Protein 4WXK (pdb70)

InterPro domains:
  IPR023635 Peptide deformylase [MF_00163] (2-162)
  IPR023635 Peptide deformylase [PF01327] (5-152)
  IPR023635 Peptide deformylase [PIRSF004749] (2-165)
  IPR023635 Peptide deformylase [PR01576] (33-62)
  IPR023635 Peptide deformylase [PR01576] (89-100)
  IPR023635 Peptide deformylase [PR01576] (101-119)
  IPR023635 Peptide deformylase [PR01576] (120-149)
  IPR023635 Peptide deformylase [PTHR10458] (3-166)
  IPR023635 Peptide deformylase [TIGR00079] (4-160)
  IPR023635 Peptide deformylase [cd00487] (6-143)
  IPR036821 Peptide deformylase superfamily [G3DSA:3.90.45.10] (1-169)
  IPR036821 Peptide deformylase superfamily [SSF56420] (4-165)

Structure (mmCIF, N/CA/C/O backbone):
data_4WXK
#
_entry.id   4WXK
#
_cell.length_a   41.036
_cell.length_b   80.961
_cell.length_c   98.586
_cell.angle_alpha   90.00
_cell.angle_beta   97.81
_cell.angle_gamma   90.00
#
_symmetry.space_group_name_H-M   'P 1 21 1'
#
loop_
_entity.id
_entity.type
_entity.pdbx_description
1 polymer 'Peptide deformylase'
2 non-polymer 'NICKEL (II) ION'
3 non-polymer GLYCEROL
4 water water
#
loop_
_atom_site.group_PDB
_atom_site.id
_atom_site.type_symbol
_atom_site.label_atom_id
_atom_site.label_alt_id
_atom_site.label_comp_id
_atom_site.label_asym_id
_atom_site.label_entity_id
_atom_site.label_seq_id
_atom_site.pdbx_PDB_ins_code
_atom_site.Cartn_x
_atom_site.Cartn_y
_atom_site.Cartn_z
_atom_site.occupancy
_atom_site.B_iso_or_equiv
_atom_site.auth_seq_id
_atom_site.auth_comp_id
_atom_site.auth_asym_id
_atom_site.auth_atom_id
_atom_site.pdbx_PDB_model_num
ATOM 1 N N . ALA A 1 3 ? -1.766 -14.420 8.793 1.00 44.94 3 ALA A N 1
ATOM 2 C CA . ALA A 1 3 ? -2.205 -15.092 7.527 1.00 46.83 3 ALA A CA 1
ATOM 3 C C . ALA A 1 3 ? -1.170 -14.824 6.440 1.00 44.81 3 ALA A C 1
ATOM 4 O O . ALA A 1 3 ? -0.691 -15.769 5.827 1.00 43.02 3 ALA A O 1
ATOM 6 N N . LEU A 1 4 ? -0.838 -13.543 6.201 1.00 41.97 4 LEU A N 1
ATOM 7 C CA . LEU A 1 4 ? 0.245 -13.168 5.242 1.00 37.63 4 LEU A CA 1
ATOM 8 C C . LEU A 1 4 ? 1.210 -12.296 6.003 1.00 33.03 4 LEU A C 1
ATOM 9 O O . LEU A 1 4 ? 0.800 -11.726 6.966 1.00 36.04 4 LEU A O 1
ATOM 14 N N . ASN A 1 5 ? 2.458 -12.137 5.570 1.00 29.22 5 ASN A N 1
ATOM 15 C CA . ASN A 1 5 ? 3.354 -11.181 6.226 1.00 28.30 5 ASN A CA 1
ATOM 16 C C . ASN A 1 5 ? 3.257 -9.780 5.682 1.00 23.41 5 ASN A C 1
ATOM 17 O O . ASN A 1 5 ? 3.225 -9.587 4.521 1.00 25.72 5 ASN A O 1
ATOM 22 N N . VAL A 1 6 ? 3.211 -8.808 6.556 1.00 23.16 6 VAL A N 1
ATOM 23 C CA . VAL A 1 6 ? 3.119 -7.395 6.185 1.00 22.67 6 VAL A CA 1
ATOM 24 C C . VAL A 1 6 ? 4.521 -6.846 5.996 1.00 21.96 6 VAL A C 1
ATOM 25 O O . VAL A 1 6 ? 5.351 -6.911 6.908 1.00 21.24 6 VAL A O 1
ATOM 29 N N . LEU A 1 7 ? 4.793 -6.334 4.805 1.00 21.54 7 LEU A N 1
ATOM 30 C CA . LEU A 1 7 ? 6.035 -5.644 4.556 1.00 20.93 7 LEU A CA 1
ATOM 31 C C . LEU A 1 7 ? 6.154 -4.366 5.413 1.00 21.64 7 LEU A C 1
ATOM 32 O O . LEU A 1 7 ? 5.203 -3.595 5.544 1.00 19.15 7 LEU A O 1
ATOM 37 N N . ILE A 1 8 ? 7.319 -4.193 6.028 1.00 20.48 8 ILE A N 1
ATOM 38 C CA . ILE A 1 8 ? 7.635 -3.025 6.846 1.00 23.39 8 ILE A CA 1
ATOM 39 C C . ILE A 1 8 ? 8.559 -2.063 6.044 1.00 22.46 8 ILE A C 1
ATOM 40 O O . ILE A 1 8 ? 9.557 -2.489 5.475 1.00 19.63 8 ILE A O 1
ATOM 45 N N . TYR A 1 9 ? 8.132 -0.811 5.928 1.00 19.98 9 TYR A N 1
ATOM 46 C CA . TYR A 1 9 ? 8.923 0.272 5.326 1.00 18.68 9 TYR A CA 1
ATOM 47 C C . TYR A 1 9 ? 10.306 0.367 6.001 1.00 19.36 9 TYR A C 1
ATOM 48 O O . TYR A 1 9 ? 10.374 0.322 7.222 1.00 20.30 9 TYR A O 1
ATOM 57 N N . PRO A 1 10 ? 11.420 0.455 5.222 1.00 19.84 10 PRO A N 1
ATOM 58 C CA . PRO A 1 10 ? 11.468 0.523 3.785 1.00 21.21 10 PRO A CA 1
ATOM 59 C C . PRO A 1 10 ? 11.494 -0.834 3.128 1.00 21.52 10 PRO A C 1
ATOM 60 O O . PRO A 1 10 ? 12.113 -1.781 3.646 1.00 22.48 10 PRO A O 1
ATOM 64 N N . ASP A 1 11 ? 10.830 -0.921 1.989 1.00 23.09 11 ASP A N 1
ATOM 65 C CA . ASP A 1 11 ? 10.901 -2.144 1.177 1.00 23.20 11 ASP A CA 1
ATOM 66 C C . ASP A 1 11 ? 10.529 -1.707 -0.207 1.00 21.23 11 ASP A C 1
ATOM 67 O O . ASP A 1 11 ? 9.558 -0.941 -0.416 1.00 18.49 11 ASP A O 1
ATOM 72 N N . ASP A 1 12 ? 11.233 -2.243 -1.180 1.00 22.98 12 ASP A N 1
ATOM 73 C CA . ASP A 1 12 ? 10.980 -1.901 -2.588 1.00 26.96 12 ASP A CA 1
ATOM 74 C C . ASP A 1 12 ? 9.594 -2.174 -3.108 1.00 22.91 12 ASP A C 1
ATOM 75 O O . ASP A 1 12 ? 9.070 -1.399 -3.908 1.00 22.02 12 ASP A O 1
ATOM 80 N N . HIS A 1 13 ? 8.992 -3.261 -2.650 1.00 20.04 13 HIS A N 1
ATOM 81 C CA . HIS A 1 13 ? 7.633 -3.589 -3.086 1.00 20.66 13 HIS A CA 1
ATOM 82 C C . HIS A 1 13 ? 6.505 -2.709 -2.503 1.00 18.89 13 HIS A C 1
ATOM 83 O O . HIS A 1 13 ? 5.363 -2.820 -2.916 1.00 21.76 13 HIS A O 1
ATOM 90 N N . LEU A 1 14 ? 6.869 -1.820 -1.600 1.00 18.86 14 LEU A N 1
ATOM 91 C CA . LEU A 1 14 ? 5.991 -0.778 -1.127 1.00 19.59 14 LEU A CA 1
ATOM 92 C C . LEU A 1 14 ? 6.076 0.496 -2.012 1.00 21.63 14 LEU A C 1
ATOM 93 O O . LEU A 1 14 ? 5.315 1.476 -1.744 1.00 18.07 14 LEU A O 1
ATOM 98 N N . LYS A 1 15 ? 6.977 0.481 -3.025 1.00 19.40 15 LYS A N 1
ATOM 99 C CA A LYS A 1 15 ? 7.173 1.661 -3.879 0.50 19.71 15 LYS A CA 1
ATOM 100 C CA B LYS A 1 15 ? 7.288 1.621 -3.890 0.50 21.11 15 LYS A CA 1
ATOM 101 C C . LYS A 1 15 ? 6.732 1.416 -5.322 1.00 20.94 15 LYS A C 1
ATOM 102 O O . LYS A 1 15 ? 6.867 2.274 -6.164 1.00 19.49 15 LYS A O 1
ATOM 113 N N . VAL A 1 16 ? 6.131 0.266 -5.574 1.00 19.56 16 VAL A N 1
ATOM 114 C CA . VAL A 1 16 ? 5.749 -0.161 -6.916 1.00 19.67 16 VAL A CA 1
ATOM 115 C C . VAL A 1 16 ? 4.292 0.088 -7.242 1.00 18.80 16 VAL A C 1
ATOM 116 O O . VAL A 1 16 ? 3.409 -0.173 -6.420 1.00 16.61 16 VAL A O 1
ATOM 120 N N . VAL A 1 17 ? 4.095 0.567 -8.453 1.00 16.73 17 VAL A N 1
ATOM 121 C CA . VAL A 1 17 ? 2.817 0.786 -9.044 1.00 17.79 17 VAL A CA 1
ATOM 122 C C . VAL A 1 17 ? 2.370 -0.635 -9.459 1.00 20.36 17 VAL A C 1
ATOM 123 O O . VAL A 1 17 ? 3.083 -1.330 -10.219 1.00 19.96 17 VAL A O 1
ATOM 127 N N . CYS A 1 18 ? 1.241 -1.085 -8.931 1.00 19.88 18 CYS A N 1
ATOM 128 C CA . CYS A 1 18 ? 0.836 -2.469 -9.078 1.00 17.99 18 CYS A CA 1
ATOM 129 C C . CYS A 1 18 ? 0.043 -2.706 -10.405 1.00 19.20 18 CYS A C 1
ATOM 130 O O . CYS A 1 18 ? -0.578 -1.802 -10.921 1.00 17.43 18 CYS A O 1
ATOM 133 N N . GLU A 1 19 ? 0.109 -3.928 -10.910 1.00 20.33 19 GLU A N 1
ATOM 134 C CA A GLU A 1 19 ? -0.636 -4.459 -12.062 0.70 23.09 19 GLU A CA 1
ATOM 135 C CA B GLU A 1 19 ? -0.663 -4.302 -12.090 0.30 19.55 19 GLU A CA 1
ATOM 136 C C . GLU A 1 19 ? -2.128 -4.607 -11.731 1.00 20.99 19 GLU A C 1
ATOM 137 O O . GLU A 1 19 ? -2.433 -5.185 -10.702 1.00 19.97 19 GLU A O 1
ATOM 148 N N . PRO A 1 20 ? -3.047 -4.196 -12.625 1.00 21.42 20 PRO A N 1
ATOM 149 C CA . PRO A 1 20 ? -4.480 -4.530 -12.378 1.00 20.82 20 PRO A CA 1
ATOM 150 C C . PRO A 1 20 ? -4.682 -6.033 -12.313 1.00 20.87 20 PRO A C 1
ATOM 151 O O . PRO A 1 20 ? -3.903 -6.784 -12.859 1.00 17.57 20 PRO A O 1
ATOM 155 N N . VAL A 1 21 ? -5.728 -6.467 -11.614 1.00 22.50 21 VAL A N 1
ATOM 156 C CA . VAL A 1 21 ? -6.126 -7.868 -11.577 1.00 19.97 21 VAL A CA 1
ATOM 157 C C . VAL A 1 21 ? -6.682 -8.214 -12.940 1.00 20.75 21 VAL A C 1
ATOM 158 O O . VAL A 1 21 ? -7.515 -7.491 -13.487 1.00 20.53 21 VAL A O 1
ATOM 162 N N . THR A 1 22 ? -6.235 -9.312 -13.527 1.00 22.90 22 THR A N 1
ATOM 163 C CA . THR A 1 22 ? -6.678 -9.571 -14.876 1.00 29.31 22 THR A CA 1
ATOM 164 C C . THR A 1 22 ? -8.093 -10.188 -14.804 1.00 29.50 22 THR A C 1
ATOM 165 O O . THR A 1 22 ? -9.033 -9.703 -15.491 1.00 32.09 22 THR A O 1
ATOM 169 N N . GLU A 1 23 ? -8.298 -11.171 -13.918 1.00 31.34 23 GLU A N 1
ATOM 170 C CA . GLU A 1 23 ? -9.692 -11.582 -13.561 1.00 31.33 23 GLU A CA 1
ATOM 171 C C . GLU A 1 23 ? -9.930 -12.008 -12.089 1.00 27.91 23 GLU A C 1
ATOM 172 O O . GLU A 1 23 ? -9.104 -12.629 -11.446 1.00 25.95 23 GLU A O 1
ATOM 178 N N . VAL A 1 24 ? -11.085 -11.636 -11.565 1.00 25.17 24 VAL A N 1
ATOM 179 C CA . VAL A 1 24 ? -11.419 -11.935 -10.183 1.00 27.91 24 VAL A CA 1
ATOM 180 C C . VAL A 1 24 ? -11.999 -13.358 -10.131 1.00 32.56 24 VAL A C 1
ATOM 181 O O . VAL A 1 24 ? -13.189 -13.568 -10.336 1.00 38.44 24 VAL A O 1
ATOM 185 N N . ASN A 1 25 ? -11.125 -14.312 -9.859 1.00 30.05 25 ASN A N 1
ATOM 186 C CA . ASN A 1 25 ? -11.446 -15.709 -9.771 1.00 27.49 25 ASN A CA 1
ATOM 187 C C . ASN A 1 25 ? -11.232 -16.129 -8.329 1.00 28.14 25 ASN A C 1
ATOM 188 O O . ASN A 1 25 ? -11.065 -15.267 -7.414 1.00 24.85 25 ASN A O 1
ATOM 193 N N . ASP A 1 26 ? -11.252 -17.436 -8.087 1.00 30.40 26 ASP A N 1
ATOM 194 C CA . ASP A 1 26 ? -11.076 -17.980 -6.730 1.00 28.54 26 ASP A CA 1
ATOM 195 C C . ASP A 1 26 ? -9.733 -17.602 -6.120 1.00 27.13 26 ASP A C 1
ATOM 196 O O . ASP A 1 26 ? -9.652 -17.313 -4.937 1.00 24.04 26 ASP A O 1
ATOM 201 N N . ALA A 1 27 ? -8.675 -17.677 -6.905 1.00 27.44 27 ALA A N 1
ATOM 202 C CA . ALA A 1 27 ? -7.326 -17.365 -6.393 1.00 32.21 27 ALA A CA 1
ATOM 203 C C . ALA A 1 27 ? -7.256 -15.889 -5.843 1.00 32.54 27 ALA A C 1
ATOM 204 O O . ALA A 1 27 ? -6.659 -15.606 -4.778 1.00 33.67 27 ALA A O 1
ATOM 206 N N . ILE A 1 28 ? -7.944 -14.983 -6.534 1.00 28.73 28 ILE A N 1
ATOM 207 C CA . ILE A 1 28 ? -8.037 -13.575 -6.101 1.00 27.38 28 ILE A CA 1
ATOM 208 C C . ILE A 1 28 ? -8.894 -13.424 -4.819 1.00 27.49 28 ILE A C 1
ATOM 209 O O . ILE A 1 28 ? -8.503 -12.728 -3.829 1.00 21.38 28 ILE A O 1
ATOM 214 N N . ARG A 1 29 ? -10.035 -14.129 -4.780 1.00 25.82 29 ARG A N 1
ATOM 215 C CA . ARG A 1 29 ? -10.853 -14.129 -3.562 1.00 23.91 29 ARG A CA 1
ATOM 216 C C . ARG A 1 29 ? -10.074 -14.702 -2.399 1.00 24.26 29 ARG A C 1
ATOM 217 O O . ARG A 1 29 ? -10.216 -14.239 -1.281 1.00 31.00 29 ARG A O 1
ATOM 225 N N . LYS A 1 30 ? -9.232 -15.695 -2.619 1.00 25.76 30 LYS A N 1
ATOM 226 C CA . LYS A 1 30 ? -8.386 -16.157 -1.521 1.00 28.63 30 LYS A CA 1
ATOM 227 C C . LYS A 1 30 ? -7.395 -15.117 -0.973 1.00 26.30 30 LYS A C 1
ATOM 228 O O . LYS A 1 30 ? -7.231 -15.010 0.236 1.00 27.38 30 LYS A O 1
ATOM 234 N N . ILE A 1 31 ? -6.789 -14.324 -1.865 1.00 25.75 31 ILE A N 1
ATOM 235 C CA . ILE A 1 31 ? -5.915 -13.244 -1.453 1.00 23.39 31 ILE A CA 1
ATOM 236 C C . ILE A 1 31 ? -6.732 -12.238 -0.666 1.00 21.94 31 ILE A C 1
ATOM 237 O O . ILE A 1 31 ? -6.368 -11.833 0.407 1.00 19.93 31 ILE A O 1
ATOM 242 N N . VAL A 1 32 ? -7.892 -11.879 -1.181 1.00 23.76 32 VAL A N 1
ATOM 243 C CA . VAL A 1 32 ? -8.758 -10.965 -0.466 1.00 23.94 32 VAL A CA 1
ATOM 244 C C . VAL A 1 32 ? -9.109 -11.454 0.980 1.00 25.77 32 VAL A C 1
ATOM 245 O O . VAL A 1 32 ? -9.024 -10.703 1.934 1.00 21.97 32 VAL A O 1
ATOM 249 N N . ASP A 1 33 ? -9.507 -12.704 1.122 1.00 24.61 33 ASP A N 1
ATOM 250 C CA . ASP A 1 33 ? -9.826 -13.264 2.473 1.00 24.85 33 ASP A CA 1
ATOM 251 C C . ASP A 1 33 ? -8.567 -13.332 3.328 1.00 22.23 33 ASP A C 1
ATOM 252 O O . ASP A 1 33 ? -8.584 -13.030 4.493 1.00 27.12 33 ASP A O 1
ATOM 257 N N . ASP A 1 34 ? -7.450 -13.672 2.734 1.00 22.43 34 ASP A N 1
ATOM 258 C CA . ASP A 1 34 ? -6.209 -13.724 3.505 1.00 23.80 34 ASP A CA 1
ATOM 259 C C . ASP A 1 34 ? -5.847 -12.319 3.947 1.00 22.14 34 ASP A C 1
ATOM 260 O O . ASP A 1 34 ? -5.357 -12.131 5.069 1.00 22.45 34 ASP A O 1
ATOM 265 N N . MET A 1 35 ? -6.138 -11.336 3.104 1.00 20.88 35 MET A N 1
ATOM 266 C CA . MET A 1 35 ? -5.835 -9.907 3.449 1.00 21.36 35 MET A CA 1
ATOM 267 C C . MET A 1 35 ? -6.704 -9.441 4.588 1.00 22.67 35 MET A C 1
ATOM 268 O O . MET A 1 35 ? -6.219 -8.761 5.525 1.00 22.34 35 MET A O 1
ATOM 273 N N . PHE A 1 36 ? -8.004 -9.752 4.524 1.00 23.74 36 PHE A N 1
ATOM 274 C CA . PHE A 1 36 ? -8.881 -9.357 5.620 1.00 23.74 36 PHE A CA 1
ATOM 275 C C . PHE A 1 36 ? -8.373 -10.025 6.925 1.00 21.89 36 PHE A C 1
ATOM 276 O O . PHE A 1 36 ? -8.365 -9.411 7.971 1.00 22.07 36 PHE A O 1
ATOM 284 N N . ASP A 1 37 ? -7.981 -11.284 6.871 1.00 22.75 37 ASP A N 1
ATOM 285 C CA . ASP A 1 37 ? -7.541 -11.947 8.117 1.00 24.58 37 ASP A CA 1
ATOM 286 C C . ASP A 1 37 ? -6.323 -11.247 8.673 1.00 22.70 37 ASP A C 1
ATOM 287 O O . ASP A 1 37 ? -6.248 -10.927 9.859 1.00 22.93 37 ASP A O 1
ATOM 292 N N . THR A 1 38 ? -5.366 -10.982 7.796 1.00 22.55 38 THR A N 1
ATOM 293 C CA . THR A 1 38 ? -4.193 -10.278 8.194 1.00 21.07 38 THR A CA 1
ATOM 294 C C . THR A 1 38 ? -4.586 -8.922 8.805 1.00 22.37 38 THR A C 1
ATOM 295 O O . THR A 1 38 ? -4.159 -8.540 9.910 1.00 20.54 38 THR A O 1
ATOM 299 N N . MET A 1 39 ? -5.411 -8.188 8.075 1.00 21.68 39 MET A N 1
ATOM 300 C CA . MET A 1 39 ? -5.785 -6.836 8.497 1.00 22.73 39 MET A CA 1
ATOM 301 C C . MET A 1 39 ? -6.441 -6.815 9.906 1.00 23.48 39 MET A C 1
ATOM 302 O O . MET A 1 39 ? -6.070 -6.001 10.773 1.00 22.18 39 MET A O 1
ATOM 307 N N . TYR A 1 40 ? -7.405 -7.705 10.144 1.00 25.30 40 TYR A N 1
ATOM 308 C CA . TYR A 1 40 ? -8.041 -7.773 11.478 1.00 24.59 40 TYR A CA 1
ATOM 309 C C . TYR A 1 40 ? -7.106 -8.239 12.552 1.00 23.93 40 TYR A C 1
ATOM 310 O O . TYR A 1 40 ? -7.123 -7.684 13.631 1.00 25.04 40 TYR A O 1
ATOM 319 N N . GLN A 1 41 ? -6.262 -9.213 12.256 1.00 24.45 41 GLN A N 1
ATOM 320 C CA . GLN A 1 41 ? -5.282 -9.668 13.211 1.00 25.41 41 GLN A CA 1
ATOM 321 C C . GLN A 1 41 ? -4.363 -8.566 13.705 1.00 27.31 41 GLN A C 1
ATOM 322 O O . GLN A 1 41 ? -4.065 -8.539 14.866 1.00 26.26 41 GLN A O 1
ATOM 328 N N . GLU A 1 42 ? -3.968 -7.634 12.835 1.00 25.94 42 GLU A N 1
ATOM 329 C CA . GLU A 1 42 ? -3.106 -6.516 13.203 1.00 26.33 42 GLU A CA 1
ATOM 330 C C . GLU A 1 42 ? -3.913 -5.266 13.508 1.00 28.68 42 GLU A C 1
ATOM 331 O O . GLU A 1 42 ? -3.394 -4.170 13.577 1.00 29.05 42 GLU A O 1
ATOM 337 N N . LYS A 1 43 ? -5.213 -5.428 13.656 1.00 31.84 43 LYS A N 1
ATOM 338 C CA . LYS A 1 43 ? -6.061 -4.308 13.953 1.00 31.30 43 LYS A CA 1
ATOM 339 C C . LYS A 1 43 ? -5.901 -3.115 12.985 1.00 30.85 43 LYS A C 1
ATOM 340 O O . LYS A 1 43 ? -5.912 -1.972 13.427 1.00 30.69 43 LYS A O 1
ATOM 346 N N . GLY A 1 44 ? -5.790 -3.374 11.672 1.00 25.51 44 GLY A N 1
ATOM 347 C CA . GLY A 1 44 ? -5.880 -2.282 10.700 1.00 25.22 44 GLY A CA 1
ATOM 348 C C . GLY A 1 44 ? -7.322 -2.071 10.240 1.00 26.02 44 GLY A C 1
ATOM 349 O O . GLY A 1 44 ? -8.202 -2.942 10.401 1.00 21.50 44 GLY A O 1
ATOM 350 N N . ILE A 1 45 ? -7.560 -0.921 9.643 1.00 24.60 45 ILE A N 1
ATOM 351 C CA . ILE A 1 45 ? -8.852 -0.637 8.989 1.00 26.40 45 ILE A CA 1
ATOM 352 C C . ILE A 1 45 ? -8.740 -0.626 7.442 1.00 23.81 45 ILE A C 1
ATOM 353 O O . ILE A 1 45 ? -9.753 -0.572 6.737 1.00 24.53 45 ILE A O 1
ATOM 358 N N . GLY A 1 46 ? -7.511 -0.788 6.934 1.00 22.84 46 GLY A N 1
ATOM 359 C CA . GLY A 1 46 ? -7.269 -0.938 5.496 1.00 19.64 46 GLY A CA 1
ATOM 360 C C . GLY A 1 46 ? -5.999 -1.728 5.223 1.00 19.33 46 GLY A C 1
ATOM 361 O O . GLY A 1 46 ? -5.074 -1.753 6.038 1.00 17.72 46 GLY A O 1
ATOM 362 N N . LEU A 1 47 ? -5.978 -2.419 4.069 1.00 19.35 47 LEU A N 1
ATOM 363 C CA . LEU A 1 47 ? -4.781 -3.071 3.605 1.00 18.81 47 LEU A CA 1
ATOM 364 C C . LEU A 1 47 ? -4.766 -3.063 2.109 1.00 18.13 47 LEU A C 1
ATOM 365 O O . LEU A 1 47 ? -5.801 -3.193 1.513 1.00 18.61 47 LEU A O 1
ATOM 370 N N . ALA A 1 48 ? -3.588 -2.917 1.513 1.00 16.50 48 ALA A N 1
ATOM 371 C CA . ALA A 1 48 ? -3.430 -3.055 0.111 1.00 15.26 48 ALA A CA 1
ATOM 372 C C . ALA A 1 48 ? -2.464 -4.219 -0.183 1.00 16.44 48 ALA A C 1
ATOM 373 O O . ALA A 1 48 ? -1.526 -4.456 0.553 1.00 16.14 48 ALA A O 1
ATOM 375 N N . ALA A 1 49 ? -2.687 -4.912 -1.281 1.00 17.11 49 ALA A N 1
ATOM 376 C CA . ALA A 1 49 ? -1.916 -6.104 -1.611 1.00 17.25 49 ALA A CA 1
ATOM 377 C C . ALA A 1 49 ? -0.387 -5.963 -1.574 1.00 17.19 49 ALA A C 1
ATOM 378 O O . ALA A 1 49 ? 0.285 -6.848 -1.075 1.00 15.49 49 ALA A O 1
ATOM 380 N N . PRO A 1 50 ? 0.161 -4.829 -2.070 1.00 17.16 50 PRO A N 1
ATOM 381 C CA . PRO A 1 50 ? 1.618 -4.686 -2.015 1.00 17.18 50 PRO A CA 1
ATOM 382 C C . PRO A 1 50 ? 2.179 -4.715 -0.614 1.00 17.55 50 PRO A C 1
ATOM 383 O O . PRO A 1 50 ? 3.317 -5.128 -0.429 1.00 17.98 50 PRO A O 1
ATOM 387 N N . GLN A 1 51 ? 1.382 -4.344 0.373 1.00 17.51 51 GLN A N 1
ATOM 388 C CA . GLN A 1 51 ? 1.799 -4.496 1.786 1.00 16.80 51 GLN A CA 1
ATOM 389 C C . GLN A 1 51 ? 1.984 -5.902 2.221 1.00 16.97 51 GLN A C 1
ATOM 390 O O . GLN A 1 51 ? 2.580 -6.145 3.229 1.00 16.60 51 GLN A O 1
ATOM 396 N N . VAL A 1 52 ? 1.360 -6.852 1.528 1.00 19.61 52 VAL A N 1
ATOM 397 C CA . VAL A 1 52 ? 1.592 -8.279 1.810 1.00 18.88 52 VAL A CA 1
ATOM 398 C C . VAL A 1 52 ? 2.332 -8.907 0.641 1.00 20.48 52 VAL A C 1
ATOM 399 O O . VAL A 1 52 ? 2.303 -10.102 0.446 1.00 19.26 52 VAL A O 1
ATOM 403 N N . ASP A 1 53 ? 3.041 -8.062 -0.094 1.00 21.63 53 ASP A N 1
ATOM 404 C CA . ASP A 1 53 ? 3.989 -8.488 -1.122 1.00 22.58 53 ASP A CA 1
ATOM 405 C C . ASP A 1 53 ? 3.295 -9.092 -2.303 1.00 21.42 53 ASP A C 1
ATOM 406 O O . ASP A 1 53 ? 3.857 -9.964 -2.942 1.00 20.42 53 ASP A O 1
ATOM 411 N N . ILE A 1 54 ? 2.075 -8.632 -2.608 1.00 21.16 54 ILE A N 1
ATOM 412 C CA . ILE A 1 54 ? 1.417 -9.064 -3.833 1.00 18.62 54 ILE A CA 1
ATOM 413 C C . ILE A 1 54 ? 1.213 -7.839 -4.673 1.00 20.26 54 ILE A C 1
ATOM 414 O O . ILE A 1 54 ? 0.439 -6.891 -4.304 1.00 18.41 54 ILE A O 1
ATOM 419 N N . LEU A 1 55 ? 1.839 -7.849 -5.837 1.00 19.35 55 LEU A N 1
ATOM 420 C CA . LEU A 1 55 ? 1.901 -6.623 -6.648 1.00 19.77 55 LEU A CA 1
ATOM 421 C C . LEU A 1 55 ? 0.694 -6.482 -7.578 1.00 20.01 55 LEU A C 1
ATOM 422 O O . LEU A 1 55 ? 0.841 -6.278 -8.783 1.00 20.29 55 LEU A O 1
ATOM 427 N N . GLN A 1 56 ? -0.515 -6.568 -6.994 1.00 21.58 56 GLN A N 1
ATOM 428 C CA . GLN A 1 56 ? -1.762 -6.353 -7.723 1.00 19.65 56 GLN A CA 1
ATOM 429 C C . GLN A 1 56 ? -2.646 -5.278 -7.092 1.00 19.72 56 GLN A C 1
ATOM 430 O O . GLN A 1 56 ? -2.535 -4.934 -5.911 1.00 18.42 56 GLN A O 1
ATOM 436 N N . ARG A 1 57 ? -3.602 -4.812 -7.906 1.00 18.11 57 ARG A N 1
ATOM 437 C CA . ARG A 1 57 ? -4.449 -3.696 -7.511 1.00 16.75 57 ARG A CA 1
ATOM 438 C C . ARG A 1 57 ? -5.675 -4.221 -6.714 1.00 17.70 57 ARG A C 1
ATOM 439 O O . ARG A 1 57 ? -6.787 -4.331 -7.238 1.00 17.42 57 ARG A O 1
ATOM 447 N N . ILE A 1 58 ? -5.416 -4.524 -5.446 1.00 16.58 58 ILE A N 1
ATOM 448 C CA . ILE A 1 58 ? -6.383 -5.141 -4.526 1.00 19.08 58 ILE A CA 1
ATOM 449 C C . ILE A 1 58 ? -6.287 -4.470 -3.176 1.00 19.00 58 ILE A C 1
ATOM 450 O O . ILE A 1 58 ? -5.208 -4.401 -2.557 1.00 17.65 58 ILE A O 1
ATOM 455 N N . ILE A 1 59 ? -7.441 -4.004 -2.717 1.00 19.62 59 ILE A N 1
ATOM 456 C CA . ILE A 1 59 ? -7.615 -3.320 -1.420 1.00 19.42 59 ILE A CA 1
ATOM 457 C C . ILE A 1 59 ? -8.745 -3.944 -0.595 1.00 18.73 59 ILE A C 1
ATOM 458 O O . ILE A 1 59 ? -9.797 -4.267 -1.143 1.00 18.21 59 ILE A O 1
ATOM 463 N N . THR A 1 60 ? -8.521 -4.080 0.705 1.00 17.92 60 THR A N 1
ATOM 464 C CA . THR A 1 60 ? -9.562 -4.486 1.670 1.00 20.06 60 THR A CA 1
ATOM 465 C C . THR A 1 60 ? -9.670 -3.406 2.724 1.00 20.34 60 THR A C 1
ATOM 466 O O . THR A 1 60 ? -8.664 -2.945 3.273 1.00 19.05 60 THR A O 1
ATOM 470 N N . ILE A 1 61 ? -10.877 -2.923 2.962 1.00 20.04 61 ILE A N 1
ATOM 471 C CA . ILE A 1 61 ? -11.129 -1.897 3.970 1.00 19.85 61 ILE A CA 1
ATOM 472 C C . ILE A 1 61 ? -12.302 -2.345 4.890 1.00 24.81 61 ILE A C 1
ATOM 473 O O . ILE A 1 61 ? -13.269 -2.938 4.416 1.00 24.55 61 ILE A O 1
ATOM 478 N N . ASP A 1 62 ? -12.187 -1.989 6.182 1.00 29.73 62 ASP A N 1
ATOM 479 C CA . ASP A 1 62 ? -13.223 -2.186 7.198 1.00 29.40 62 ASP A CA 1
ATOM 480 C C . ASP A 1 62 ? -13.009 -1.117 8.254 1.00 29.20 62 ASP A C 1
ATOM 481 O O . ASP A 1 62 ? -12.241 -1.247 9.208 1.00 24.05 62 ASP A O 1
ATOM 486 N N . VAL A 1 63 ? -13.691 -0.007 8.041 1.00 28.88 63 VAL A N 1
ATOM 487 C CA . VAL A 1 63 ? -13.518 1.170 8.852 1.00 34.59 63 VAL A CA 1
ATOM 488 C C . VAL A 1 63 ? -14.004 0.945 10.301 1.00 36.20 63 VAL A C 1
ATOM 489 O O . VAL A 1 63 ? -13.448 1.498 11.227 1.00 43.25 63 VAL A O 1
ATOM 493 N N . GLU A 1 64 ? -15.002 0.118 10.500 1.00 36.72 64 GLU A N 1
ATOM 494 C CA . GLU A 1 64 ? -15.521 -0.156 11.868 1.00 46.84 64 GLU A CA 1
ATOM 495 C C . GLU A 1 64 ? -14.825 -1.377 12.510 1.00 50.80 64 GLU A C 1
ATOM 496 O O . GLU A 1 64 ? -14.692 -1.454 13.719 1.00 53.70 64 GLU A O 1
ATOM 502 N N . GLY A 1 65 ? -14.391 -2.328 11.701 1.00 50.77 65 GLY A N 1
ATOM 503 C CA . GLY A 1 65 ? -13.580 -3.432 12.203 1.00 56.44 65 GLY A CA 1
ATOM 504 C C . GLY A 1 65 ? -14.373 -4.655 12.622 1.00 58.20 65 GLY A C 1
ATOM 505 O O . GLY A 1 65 ? -13.809 -5.555 13.218 1.00 56.35 65 GLY A O 1
ATOM 506 N N . ASP A 1 66 ? -15.656 -4.707 12.254 1.00 57.85 66 ASP A N 1
ATOM 507 C CA . ASP A 1 66 ? -16.581 -5.753 12.707 1.00 56.19 66 ASP A CA 1
ATOM 508 C C . ASP A 1 66 ? -17.288 -6.522 11.591 1.00 59.33 66 ASP A C 1
ATOM 509 O O . ASP A 1 66 ? -18.271 -7.214 11.828 1.00 57.06 66 ASP A O 1
ATOM 514 N N . LYS A 1 67 ? -16.784 -6.381 10.372 1.00 58.00 67 LYS A N 1
ATOM 515 C CA . LYS A 1 67 ? -17.243 -7.115 9.189 1.00 55.82 67 LYS A CA 1
ATOM 516 C C . LYS A 1 67 ? -18.655 -6.755 8.707 1.00 58.48 67 LYS A C 1
ATOM 517 O O . LYS A 1 67 ? -19.196 -7.454 7.856 1.00 63.29 67 LYS A O 1
ATOM 523 N N . GLN A 1 68 ? -19.220 -5.659 9.206 1.00 62.76 68 GLN A N 1
ATOM 524 C CA . GLN A 1 68 ? -20.571 -5.211 8.795 1.00 70.14 68 GLN A CA 1
ATOM 525 C C . GLN A 1 68 ? -20.580 -4.023 7.802 1.00 70.24 68 GLN A C 1
ATOM 526 O O . GLN A 1 68 ? -21.639 -3.452 7.487 1.00 54.56 68 GLN A O 1
ATOM 532 N N . ASN A 1 69 ? -19.418 -3.644 7.295 1.00 62.51 69 ASN A N 1
ATOM 533 C CA . ASN A 1 69 ? -19.411 -2.868 6.072 1.00 56.35 69 ASN A CA 1
ATOM 534 C C . ASN A 1 69 ? -18.032 -3.003 5.469 1.00 49.71 69 ASN A C 1
ATOM 535 O O . ASN A 1 69 ? -17.221 -2.082 5.478 1.00 48.00 69 ASN A O 1
ATOM 540 N N . GLN A 1 70 ? -17.780 -4.210 4.996 1.00 42.49 70 GLN A N 1
ATOM 541 C CA . GLN A 1 70 ? -16.567 -4.503 4.309 1.00 42.41 70 GLN A CA 1
ATOM 542 C C . GLN A 1 70 ? -16.522 -3.857 2.936 1.00 41.15 70 GLN A C 1
ATOM 543 O O . GLN A 1 70 ? -17.554 -3.564 2.320 1.00 42.70 70 GLN A O 1
ATOM 549 N N . PHE A 1 71 ? -15.312 -3.616 2.470 1.00 36.73 71 PHE A N 1
ATOM 550 C CA . PHE A 1 71 ? -15.127 -3.112 1.121 1.00 32.01 71 PHE A CA 1
ATOM 551 C C . PHE A 1 71 ? -13.933 -3.794 0.552 1.00 29.67 71 PHE A C 1
ATOM 552 O O . PHE A 1 71 ? -12.814 -3.840 1.153 1.00 27.86 71 PHE A O 1
ATOM 560 N N . VAL A 1 72 ? -14.188 -4.370 -0.608 1.00 27.80 72 VAL A N 1
ATOM 561 C CA . VAL A 1 72 ? -13.156 -4.863 -1.452 1.00 25.55 72 VAL A CA 1
ATOM 562 C C . VAL A 1 72 ? -13.151 -3.954 -2.627 1.00 25.38 72 VAL A C 1
ATOM 563 O O . VAL A 1 72 ? -14.210 -3.710 -3.237 1.00 23.24 72 VAL A O 1
ATOM 567 N N . LEU A 1 73 ? -11.972 -3.410 -2.946 1.00 22.90 73 LEU A N 1
ATOM 568 C CA . LEU A 1 73 ? -11.810 -2.603 -4.139 1.00 23.08 73 LEU A CA 1
ATOM 569 C C . LEU A 1 73 ? -10.716 -3.190 -5.021 1.00 21.28 73 LEU A C 1
ATOM 570 O O . LEU A 1 73 ? -9.518 -3.154 -4.672 1.00 20.45 73 LEU A O 1
ATOM 575 N N . ILE A 1 74 ? -11.126 -3.781 -6.131 1.00 18.47 74 ILE A N 1
ATOM 576 C CA . ILE A 1 74 ? -10.194 -4.361 -7.059 1.00 18.77 74 ILE A CA 1
ATOM 577 C C . ILE A 1 74 ? -10.110 -3.472 -8.316 1.00 18.90 74 ILE A C 1
ATOM 578 O O . ILE A 1 74 ? -11.129 -3.028 -8.816 1.00 21.62 74 ILE A O 1
ATOM 583 N N . ASN A 1 75 ? -8.903 -3.192 -8.791 1.00 17.96 75 ASN A N 1
ATOM 584 C CA . ASN A 1 75 ? -8.655 -2.226 -9.857 1.00 18.12 75 ASN A CA 1
ATOM 585 C C . ASN A 1 75 ? -9.398 -0.923 -9.661 1.00 18.19 75 ASN A C 1
ATOM 586 O O . ASN A 1 75 ? -10.055 -0.428 -10.543 1.00 19.85 75 ASN A O 1
ATOM 591 N N . PRO A 1 76 ? -9.302 -0.365 -8.491 1.00 17.94 76 PRO A N 1
ATOM 592 C CA . PRO A 1 76 ? -10.062 0.829 -8.203 1.00 20.00 76 PRO A CA 1
ATOM 593 C C . PRO A 1 76 ? -9.542 2.054 -8.943 1.00 22.57 76 PRO A C 1
ATOM 594 O O . PRO A 1 76 ? -8.364 2.085 -9.284 1.00 22.32 76 PRO A O 1
ATOM 598 N N . GLU A 1 77 ? -10.395 3.046 -9.181 1.00 22.91 77 GLU A N 1
ATOM 599 C CA . GLU A 1 77 ? -10.004 4.310 -9.769 1.00 23.82 77 GLU A CA 1
ATOM 600 C C . GLU A 1 77 ? -10.927 5.403 -9.186 1.00 23.68 77 GLU A C 1
ATOM 601 O O . GLU A 1 77 ? -12.147 5.232 -9.165 1.00 21.48 77 GLU A O 1
ATOM 607 N N . ILE A 1 78 ? -10.337 6.504 -8.736 1.00 21.90 78 ILE A N 1
ATOM 608 C CA . ILE A 1 78 ? -11.072 7.660 -8.223 1.00 24.18 78 ILE A CA 1
ATOM 609 C C . ILE A 1 78 ? -11.537 8.377 -9.462 1.00 22.18 78 ILE A C 1
ATOM 610 O O . ILE A 1 78 ? -10.695 8.780 -10.221 1.00 22.86 78 ILE A O 1
ATOM 615 N N . LEU A 1 79 ? -12.857 8.530 -9.651 1.00 22.23 79 LEU A N 1
ATOM 616 C CA . LEU A 1 79 ? -13.424 9.189 -10.803 1.00 23.15 79 LEU A CA 1
ATOM 617 C C . LEU A 1 79 ? -13.576 10.690 -10.599 1.00 23.29 79 LEU A C 1
ATOM 618 O O . LEU A 1 79 ? -13.519 11.447 -11.547 1.00 24.81 79 LEU A O 1
ATOM 623 N N . ALA A 1 80 ? -13.805 11.075 -9.358 1.00 23.48 80 ALA A N 1
ATOM 624 C CA . ALA A 1 80 ? -14.070 12.440 -9.006 1.00 26.13 80 ALA A CA 1
ATOM 625 C C . ALA A 1 80 ? -13.926 12.583 -7.462 1.00 23.33 80 ALA A C 1
ATOM 626 O O . ALA A 1 80 ? -14.023 11.613 -6.712 1.00 24.63 80 ALA A O 1
ATOM 628 N N . SER A 1 81 ? -13.733 13.816 -7.016 1.00 23.86 81 SER A N 1
ATOM 629 C CA . SER A 1 81 ? -13.560 14.126 -5.608 1.00 27.57 81 SER A CA 1
ATOM 630 C C . SER A 1 81 ? -13.758 15.631 -5.343 1.00 28.80 81 SER A C 1
ATOM 631 O O . SER A 1 81 ? -13.768 16.442 -6.269 1.00 27.28 81 SER A O 1
ATOM 634 N N . GLU A 1 82 ? -13.923 15.985 -4.077 1.00 30.04 82 GLU A N 1
ATOM 635 C CA . GLU A 1 82 ? -14.060 17.393 -3.686 1.00 32.09 82 GLU A CA 1
ATOM 636 C C . GLU A 1 82 ? -13.846 17.568 -2.178 1.00 31.46 82 GLU A C 1
ATOM 637 O O . GLU A 1 82 ? -13.856 16.585 -1.415 1.00 31.31 82 GLU A O 1
ATOM 643 N N . GLY A 1 83 ? -13.682 18.807 -1.736 1.00 28.19 83 GLY A N 1
ATOM 644 C CA . GLY A 1 83 ? -13.507 19.101 -0.314 1.00 28.91 83 GLY A CA 1
ATOM 645 C C . GLY A 1 83 ? -12.043 18.873 0.089 1.00 28.27 83 GLY A C 1
ATOM 646 O O . GLY A 1 83 ? -11.216 18.386 -0.704 1.00 29.61 83 GLY A O 1
ATOM 647 N N . GLU A 1 84 ? -11.724 19.209 1.323 1.00 29.73 84 GLU A N 1
ATOM 648 C CA . GLU A 1 84 ? -10.357 19.141 1.825 1.00 31.16 84 GLU A CA 1
ATOM 649 C C . GLU A 1 84 ? -10.480 18.634 3.227 1.00 31.31 84 GLU A C 1
ATOM 650 O O . GLU A 1 84 ? -11.353 19.088 3.951 1.00 25.79 84 GLU A O 1
ATOM 656 N N . THR A 1 85 ? -9.598 17.710 3.622 1.00 26.27 85 THR A N 1
ATOM 657 C CA . THR A 1 85 ? -9.569 17.245 4.961 1.00 26.39 85 THR A CA 1
ATOM 658 C C . THR A 1 85 ? -8.145 16.683 5.288 1.00 26.52 85 THR A C 1
ATOM 659 O O . THR A 1 85 ? -7.251 16.683 4.466 1.00 22.98 85 THR A O 1
ATOM 663 N N . GLY A 1 86 ? -7.962 16.208 6.499 1.00 27.48 86 GLY A N 1
ATOM 664 C CA . GLY A 1 86 ? -6.725 15.523 6.854 1.00 29.07 86 GLY A CA 1
ATOM 665 C C . GLY A 1 86 ? -6.792 15.052 8.286 1.00 31.36 86 GLY A C 1
ATOM 666 O O . GLY A 1 86 ? -7.231 15.807 9.135 1.00 35.41 86 GLY A O 1
ATOM 667 N N . ILE A 1 87 ? -6.429 13.784 8.536 1.00 27.24 87 ILE A N 1
ATOM 668 C CA . ILE A 1 87 ? -6.282 13.270 9.844 1.00 24.18 87 ILE A CA 1
ATOM 669 C C . ILE A 1 87 ? -4.834 12.739 10.005 1.00 25.61 87 ILE A C 1
ATOM 670 O O . ILE A 1 87 ? -4.023 12.691 9.064 1.00 24.19 87 ILE A O 1
ATOM 675 N N . GLU A 1 88 ? -4.532 12.349 11.229 1.00 26.94 88 GLU A N 1
ATOM 676 C CA A GLU A 1 88 ? -3.226 11.742 11.539 0.80 26.12 88 GLU A CA 1
ATOM 677 C CA B GLU A 1 88 ? -3.269 11.722 11.592 0.20 23.67 88 GLU A CA 1
ATOM 678 C C . GLU A 1 88 ? -3.341 10.289 11.118 1.00 22.94 88 GLU A C 1
ATOM 679 O O . GLU A 1 88 ? -3.985 9.475 11.775 1.00 26.77 88 GLU A O 1
ATOM 690 N N . GLU A 1 89 ? -2.756 9.969 9.961 1.00 20.10 89 GLU A N 1
ATOM 691 C CA . GLU A 1 89 ? -2.876 8.624 9.431 1.00 20.39 89 GLU A CA 1
ATOM 692 C C . GLU A 1 89 ? -1.765 7.780 9.945 1.00 19.66 89 GLU A C 1
ATOM 693 O O . GLU A 1 89 ? -0.599 8.249 10.092 1.00 19.45 89 GLU A O 1
ATOM 699 N N . GLY A 1 90 ? -2.111 6.540 10.206 1.00 20.41 90 GLY A N 1
ATOM 700 C CA . GLY A 1 90 ? -1.119 5.474 10.351 1.00 21.37 90 GLY A CA 1
ATOM 701 C C . GLY A 1 90 ? -1.236 4.404 9.275 1.00 19.68 90 GLY A C 1
ATOM 702 O O . GLY A 1 90 ? -2.049 4.505 8.326 1.00 18.64 90 GLY A O 1
ATOM 703 N N . CYS A 1 91 ? -0.446 3.343 9.431 1.00 18.48 91 CYS A N 1
ATOM 704 C CA . CYS A 1 91 ? -0.284 2.351 8.366 1.00 19.08 91 CYS A CA 1
ATOM 705 C C . CYS A 1 91 ? 0.451 1.174 8.949 1.00 19.30 91 CYS A C 1
ATOM 706 O O . CYS A 1 91 ? 1.415 1.332 9.693 1.00 19.86 91 CYS A O 1
ATOM 709 N N . LEU A 1 92 ? -0.085 0.006 8.709 1.00 18.61 92 LEU A N 1
ATOM 710 C CA . LEU A 1 92 ? 0.497 -1.226 9.236 1.00 18.66 92 LEU A CA 1
ATOM 711 C C . LEU A 1 92 ? 1.930 -1.455 8.733 1.00 19.57 92 LEU A C 1
ATOM 712 O O . LEU A 1 92 ? 2.719 -2.077 9.444 1.00 17.79 92 LEU A O 1
ATOM 717 N N . SER A 1 93 ? 2.275 -0.956 7.532 1.00 16.62 93 SER A N 1
ATOM 718 C CA . SER A 1 93 ? 3.664 -1.092 7.048 1.00 17.03 93 SER A CA 1
ATOM 719 C C . SER A 1 93 ? 4.564 -0.032 7.640 1.00 19.74 93 SER A C 1
ATOM 720 O O . SER A 1 93 ? 5.786 0.022 7.334 1.00 21.56 93 SER A O 1
ATOM 723 N N . ILE A 1 94 ? 3.997 0.879 8.441 1.00 19.19 94 ILE A N 1
ATOM 724 C CA . ILE A 1 94 ? 4.803 1.929 9.018 1.00 19.33 94 ILE A CA 1
ATOM 725 C C . ILE A 1 94 ? 4.466 2.035 10.496 1.00 19.71 94 ILE A C 1
ATOM 726 O O . ILE A 1 94 ? 3.999 3.061 10.969 1.00 19.83 94 ILE A O 1
ATOM 731 N N . PRO A 1 95 ? 4.761 0.960 11.241 1.00 21.14 95 PRO A N 1
ATOM 732 C CA . PRO A 1 95 ? 4.274 0.867 12.578 1.00 20.47 95 PRO A CA 1
ATOM 733 C C . PRO A 1 95 ? 4.935 1.936 13.466 1.00 21.81 95 PRO A C 1
ATOM 734 O O . PRO A 1 95 ? 6.111 2.267 13.297 1.00 18.29 95 PRO A O 1
ATOM 738 N N . GLY A 1 96 ? 4.147 2.487 14.378 1.00 20.87 96 GLY A N 1
ATOM 739 C CA . GLY A 1 96 ? 4.716 3.373 15.411 1.00 22.33 96 GLY A CA 1
ATOM 740 C C . GLY A 1 96 ? 4.713 4.838 15.004 1.00 22.55 96 GLY A C 1
ATOM 741 O O . GLY A 1 96 ? 5.161 5.668 15.767 1.00 18.52 96 GLY A O 1
ATOM 742 N N . PHE A 1 97 ? 4.192 5.154 13.797 1.00 24.26 97 PHE A N 1
ATOM 743 C CA . PHE A 1 97 ? 4.184 6.553 13.291 1.00 23.08 97 PHE A CA 1
ATOM 744 C C . PHE A 1 97 ? 2.788 6.966 12.780 1.00 23.73 97 PHE A C 1
ATOM 745 O O . PHE A 1 97 ? 2.037 6.154 12.249 1.00 22.83 97 PHE A O 1
ATOM 753 N N . ARG A 1 98 ? 2.445 8.221 13.007 1.00 24.52 98 ARG A N 1
ATOM 754 C CA . ARG A 1 98 ? 1.264 8.844 12.427 1.00 24.03 98 ARG A CA 1
ATOM 755 C C . ARG A 1 98 ? 1.608 10.229 11.956 1.00 27.02 98 ARG A C 1
ATOM 756 O O . ARG A 1 98 ? 2.328 10.905 12.648 1.00 28.72 98 ARG A O 1
ATOM 764 N N . ALA A 1 99 ? 1.084 10.637 10.800 1.00 29.59 99 ALA A N 1
ATOM 765 C CA . ALA A 1 99 ? 1.245 11.996 10.273 1.00 32.98 99 ALA A CA 1
ATOM 766 C C . ALA A 1 99 ? -0.019 12.536 9.591 1.00 30.50 99 ALA A C 1
ATOM 767 O O . ALA A 1 99 ? -0.784 11.794 8.951 1.00 23.22 99 ALA A O 1
ATOM 769 N N . LEU A 1 100 ? -0.179 13.845 9.682 1.00 31.69 100 LEU A N 1
ATOM 770 C CA . LEU A 1 100 ? -1.339 14.553 9.114 1.00 32.92 100 LEU A CA 1
ATOM 771 C C . LEU A 1 100 ? -1.200 14.557 7.596 1.00 34.10 100 LEU A C 1
ATOM 772 O O . LEU A 1 100 ? -0.246 15.085 7.094 1.00 32.08 100 LEU A O 1
ATOM 777 N N . VAL A 1 101 ? -2.103 13.912 6.854 1.00 26.80 101 VAL A N 1
ATOM 778 C CA . VAL A 1 101 ? -1.978 13.891 5.405 1.00 26.54 101 VAL A CA 1
ATOM 779 C C . VAL A 1 101 ? -3.158 14.645 4.753 1.00 25.11 101 VAL A C 1
ATOM 780 O O . VAL A 1 101 ? -4.297 14.347 5.049 1.00 23.47 101 VAL A O 1
ATOM 784 N N . PRO A 1 102 ? -2.869 15.580 3.849 1.00 27.31 102 PRO A N 1
ATOM 785 C CA . PRO A 1 102 ? -3.964 16.298 3.194 1.00 29.29 102 PRO A CA 1
ATOM 786 C C . PRO A 1 102 ? -4.684 15.388 2.213 1.00 25.30 102 PRO A C 1
ATOM 787 O O . PRO A 1 102 ? -4.048 14.763 1.374 1.00 25.01 102 PRO A O 1
ATOM 791 N N . ARG A 1 103 ? -5.999 15.306 2.328 1.00 23.15 103 ARG A N 1
ATOM 792 C CA . ARG A 1 103 ? -6.788 14.430 1.472 1.00 20.63 103 ARG A CA 1
ATOM 793 C C . ARG A 1 103 ? -8.016 15.163 0.961 1.00 24.30 103 ARG A C 1
ATOM 794 O O . ARG A 1 103 ? -8.428 16.233 1.509 1.00 21.19 103 ARG A O 1
ATOM 802 N N . LYS A 1 104 ? -8.646 14.548 -0.040 1.00 24.42 104 LYS A N 1
ATOM 803 C CA . LYS A 1 104 ? -9.943 14.978 -0.470 1.00 24.84 104 LYS A CA 1
ATOM 804 C C . LYS A 1 104 ? -10.951 14.561 0.572 1.00 25.38 104 LYS A C 1
ATOM 805 O O . LYS A 1 104 ? -10.816 13.502 1.167 1.00 21.95 104 LYS A O 1
ATOM 811 N N . GLU A 1 105 ? -11.984 15.380 0.798 1.00 23.45 105 GLU A N 1
ATOM 812 C CA . GLU A 1 105 ? -12.978 15.025 1.844 1.00 27.19 105 GLU A CA 1
ATOM 813 C C . GLU A 1 105 ? -13.913 13.949 1.335 1.00 24.22 105 GLU A C 1
ATOM 814 O O . GLU A 1 105 ? -14.331 13.068 2.060 1.00 23.87 105 GLU A O 1
ATOM 820 N N . LYS A 1 106 ? -14.221 14.042 0.046 1.00 28.68 106 LYS A N 1
ATOM 821 C CA . LYS A 1 106 ? -15.171 13.197 -0.637 1.00 28.72 106 LYS A CA 1
ATOM 822 C C . LYS A 1 106 ? -14.578 12.664 -1.918 1.00 24.64 106 LYS A C 1
ATOM 823 O O . LYS A 1 106 ? -13.906 13.386 -2.683 1.00 24.59 106 LYS A O 1
ATOM 829 N N . VAL A 1 107 ? -14.790 11.371 -2.135 1.00 23.96 107 VAL A N 1
ATOM 830 C CA . VAL A 1 107 ? -14.417 10.699 -3.388 1.00 24.56 107 VAL A CA 1
ATOM 831 C C . VAL A 1 107 ? -15.546 9.802 -3.991 1.00 24.59 107 VAL A C 1
ATOM 832 O O . VAL A 1 107 ? -16.318 9.159 -3.268 1.00 23.17 107 VAL A O 1
ATOM 836 N N . THR A 1 108 ? -15.582 9.771 -5.328 1.00 25.61 108 THR A N 1
ATOM 837 C CA . THR A 1 108 ? -16.307 8.744 -6.047 1.00 26.33 108 THR A CA 1
ATOM 838 C C . THR A 1 108 ? -15.302 7.809 -6.689 1.00 24.43 108 THR A C 1
ATOM 839 O O . THR A 1 108 ? -14.387 8.238 -7.385 1.00 23.75 108 THR A O 1
ATOM 843 N N . VAL A 1 109 ? -15.464 6.537 -6.384 1.00 22.98 109 VAL A N 1
ATOM 844 C CA . VAL A 1 109 ? -14.525 5.505 -6.798 1.00 25.55 109 VAL A CA 1
ATOM 845 C C . VAL A 1 109 ? -15.263 4.377 -7.539 1.00 23.48 109 VAL A C 1
ATOM 846 O O . VAL A 1 109 ? -16.369 3.983 -7.143 1.00 25.87 109 VAL A O 1
ATOM 850 N N . ARG A 1 110 ? -14.690 3.881 -8.626 1.00 23.55 110 ARG A N 1
ATOM 851 C CA . ARG A 1 110 ? -15.213 2.648 -9.212 1.00 23.53 110 ARG A CA 1
ATOM 852 C C . ARG A 1 110 ? -14.179 1.580 -9.000 1.00 23.13 110 ARG A C 1
ATOM 853 O O . ARG A 1 110 ? -12.949 1.865 -8.947 1.00 19.46 110 ARG A O 1
ATOM 861 N N . ALA A 1 111 ? -14.669 0.351 -8.871 1.00 20.36 111 ALA A N 1
ATOM 862 C CA . ALA A 1 111 ? -13.811 -0.796 -8.634 1.00 21.37 111 ALA A CA 1
ATOM 863 C C . ALA A 1 111 ? -14.640 -2.072 -8.877 1.00 23.68 111 ALA A C 1
ATOM 864 O O . ALA A 1 111 ? -15.842 -2.013 -9.116 1.00 21.76 111 ALA A O 1
ATOM 866 N N . LEU A 1 112 ? -13.963 -3.200 -8.861 1.00 23.02 112 LEU A N 1
ATOM 867 C CA . LEU A 1 112 ? -14.602 -4.483 -8.891 1.00 23.46 112 LEU A CA 1
ATOM 868 C C . LEU A 1 112 ? -14.682 -4.995 -7.466 1.00 23.98 112 LEU A C 1
ATOM 869 O O . LEU A 1 112 ? -13.741 -4.787 -6.651 1.00 22.54 112 LEU A O 1
ATOM 874 N N . ASP A 1 113 ? -15.793 -5.651 -7.159 1.00 22.07 113 ASP A N 1
ATOM 875 C CA . ASP A 1 113 ? -15.992 -6.294 -5.848 1.00 22.82 113 ASP A CA 1
ATOM 876 C C . ASP A 1 113 ? -15.425 -7.716 -5.887 1.00 23.12 113 ASP A C 1
ATOM 877 O O . ASP A 1 113 ? -14.781 -8.092 -6.875 1.00 21.98 113 ASP A O 1
ATOM 882 N N . ARG A 1 114 ? -15.597 -8.478 -4.803 1.00 26.14 114 ARG A N 1
ATOM 883 C CA . ARG A 1 114 ? -14.937 -9.780 -4.635 1.00 26.34 114 ARG A CA 1
ATOM 884 C C . ARG A 1 114 ? -15.403 -10.811 -5.669 1.00 28.02 114 ARG A C 1
ATOM 885 O O . ARG A 1 114 ? -14.723 -11.831 -5.876 1.00 26.55 114 ARG A O 1
ATOM 893 N N . ASP A 1 115 ? -16.571 -10.559 -6.267 1.00 26.69 115 ASP A N 1
ATOM 894 C CA . ASP A 1 115 ? -17.106 -11.413 -7.323 1.00 30.03 115 ASP A CA 1
ATOM 895 C C . ASP A 1 115 ? -16.772 -10.913 -8.714 1.00 31.12 115 ASP A C 1
ATOM 896 O O . ASP A 1 115 ? -17.214 -11.499 -9.706 1.00 29.52 115 ASP A O 1
ATOM 901 N N . GLY A 1 116 ? -15.980 -9.857 -8.829 1.00 28.66 116 GLY A N 1
ATOM 902 C CA . GLY A 1 116 ? -15.691 -9.350 -10.164 1.00 27.95 116 GLY A CA 1
ATOM 903 C C . GLY A 1 116 ? -16.723 -8.377 -10.693 1.00 28.28 116 GLY A C 1
ATOM 904 O O . GLY A 1 116 ? -16.615 -7.933 -11.831 1.00 26.40 116 GLY A O 1
ATOM 905 N N . LYS A 1 117 ? -17.705 -8.010 -9.879 1.00 27.50 117 LYS A N 1
ATOM 906 C CA . LYS A 1 117 ? -18.736 -7.100 -10.330 1.00 29.45 117 LYS A CA 1
ATOM 907 C C . LYS A 1 117 ? -18.314 -5.661 -10.087 1.00 26.93 117 LYS A C 1
ATOM 908 O O . LYS A 1 117 ? -17.961 -5.293 -8.974 1.00 24.71 117 LYS A O 1
ATOM 914 N N . GLU A 1 118 ? -18.476 -4.825 -11.108 1.00 27.56 118 GLU A N 1
ATOM 915 C CA . GLU A 1 118 ? -18.170 -3.426 -10.987 1.00 29.10 118 GLU A CA 1
ATOM 916 C C . GLU A 1 118 ? -19.124 -2.715 -10.086 1.00 28.15 118 GLU A C 1
ATOM 917 O O . GLU A 1 118 ? -20.300 -2.952 -10.143 1.00 28.44 118 GLU A O 1
ATOM 923 N N . PHE A 1 119 ? -18.626 -1.815 -9.262 1.00 27.05 119 PHE A N 1
ATOM 924 C CA . PHE A 1 119 ? -19.498 -0.890 -8.535 1.00 26.90 119 PHE A CA 1
ATOM 925 C C . PHE A 1 119 ? -18.854 0.491 -8.537 1.00 31.09 119 PHE A C 1
ATOM 926 O O . PHE A 1 119 ? -17.624 0.621 -8.788 1.00 23.78 119 PHE A O 1
ATOM 934 N N . THR A 1 120 ? -19.678 1.500 -8.239 1.00 30.26 120 THR A N 1
ATOM 935 C CA . THR A 1 120 ? -19.211 2.859 -8.182 1.00 31.49 120 THR A CA 1
ATOM 936 C C . THR A 1 120 ? -19.760 3.380 -6.887 1.00 33.96 120 THR A C 1
ATOM 937 O O . THR A 1 120 ? -20.967 3.339 -6.719 1.00 36.22 120 THR A O 1
ATOM 941 N N . LEU A 1 121 ? -18.863 3.822 -5.985 1.00 29.98 121 LEU A N 1
ATOM 942 C CA . LEU A 1 121 ? -19.179 4.197 -4.585 1.00 31.57 121 LEU A CA 1
ATOM 943 C C . LEU A 1 121 ? -18.828 5.681 -4.257 1.00 28.98 121 LEU A C 1
ATOM 944 O O . LEU A 1 121 ? -17.733 6.159 -4.579 1.00 28.21 121 LEU A O 1
ATOM 949 N N . ASP A 1 122 ? -19.761 6.403 -3.653 1.00 27.65 122 ASP A N 1
ATOM 950 C CA . ASP A 1 122 ? -19.467 7.736 -3.039 1.00 30.85 122 ASP A CA 1
ATOM 951 C C . ASP A 1 122 ? -19.058 7.569 -1.578 1.00 29.86 122 ASP A C 1
ATOM 952 O O . ASP A 1 122 ? -19.779 6.930 -0.841 1.00 33.94 122 ASP A O 1
ATOM 957 N N . ALA A 1 123 ? -17.939 8.180 -1.145 1.00 28.37 123 ALA A N 1
ATOM 958 C CA . ALA A 1 123 ? -17.476 8.073 0.241 1.00 25.49 123 ALA A CA 1
ATOM 959 C C . ALA A 1 123 ? -17.121 9.420 0.772 1.00 26.31 123 ALA A C 1
ATOM 960 O O . ALA A 1 123 ? -16.699 10.324 0.045 1.00 22.60 123 ALA A O 1
ATOM 962 N N . ASP A 1 124 ? -17.171 9.526 2.084 1.00 26.83 124 ASP A N 1
ATOM 963 C CA . ASP A 1 124 ? -16.673 10.691 2.765 1.00 28.66 124 ASP A CA 1
ATOM 964 C C . ASP A 1 124 ? -16.104 10.213 4.065 1.00 24.95 124 ASP A C 1
ATOM 965 O O . ASP A 1 124 ? -15.985 9.016 4.286 1.00 26.40 124 ASP A O 1
ATOM 970 N N . GLY A 1 125 ? -15.735 11.158 4.911 1.00 26.39 125 GLY A N 1
ATOM 971 C CA . GLY A 1 125 ? -15.302 10.848 6.267 1.00 28.03 125 GLY A CA 1
ATOM 972 C C . GLY A 1 125 ? -14.093 9.930 6.138 1.00 29.00 125 GLY A C 1
ATOM 973 O O . GLY A 1 125 ? -13.294 10.084 5.198 1.00 24.24 125 GLY A O 1
ATOM 974 N N . LEU A 1 126 ? -13.983 9.021 7.102 1.00 26.24 126 LEU A N 1
ATOM 975 C CA . LEU A 1 126 ? -12.827 8.209 7.326 1.00 26.42 126 LEU A CA 1
ATOM 976 C C . LEU A 1 126 ? -12.698 7.198 6.193 1.00 27.15 126 LEU A C 1
ATOM 977 O O . LEU A 1 126 ? -11.560 6.855 5.797 1.00 23.75 126 LEU A O 1
ATOM 982 N N . LEU A 1 127 ? -13.855 6.734 5.671 1.00 23.50 127 LEU A N 1
ATOM 983 C CA . LEU A 1 127 ? -13.869 5.861 4.539 1.00 23.41 127 LEU A CA 1
ATOM 984 C C . LEU A 1 127 ? -13.160 6.469 3.332 1.00 25.15 127 LEU A C 1
ATOM 985 O O . LEU A 1 127 ? -12.292 5.778 2.720 1.00 21.75 127 LEU A O 1
ATOM 990 N N . ALA A 1 128 ? -13.475 7.737 3.010 1.00 23.44 128 ALA A N 1
ATOM 991 C CA . ALA A 1 128 ? -12.842 8.407 1.874 1.00 23.12 128 ALA A CA 1
ATOM 992 C C . ALA A 1 128 ? -11.324 8.516 2.098 1.00 22.43 128 ALA A C 1
ATOM 993 O O . ALA A 1 128 ? -10.552 8.402 1.144 1.00 20.10 128 ALA A O 1
ATOM 995 N N . ILE A 1 129 ? -10.924 8.771 3.337 1.00 20.79 129 ILE A N 1
ATOM 996 C CA . ILE A 1 129 ? -9.505 8.903 3.646 1.00 21.91 129 ILE A CA 1
ATOM 997 C C . ILE A 1 129 ? -8.784 7.573 3.448 1.00 22.67 129 ILE A C 1
ATOM 998 O O . ILE A 1 129 ? -7.728 7.515 2.788 1.00 21.77 129 ILE A O 1
ATOM 1003 N N . CYS A 1 130 ? -9.417 6.498 3.902 1.00 22.64 130 CYS A N 1
ATOM 1004 C CA . CYS A 1 130 ? -8.861 5.163 3.786 1.00 21.83 130 CYS A CA 1
ATOM 1005 C C . CYS A 1 130 ? -8.735 4.729 2.388 1.00 20.37 130 CYS A C 1
ATOM 1006 O O . CYS A 1 130 ? -7.774 4.076 2.062 1.00 17.24 130 CYS A O 1
ATOM 1009 N N . ILE A 1 131 ? -9.760 5.022 1.582 1.00 19.07 131 ILE A N 1
ATOM 1010 C CA . ILE A 1 131 ? -9.760 4.707 0.162 1.00 19.71 131 ILE A CA 1
ATOM 1011 C C . 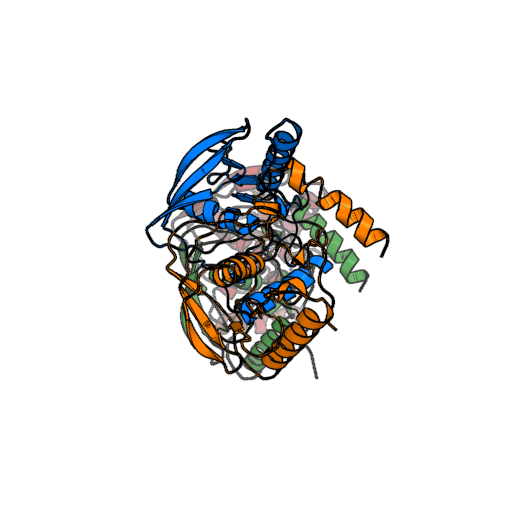ILE A 1 131 ? -8.553 5.368 -0.535 1.00 18.56 131 ILE A C 1
ATOM 1012 O O . ILE A 1 131 ? -7.825 4.684 -1.275 1.00 19.24 131 ILE A O 1
ATOM 1017 N N . GLN A 1 132 ? -8.329 6.661 -0.260 1.00 16.69 132 GLN A N 1
ATOM 1018 C CA . GLN A 1 132 ? -7.194 7.449 -0.877 1.00 16.78 132 GLN A CA 1
ATOM 1019 C C . GLN A 1 132 ? -5.813 6.928 -0.403 1.00 16.59 132 GLN A C 1
ATOM 1020 O O . GLN A 1 132 ? -4.846 6.836 -1.186 1.00 15.58 132 GLN A O 1
ATOM 1026 N N . HIS A 1 133 ? -5.730 6.603 0.883 1.00 16.17 133 HIS A N 1
ATOM 1027 C CA . HIS A 1 133 ? -4.545 5.977 1.446 1.00 17.56 133 HIS A CA 1
ATOM 1028 C C . HIS A 1 133 ? -4.202 4.669 0.760 1.00 16.28 133 HIS A C 1
ATOM 1029 O O . HIS A 1 133 ? -3.029 4.420 0.363 1.00 16.26 133 HIS A O 1
ATOM 1036 N N . GLU A 1 134 ? -5.181 3.795 0.664 1.00 15.26 134 GLU A N 1
ATOM 1037 C CA . GLU A 1 134 ? -4.953 2.476 0.129 1.00 16.45 134 GLU A CA 1
ATOM 1038 C C . GLU A 1 134 ? -4.706 2.474 -1.375 1.00 18.71 134 GLU A C 1
ATOM 1039 O O . GLU A 1 134 ? -3.858 1.682 -1.883 1.00 17.48 134 GLU A O 1
ATOM 1045 N N . ILE A 1 135 ? -5.376 3.397 -2.091 1.00 17.34 135 ILE A N 1
ATOM 1046 C CA . ILE A 1 135 ? -5.072 3.558 -3.486 1.00 19.66 135 ILE A CA 1
ATOM 1047 C C . ILE A 1 135 ? -3.621 4.049 -3.660 1.00 17.52 135 ILE A C 1
ATOM 1048 O O . ILE A 1 135 ? -2.920 3.615 -4.584 1.00 16.49 135 ILE A O 1
ATOM 1053 N N . ASP A 1 136 ? -3.171 4.911 -2.770 1.00 17.27 136 ASP A N 1
ATOM 1054 C CA . ASP A 1 136 ? -1.795 5.378 -2.842 1.00 16.86 136 ASP A CA 1
ATOM 1055 C C . ASP A 1 136 ? -0.880 4.176 -2.850 1.00 17.00 136 ASP A C 1
ATOM 1056 O O . ASP A 1 136 ? 0.058 4.162 -3.652 1.00 16.91 136 ASP A O 1
ATOM 1061 N N . HIS A 1 137 ? -1.138 3.175 -1.983 1.00 16.56 137 HIS A N 1
ATOM 1062 C CA . HIS A 1 137 ? -0.314 1.963 -1.962 1.00 16.40 137 HIS A CA 1
ATOM 1063 C C . HIS A 1 137 ? -0.181 1.272 -3.326 1.00 17.08 137 HIS A C 1
ATOM 1064 O O . HIS A 1 137 ? 0.914 0.766 -3.681 1.00 16.41 137 HIS A O 1
ATOM 1071 N N . LEU A 1 138 ? -1.279 1.254 -4.066 1.00 15.79 138 LEU A N 1
ATOM 1072 C CA . LEU A 1 138 ? -1.314 0.622 -5.359 1.00 16.54 138 LEU A CA 1
ATOM 1073 C C . LEU A 1 138 ? -0.494 1.359 -6.359 1.00 15.95 138 LEU A C 1
ATOM 1074 O O . LEU A 1 138 ? -0.116 0.786 -7.418 1.00 15.39 138 LEU A O 1
ATOM 1079 N N . ASN A 1 139 ? -0.196 2.607 -6.036 1.00 15.64 139 ASN A N 1
ATOM 1080 C CA . ASN A 1 139 ? 0.749 3.371 -6.826 1.00 16.46 139 ASN A CA 1
ATOM 1081 C C . ASN A 1 139 ? 2.085 3.528 -6.180 1.00 16.83 139 ASN A C 1
ATOM 1082 O O . ASN A 1 139 ? 2.834 4.378 -6.582 1.00 18.23 139 ASN A O 1
ATOM 1087 N N . GLY A 1 140 ? 2.372 2.754 -5.145 1.00 18.22 140 GLY A N 1
ATOM 1088 C CA . GLY A 1 140 ? 3.724 2.782 -4.560 1.00 18.49 140 GLY A CA 1
ATOM 1089 C C . GLY A 1 140 ? 3.968 4.016 -3.703 1.00 18.98 140 GLY A C 1
ATOM 1090 O O . GLY A 1 140 ? 5.122 4.400 -3.458 1.00 16.80 140 GLY A O 1
ATOM 1091 N N . ILE A 1 141 ? 2.880 4.638 -3.248 1.00 19.00 141 ILE A N 1
ATOM 1092 C CA . ILE A 1 141 ? 2.971 5.875 -2.431 1.00 18.70 141 ILE A CA 1
ATOM 1093 C C . ILE A 1 141 ? 2.542 5.600 -0.964 1.00 17.49 141 ILE A C 1
ATOM 1094 O O . ILE A 1 141 ? 1.523 4.957 -0.688 1.00 16.78 141 ILE A O 1
ATOM 1099 N N . LEU A 1 142 ? 3.329 6.106 -0.029 1.00 16.56 142 LEU A N 1
ATOM 1100 C CA . LEU A 1 142 ? 3.123 5.925 1.390 1.00 16.52 142 LEU A CA 1
ATOM 1101 C C . LEU A 1 142 ? 2.908 7.267 2.038 1.00 17.60 142 LEU A C 1
ATOM 1102 O O . LEU A 1 142 ? 3.315 8.323 1.485 1.00 15.45 142 LEU A O 1
ATOM 1107 N N . PHE A 1 143 ? 2.379 7.235 3.266 1.00 17.55 143 PHE A N 1
ATOM 1108 C CA . PHE A 1 143 ? 2.029 8.501 3.868 1.00 19.42 143 PHE A CA 1
ATOM 1109 C C . PHE A 1 143 ? 3.284 9.307 4.151 1.00 20.89 143 PHE A C 1
ATOM 1110 O O . PHE A 1 143 ? 3.258 10.543 4.118 1.00 19.11 143 PHE A O 1
ATOM 1118 N N . VAL A 1 144 ? 4.400 8.608 4.375 1.00 21.72 144 VAL A N 1
ATOM 1119 C CA . VAL A 1 144 ? 5.651 9.324 4.611 1.00 19.94 144 VAL A CA 1
ATOM 1120 C C . VAL A 1 144 ? 6.130 10.148 3.391 1.00 21.14 144 VAL A C 1
ATOM 1121 O O . VAL A 1 144 ? 6.892 11.104 3.561 1.00 20.11 144 VAL A O 1
ATOM 1125 N N . ASP A 1 145 ? 5.656 9.819 2.196 1.00 19.43 145 ASP A N 1
ATOM 1126 C CA . ASP A 1 145 ? 5.945 10.617 0.995 1.00 20.63 145 ASP A CA 1
ATOM 1127 C C . ASP A 1 145 ? 5.338 12.000 1.017 1.00 21.90 145 ASP A C 1
ATOM 1128 O O . ASP A 1 145 ? 5.650 12.829 0.203 1.00 19.42 145 ASP A O 1
ATOM 1133 N N . TYR A 1 146 ? 4.425 12.259 1.930 1.00 21.11 146 TYR A N 1
ATOM 1134 C CA . TYR A 1 146 ? 3.947 13.596 2.020 1.00 22.62 146 TYR A CA 1
ATOM 1135 C C . TYR A 1 146 ? 4.720 14.382 3.031 1.00 23.52 146 TYR A C 1
ATOM 1136 O O . TYR A 1 146 ? 4.370 15.538 3.271 1.00 24.11 146 TYR A O 1
ATOM 1145 N N . LEU A 1 147 ? 5.749 13.790 3.645 1.00 23.30 147 LEU A N 1
ATOM 1146 C CA . LEU A 1 147 ? 6.533 14.506 4.665 1.00 23.86 147 LEU A CA 1
ATOM 1147 C C . LEU A 1 147 ? 7.739 15.082 3.972 1.00 25.69 147 LEU A C 1
ATOM 1148 O O . LEU A 1 147 ? 8.032 14.734 2.812 1.00 25.49 147 LEU A O 1
ATOM 1153 N N . SER A 1 148 ? 8.481 15.915 4.703 1.00 25.27 148 SER A N 1
ATOM 1154 C CA . SER A 1 148 ? 9.698 16.478 4.187 1.00 25.91 148 SER A CA 1
ATOM 1155 C C . SER A 1 148 ? 10.684 15.318 4.035 1.00 24.86 148 SER A C 1
ATOM 1156 O O . SER A 1 148 ? 10.570 14.339 4.739 1.00 20.12 148 SER A O 1
ATOM 1159 N N . PRO A 1 149 ? 11.650 15.440 3.114 1.00 25.30 149 PRO A N 1
ATOM 1160 C CA . PRO A 1 149 ? 12.620 14.369 2.895 1.00 26.59 149 PRO A CA 1
ATOM 1161 C C . PRO A 1 149 ? 13.314 13.924 4.158 1.00 25.72 149 PRO A C 1
ATOM 1162 O O . PRO A 1 149 ? 13.527 12.740 4.361 1.00 21.36 149 PRO A O 1
ATOM 1166 N N . LEU A 1 150 ? 13.673 14.885 5.004 1.00 27.47 150 LEU A N 1
ATOM 1167 C CA . LEU A 1 150 ? 14.437 14.589 6.246 1.00 29.03 150 LEU A CA 1
ATOM 1168 C C . LEU A 1 150 ? 13.535 13.885 7.294 1.00 26.83 150 LEU A C 1
ATOM 1169 O O . LEU A 1 150 ? 13.934 12.908 7.965 1.00 23.30 150 LEU A O 1
ATOM 1174 N N . LYS A 1 151 ? 12.300 14.355 7.433 1.00 24.73 151 LYS A N 1
ATOM 1175 C CA . LYS A 1 151 ? 11.377 13.627 8.312 1.00 24.57 151 LYS A CA 1
ATOM 1176 C C . LYS A 1 151 ? 11.146 12.156 7.883 1.00 21.45 151 LYS A C 1
ATOM 1177 O O . LYS A 1 151 ? 11.179 11.248 8.686 1.00 19.64 151 LYS A O 1
ATOM 1183 N N . ARG A 1 152 ? 10.947 11.929 6.595 1.00 22.38 152 ARG A N 1
ATOM 1184 C CA . ARG A 1 152 ? 10.717 10.602 6.047 1.00 23.99 152 ARG A CA 1
ATOM 1185 C C . ARG A 1 152 ? 11.948 9.739 6.288 1.00 22.39 152 ARG A C 1
ATOM 1186 O O . ARG A 1 152 ? 11.853 8.565 6.685 1.00 21.74 152 ARG A O 1
ATOM 1194 N N . GLN A 1 153 ? 13.118 10.335 6.103 1.00 24.66 153 GLN A N 1
ATOM 1195 C CA . GLN A 1 153 ? 14.374 9.641 6.294 1.00 24.13 153 GLN A CA 1
ATOM 1196 C C . GLN A 1 153 ? 14.528 9.182 7.741 1.00 25.56 153 GLN A C 1
ATOM 1197 O O . GLN A 1 153 ? 15.002 8.099 8.032 1.00 21.79 153 GLN A O 1
ATOM 1203 N N . ARG A 1 154 ? 14.126 10.034 8.668 1.00 24.62 154 ARG A N 1
ATOM 1204 C CA . ARG A 1 154 ? 14.326 9.705 10.070 1.00 26.03 154 ARG A CA 1
ATOM 1205 C C . ARG A 1 154 ? 13.382 8.572 10.452 1.00 24.61 154 ARG A C 1
ATOM 1206 O O . ARG A 1 154 ? 13.762 7.715 11.267 1.00 22.81 154 ARG A O 1
ATOM 1214 N N . ILE A 1 155 ? 12.171 8.576 9.853 1.00 19.85 155 ILE A N 1
ATOM 1215 C CA . ILE A 1 155 ? 11.277 7.451 10.033 1.00 21.15 155 ILE A CA 1
ATOM 1216 C C . ILE A 1 155 ? 11.899 6.174 9.465 1.00 20.90 155 ILE A C 1
ATOM 1217 O O . ILE A 1 155 ? 11.902 5.158 10.130 1.00 20.64 155 ILE A O 1
ATOM 1222 N N . LYS A 1 156 ? 12.441 6.241 8.248 1.00 23.57 156 LYS A N 1
ATOM 1223 C CA . LYS A 1 156 ? 13.040 5.107 7.600 1.00 22.32 156 LYS A CA 1
ATOM 1224 C C . LYS A 1 156 ? 14.177 4.503 8.452 1.00 24.28 156 LYS A C 1
ATOM 1225 O O . LYS A 1 156 ? 14.219 3.304 8.636 1.00 20.55 156 LYS A O 1
ATOM 1231 N N . GLU A 1 157 ? 15.035 5.353 9.023 1.00 22.57 157 GLU A N 1
ATOM 1232 C CA . GLU A 1 157 ? 16.151 4.900 9.858 1.00 25.40 157 GLU A CA 1
ATOM 1233 C C . GLU A 1 157 ? 15.668 4.132 11.085 1.00 25.12 157 GLU A C 1
ATOM 1234 O O . GLU A 1 157 ? 16.218 3.063 11.442 1.00 24.81 157 GLU A O 1
ATOM 1240 N N . LYS A 1 158 ? 14.666 4.700 11.740 1.00 22.25 158 LYS A N 1
ATOM 1241 C CA . LYS A 1 158 ? 14.051 4.080 12.898 1.00 21.48 158 LYS A CA 1
ATOM 1242 C C . LYS A 1 158 ? 13.450 2.722 12.547 1.00 21.36 158 LYS A C 1
ATOM 1243 O O . LYS A 1 158 ? 13.547 1.791 13.345 1.00 24.20 158 LYS A O 1
ATOM 1249 N N . LEU A 1 159 ? 12.836 2.565 11.374 1.00 21.50 159 LEU A N 1
ATOM 1250 C CA . LEU A 1 159 ? 12.219 1.260 11.061 1.00 20.48 159 LEU A CA 1
ATOM 1251 C C . LEU A 1 159 ? 13.229 0.244 10.596 1.00 20.67 159 LEU A C 1
ATOM 1252 O O . LEU A 1 159 ? 13.104 -0.970 10.835 1.00 21.08 159 LEU A O 1
ATOM 1257 N N . ILE A 1 160 ? 14.245 0.724 9.917 1.00 25.08 160 ILE A N 1
ATOM 1258 C CA . ILE A 1 160 ? 15.371 -0.160 9.530 1.00 24.96 160 ILE A CA 1
ATOM 1259 C C . ILE A 1 160 ? 15.866 -0.825 10.784 1.00 24.61 160 ILE A C 1
ATOM 1260 O O . ILE A 1 160 ? 16.088 -2.048 10.807 1.00 21.94 160 ILE A O 1
ATOM 1265 N N . LYS A 1 161 ? 15.969 -0.041 11.853 1.00 26.38 161 LYS A N 1
ATOM 1266 C CA . LYS A 1 161 ? 16.500 -0.597 13.087 1.00 28.97 161 LYS A CA 1
ATOM 1267 C C . LYS A 1 161 ? 15.514 -1.563 13.704 1.00 28.97 161 LYS A C 1
ATOM 1268 O O . LYS A 1 161 ? 15.879 -2.695 14.075 1.00 29.75 161 LYS A O 1
ATOM 1274 N N . TYR A 1 162 ? 14.254 -1.141 13.752 1.00 27.67 162 TYR A N 1
ATOM 1275 C CA . TYR A 1 162 ? 13.207 -1.960 14.292 1.00 24.20 162 TYR A CA 1
ATOM 1276 C C . TYR A 1 162 ? 13.210 -3.297 13.606 1.00 26.01 162 TYR A C 1
ATOM 1277 O O . TYR A 1 162 ? 13.197 -4.335 14.277 1.00 25.31 162 TYR A O 1
ATOM 1286 N N . LYS A 1 163 ? 13.243 -3.288 12.273 1.00 27.85 163 LYS A N 1
ATOM 1287 C CA . LYS A 1 163 ? 13.149 -4.494 11.486 1.00 27.64 163 LYS A CA 1
ATOM 1288 C C . LYS A 1 163 ? 14.311 -5.468 11.800 1.00 33.17 163 LYS A C 1
ATOM 1289 O O . LYS A 1 163 ? 14.122 -6.673 11.765 1.00 31.74 163 LYS A O 1
ATOM 1295 N N . LYS A 1 164 ? 15.502 -4.952 12.079 1.00 35.83 164 LYS A N 1
ATOM 1296 C CA . LYS A 1 164 ? 16.655 -5.804 12.499 1.00 40.00 164 LYS A CA 1
ATOM 1297 C C . LYS A 1 164 ? 16.372 -6.461 13.832 1.00 35.81 164 LYS A C 1
ATOM 1298 O O . LYS A 1 164 ? 16.615 -7.639 14.012 1.00 33.45 164 LYS A O 1
ATOM 1304 N N . GLN A 1 165 ? 15.938 -5.631 14.774 1.00 33.71 165 GLN A N 1
ATOM 1305 C CA . GLN A 1 165 ? 15.647 -6.042 16.115 1.00 36.02 165 GLN A CA 1
ATOM 1306 C C . GLN A 1 165 ? 14.487 -6.991 16.166 1.00 34.81 165 GLN A C 1
ATOM 1307 O O . GLN A 1 165 ? 14.340 -7.673 17.150 1.00 38.95 165 GLN A O 1
ATOM 1313 N N . ILE A 1 166 ? 13.637 -7.025 15.163 1.00 33.65 166 ILE A N 1
ATOM 1314 C CA . ILE A 1 166 ? 12.632 -8.094 15.175 1.00 42.80 166 ILE A CA 1
ATOM 1315 C C . ILE A 1 166 ? 13.214 -9.453 14.831 1.00 46.41 166 ILE A C 1
ATOM 1316 O O . ILE A 1 166 ? 12.833 -10.363 15.544 1.00 50.95 166 ILE A O 1
ATOM 1321 N N . ALA B 1 3 ? 27.486 6.119 -20.003 1.00 42.01 3 ALA B N 1
ATOM 1322 C CA . ALA B 1 3 ? 27.020 4.812 -20.469 1.00 37.00 3 ALA B CA 1
ATOM 1323 C C . ALA B 1 3 ? 26.264 4.230 -19.308 1.00 34.43 3 ALA B C 1
ATOM 1324 O O . ALA B 1 3 ? 26.569 3.127 -18.867 1.00 35.24 3 ALA B O 1
ATOM 1326 N N . LEU B 1 4 ? 25.258 4.947 -18.799 1.00 34.14 4 LEU B N 1
ATOM 1327 C CA . LEU B 1 4 ? 24.368 4.345 -17.797 1.00 27.85 4 LEU B CA 1
ATOM 1328 C C . LEU B 1 4 ? 23.634 3.228 -18.514 1.00 26.98 4 LEU B C 1
ATOM 1329 O O . LEU B 1 4 ? 23.411 3.294 -19.717 1.00 29.06 4 LEU B O 1
ATOM 1334 N N . ASN B 1 5 ? 23.225 2.214 -17.790 1.00 28.28 5 ASN B N 1
ATOM 1335 C CA . ASN B 1 5 ? 22.473 1.151 -18.376 1.00 26.98 5 ASN B CA 1
ATOM 1336 C C . ASN B 1 5 ? 20.980 1.430 -18.197 1.00 22.97 5 ASN B C 1
ATOM 1337 O O . ASN B 1 5 ? 20.533 1.932 -17.183 1.00 21.51 5 ASN B O 1
ATOM 1342 N N . VAL B 1 6 ? 20.258 1.062 -19.230 1.00 21.11 6 VAL B N 1
ATOM 1343 C CA . VAL B 1 6 ? 18.841 1.197 -19.312 1.00 20.77 6 VAL B CA 1
ATOM 1344 C C . VAL B 1 6 ? 18.242 -0.063 -18.667 1.00 19.89 6 VAL B C 1
ATOM 1345 O O . VAL B 1 6 ? 18.588 -1.177 -19.046 1.00 17.62 6 VAL B O 1
ATOM 1349 N N . LEU B 1 7 ? 17.384 0.130 -17.677 1.00 16.38 7 LEU B N 1
ATOM 1350 C CA . LEU B 1 7 ? 16.603 -0.926 -17.135 1.00 18.19 7 LEU B CA 1
ATOM 1351 C C . LEU B 1 7 ? 15.714 -1.541 -18.221 1.00 18.10 7 LEU B C 1
ATOM 1352 O O . LEU B 1 7 ? 15.106 -0.843 -19.033 1.00 16.43 7 LEU B O 1
ATOM 1357 N N . ILE B 1 8 ? 15.660 -2.864 -18.239 1.00 17.92 8 ILE B N 1
ATOM 1358 C CA . ILE B 1 8 ? 14.884 -3.603 -19.206 1.00 20.06 8 ILE B CA 1
ATOM 1359 C C . ILE B 1 8 ? 13.683 -4.231 -18.446 1.00 18.68 8 ILE B C 1
ATOM 1360 O O . ILE B 1 8 ? 13.842 -4.873 -17.416 1.00 17.17 8 ILE B O 1
ATOM 1365 N N . TYR B 1 9 ? 12.493 -4.044 -18.970 1.00 17.87 9 TYR B N 1
ATOM 1366 C CA . TYR B 1 9 ? 11.224 -4.614 -18.364 1.00 18.40 9 TYR B CA 1
ATOM 1367 C C . TYR B 1 9 ? 11.271 -6.136 -18.347 1.00 18.30 9 TYR B C 1
ATOM 1368 O O . TYR B 1 9 ? 11.696 -6.704 -19.308 1.00 19.41 9 TYR B O 1
ATOM 1377 N N . PRO B 1 10 ? 10.803 -6.789 -17.275 1.00 18.87 10 PRO B N 1
ATOM 1378 C CA . PRO B 1 10 ? 10.203 -6.233 -16.019 1.00 17.89 10 PRO B CA 1
ATOM 1379 C C . PRO B 1 10 ? 11.295 -5.789 -15.073 1.00 19.12 10 PRO B C 1
ATOM 1380 O O . PRO B 1 10 ? 12.271 -6.544 -14.830 1.00 17.42 10 PRO B O 1
ATOM 1384 N N . ASP B 1 11 ? 11.102 -4.623 -14.493 1.00 19.05 11 ASP B N 1
ATOM 1385 C CA . ASP B 1 11 ? 11.945 -4.183 -13.394 1.00 20.26 11 ASP B CA 1
ATOM 1386 C C . ASP B 1 11 ? 11.137 -3.248 -12.477 1.00 19.11 11 ASP B C 1
ATOM 1387 O O . ASP B 1 11 ? 10.500 -2.319 -12.947 1.00 17.35 11 ASP B O 1
ATOM 1392 N N . ASP B 1 12 ? 11.178 -3.534 -11.172 1.00 17.69 12 ASP B N 1
ATOM 1393 C CA . ASP B 1 12 ? 10.389 -2.770 -10.199 1.00 18.62 12 ASP B CA 1
ATOM 1394 C C . ASP B 1 12 ? 10.628 -1.266 -10.335 1.00 19.64 12 ASP B C 1
ATOM 1395 O O . ASP B 1 12 ? 9.675 -0.442 -10.188 1.00 17.49 12 ASP B O 1
ATOM 1400 N N . HIS B 1 13 ? 11.864 -0.887 -10.686 1.00 18.01 13 HIS B N 1
ATOM 1401 C CA . HIS B 1 13 ? 12.152 0.563 -10.850 1.00 20.20 13 HIS B CA 1
ATOM 1402 C C . HIS B 1 13 ? 11.590 1.296 -12.074 1.00 19.06 13 HIS B C 1
ATOM 1403 O O . HIS B 1 13 ? 11.637 2.553 -12.167 1.00 20.49 13 HIS B O 1
ATOM 1410 N N . LEU B 1 14 ? 11.077 0.517 -13.010 1.00 17.54 14 LEU B N 1
ATOM 1411 C CA . LEU B 1 14 ? 10.283 1.053 -14.136 1.00 17.25 14 LEU B CA 1
ATOM 1412 C C . LEU B 1 14 ? 8.816 1.301 -13.713 1.00 15.93 14 LEU B C 1
ATOM 1413 O O . LEU B 1 14 ? 8.009 1.718 -14.528 1.00 16.01 14 LEU B O 1
ATOM 1418 N N . LYS B 1 15 ? 8.465 0.988 -12.482 1.00 16.47 15 LYS B N 1
ATOM 1419 C CA . LYS B 1 15 ? 7.093 1.088 -12.062 1.00 18.31 15 LYS B CA 1
ATOM 1420 C C . LYS B 1 15 ? 7.077 1.854 -10.721 1.00 18.92 15 LYS B C 1
ATOM 1421 O O . LYS B 1 15 ? 6.458 1.399 -9.722 1.00 18.64 15 LYS B O 1
ATOM 1427 N N . VAL B 1 16 ? 7.857 2.934 -10.667 1.00 16.40 16 VAL B N 1
ATOM 1428 C CA . VAL B 1 16 ? 7.949 3.781 -9.493 1.00 16.61 16 VAL B CA 1
ATOM 1429 C C . VAL B 1 16 ? 7.573 5.223 -9.895 1.00 16.83 16 VAL B C 1
ATOM 1430 O O . VAL B 1 16 ? 8.075 5.769 -10.907 1.00 16.86 16 VAL B O 1
ATOM 1434 N N . VAL B 1 17 ? 6.701 5.836 -9.112 1.00 16.51 17 VAL B N 1
ATOM 1435 C CA . VAL B 1 17 ? 6.436 7.278 -9.229 1.00 17.79 17 VAL B CA 1
ATOM 1436 C C . VAL B 1 17 ? 7.639 8.065 -8.716 1.00 17.05 17 VAL B C 1
ATOM 1437 O O . VAL B 1 17 ? 8.011 7.916 -7.559 1.00 15.94 17 VAL B O 1
ATOM 1441 N N . CYS B 1 18 ? 8.236 8.871 -9.580 1.00 16.81 18 CYS B N 1
ATOM 1442 C CA . CYS B 1 18 ? 9.501 9.510 -9.277 1.00 17.57 18 CYS B CA 1
ATOM 1443 C C . CYS B 1 18 ? 9.224 10.797 -8.502 1.00 20.29 18 CYS B C 1
ATOM 1444 O O . CYS B 1 18 ? 8.229 11.475 -8.746 1.00 16.58 18 CYS B O 1
ATOM 1447 N N . GLU B 1 19 ? 10.127 11.112 -7.580 1.00 23.15 19 GLU B N 1
ATOM 1448 C CA . GLU B 1 19 ? 10.095 12.341 -6.791 1.00 28.34 19 GLU B CA 1
ATOM 1449 C C . GLU B 1 19 ? 10.573 13.556 -7.609 1.00 25.55 19 GLU B C 1
ATOM 1450 O O . GLU B 1 19 ? 11.587 13.450 -8.274 1.00 22.57 19 GLU B O 1
ATOM 1456 N N . PRO B 1 20 ? 9.933 14.732 -7.420 1.00 24.26 20 PRO B N 1
ATOM 1457 C CA . PRO B 1 20 ? 10.377 15.938 -8.092 1.00 22.36 20 PRO B CA 1
ATOM 1458 C C . PRO B 1 20 ? 11.807 16.198 -7.733 1.00 20.39 20 PRO B C 1
ATOM 1459 O O . PRO B 1 20 ? 12.246 15.848 -6.662 1.00 19.39 20 PRO B O 1
ATOM 1463 N N . VAL B 1 21 ? 12.526 16.788 -8.653 1.00 20.84 21 VAL B N 1
ATOM 1464 C CA . VAL B 1 21 ? 13.887 17.280 -8.398 1.00 20.06 21 VAL B CA 1
ATOM 1465 C C . VAL B 1 21 ? 13.710 18.479 -7.431 1.00 22.16 21 VAL B C 1
ATOM 1466 O O . VAL B 1 21 ? 12.933 19.360 -7.687 1.00 19.68 21 VAL B O 1
ATOM 1470 N N . THR B 1 22 ? 14.420 18.501 -6.334 1.00 24.43 22 THR B N 1
ATOM 1471 C CA . THR B 1 22 ? 14.268 19.596 -5.368 1.00 31.77 22 THR B CA 1
ATOM 1472 C C . THR B 1 22 ? 15.110 20.782 -5.790 1.00 32.85 22 THR B C 1
ATOM 1473 O O . THR B 1 22 ? 14.627 21.869 -5.762 1.00 31.68 22 THR B O 1
ATOM 1477 N N . GLU B 1 23 ? 16.322 20.561 -6.266 1.00 34.79 23 GLU B N 1
ATOM 1478 C CA . GLU B 1 23 ? 17.181 21.657 -6.734 1.00 34.94 23 GLU B CA 1
ATOM 1479 C C . GLU B 1 23 ? 17.942 21.258 -8.012 1.00 29.28 23 GLU B C 1
ATOM 1480 O O . GLU B 1 23 ? 18.575 20.192 -8.054 1.00 27.38 23 GLU B O 1
ATOM 1486 N N . VAL B 1 24 ? 17.870 22.090 -9.047 1.00 27.99 24 VAL B N 1
ATOM 1487 C CA . VAL B 1 24 ? 18.608 21.813 -10.293 1.00 27.55 24 VAL B CA 1
ATOM 1488 C C . VAL B 1 24 ? 20.042 22.301 -10.159 1.00 29.95 24 VAL B C 1
ATOM 1489 O O . VAL B 1 24 ? 20.377 23.398 -10.567 1.00 28.46 24 VAL B O 1
ATOM 1493 N N . ASN B 1 25 ? 20.895 21.436 -9.626 1.00 30.08 25 ASN B N 1
ATOM 1494 C CA . ASN B 1 25 ? 22.275 21.775 -9.387 1.00 30.38 25 ASN B CA 1
ATOM 1495 C C . ASN B 1 25 ? 23.240 21.046 -10.313 1.00 28.46 25 ASN B C 1
ATOM 1496 O O . ASN B 1 25 ? 22.853 20.377 -11.255 1.00 24.34 25 ASN B O 1
ATOM 1501 N N . ASP B 1 26 ? 24.522 21.170 -10.035 1.00 29.44 26 ASP B N 1
ATOM 1502 C CA . ASP B 1 26 ? 25.535 20.502 -10.839 1.00 27.82 26 ASP B CA 1
ATOM 1503 C C . ASP B 1 26 ? 25.345 18.976 -10.911 1.00 27.22 26 ASP B C 1
ATOM 1504 O O . ASP B 1 26 ? 25.490 18.409 -11.980 1.00 26.01 26 ASP B O 1
ATOM 1509 N N . ALA B 1 27 ? 25.026 18.329 -9.792 1.00 25.69 27 ALA B N 1
ATOM 1510 C CA . ALA B 1 27 ? 24.727 16.899 -9.786 1.00 24.83 27 ALA B CA 1
ATOM 1511 C C . ALA B 1 27 ? 23.611 16.552 -10.787 1.00 23.57 27 ALA B C 1
ATOM 1512 O O . ALA B 1 27 ? 23.729 15.618 -11.540 1.00 22.71 27 ALA B O 1
ATOM 1514 N N . ILE B 1 28 ? 22.501 17.299 -10.738 1.00 23.43 28 ILE B N 1
ATOM 1515 C CA . ILE B 1 28 ? 21.379 17.094 -11.682 1.00 22.76 28 ILE B CA 1
ATOM 1516 C C . ILE B 1 28 ? 21.804 17.257 -13.119 1.00 20.49 28 ILE B C 1
ATOM 1517 O O . ILE B 1 28 ? 21.447 16.445 -13.973 1.00 20.47 28 ILE B O 1
ATOM 1522 N N . ARG B 1 29 ? 22.605 18.274 -13.382 1.00 22.80 29 ARG B N 1
ATOM 1523 C CA . ARG B 1 29 ? 23.147 18.519 -14.732 1.00 23.57 29 ARG B CA 1
ATOM 1524 C C . ARG B 1 29 ? 24.033 17.449 -15.202 1.00 22.73 29 ARG B C 1
ATOM 1525 O O . ARG B 1 29 ? 24.017 17.116 -16.384 1.00 22.00 29 ARG B O 1
ATOM 1533 N N . LYS B 1 30 ? 24.763 16.832 -14.292 1.00 22.82 30 LYS B N 1
ATOM 1534 C CA . LYS B 1 30 ? 25.606 15.727 -14.733 1.00 21.52 30 LYS B CA 1
ATOM 1535 C C . LYS B 1 30 ? 24.689 14.533 -15.060 1.00 21.32 30 LYS B C 1
ATOM 1536 O O . LYS B 1 30 ? 24.878 13.827 -16.046 1.00 19.04 30 LYS B O 1
ATOM 1542 N N . ILE B 1 31 ? 23.638 14.331 -14.266 1.00 20.95 31 ILE B N 1
ATOM 1543 C CA . ILE B 1 31 ? 22.686 13.244 -14.572 1.00 20.32 31 ILE B CA 1
ATOM 1544 C C . ILE B 1 31 ? 22.037 13.467 -15.952 1.00 21.06 31 ILE B C 1
ATOM 1545 O O . ILE B 1 31 ? 21.923 12.537 -16.769 1.00 20.15 31 ILE B O 1
ATOM 1550 N N . VAL B 1 32 ? 21.654 14.706 -16.230 1.00 19.74 32 VAL B N 1
ATOM 1551 C CA . VAL B 1 32 ? 21.091 15.032 -17.529 1.00 20.39 32 VAL B CA 1
ATOM 1552 C C . VAL B 1 32 ? 22.082 14.691 -18.661 1.00 19.98 32 VAL B C 1
ATOM 1553 O O . VAL B 1 32 ? 21.723 14.103 -19.679 1.00 20.71 32 VAL B O 1
ATOM 1557 N N . ASP B 1 33 ? 23.338 15.081 -18.518 1.00 22.94 33 ASP B N 1
ATOM 1558 C CA . ASP B 1 33 ? 24.356 14.766 -19.547 1.00 20.89 33 ASP B CA 1
ATOM 1559 C C . ASP B 1 33 ? 24.551 13.262 -19.688 1.00 19.29 33 ASP B C 1
ATOM 1560 O O . ASP B 1 33 ? 24.738 12.800 -20.776 1.00 17.13 33 ASP B O 1
ATOM 1565 N N . ASP B 1 34 ? 24.501 12.503 -18.595 1.00 16.71 34 ASP B N 1
ATOM 1566 C CA . ASP B 1 34 ? 24.694 11.056 -18.696 1.00 20.43 34 ASP B CA 1
ATOM 1567 C C . ASP B 1 34 ? 23.427 10.424 -19.366 1.00 19.08 34 ASP B C 1
ATOM 1568 O O . ASP B 1 34 ? 23.513 9.436 -20.090 1.00 19.15 34 ASP B O 1
ATOM 1573 N N . MET B 1 35 ? 22.267 11.034 -19.131 1.00 17.37 35 MET B N 1
ATOM 1574 C CA . MET B 1 35 ? 21.035 10.600 -19.825 1.00 17.69 35 MET B CA 1
ATOM 1575 C C . MET B 1 35 ? 21.151 10.863 -21.354 1.00 17.43 35 MET B C 1
ATOM 1576 O O . MET B 1 35 ? 20.897 9.981 -22.135 1.00 14.37 35 MET B O 1
ATOM 1581 N N . PHE B 1 36 ? 21.576 12.043 -21.779 1.00 17.19 36 PHE B N 1
ATOM 1582 C CA . PHE B 1 36 ? 21.862 12.230 -23.197 1.00 19.75 36 PHE B CA 1
ATOM 1583 C C . PHE B 1 36 ? 22.870 11.214 -23.724 1.00 20.88 36 PHE B C 1
ATOM 1584 O O . PHE B 1 36 ? 22.598 10.566 -24.753 1.00 20.04 36 PHE B O 1
ATOM 1592 N N . ASP B 1 37 ? 23.999 11.032 -23.036 1.00 21.06 37 ASP B N 1
ATOM 1593 C CA . ASP B 1 37 ? 24.980 10.053 -23.556 1.00 24.39 37 ASP B CA 1
ATOM 1594 C C . ASP B 1 37 ? 24.346 8.664 -23.750 1.00 20.86 37 ASP B C 1
ATOM 1595 O O . ASP B 1 37 ? 24.612 7.991 -24.712 1.00 18.75 37 ASP B O 1
ATOM 1600 N N . THR B 1 38 ? 23.584 8.215 -22.758 1.00 20.35 38 THR B N 1
ATOM 1601 C CA . THR B 1 38 ? 22.975 6.884 -22.813 1.00 18.76 38 THR B CA 1
ATOM 1602 C C . THR B 1 38 ? 21.926 6.822 -23.928 1.00 18.36 38 THR B C 1
ATOM 1603 O O . THR B 1 38 ? 21.895 5.893 -24.735 1.00 17.72 38 THR B O 1
ATOM 1607 N N . MET B 1 39 ? 21.110 7.858 -23.999 1.00 19.27 39 MET B N 1
ATOM 1608 C CA . MET B 1 39 ? 20.122 7.990 -25.063 1.00 20.49 39 MET B CA 1
ATOM 1609 C C . MET B 1 39 ? 20.708 7.880 -26.515 1.00 19.24 39 MET B C 1
ATOM 1610 O O . MET B 1 39 ? 20.216 7.111 -27.372 1.00 18.95 39 MET B O 1
ATOM 1615 N N . TYR B 1 40 ? 21.804 8.598 -26.745 1.00 17.47 40 TYR B N 1
ATOM 1616 C CA . TYR B 1 40 ? 22.477 8.583 -28.015 1.00 18.17 40 TYR B CA 1
ATOM 1617 C C . TYR B 1 40 ? 23.181 7.257 -28.302 1.00 18.93 40 TYR B C 1
ATOM 1618 O O . TYR B 1 40 ? 23.107 6.727 -29.442 1.00 19.01 40 TYR B O 1
ATOM 1627 N N . GLN B 1 41 ? 23.836 6.709 -27.284 1.00 21.73 41 GLN B N 1
ATOM 1628 C CA . GLN B 1 41 ? 24.567 5.442 -27.427 1.00 23.79 41 GLN B CA 1
ATOM 1629 C C . GLN B 1 41 ? 23.595 4.352 -27.743 1.00 23.18 41 GLN B C 1
ATOM 1630 O O . GLN B 1 41 ? 23.885 3.504 -28.580 1.00 19.72 41 GLN B O 1
ATOM 1636 N N . GLU B 1 42 ? 22.405 4.399 -27.101 1.00 22.60 42 GLU B N 1
ATOM 1637 C CA . GLU B 1 42 ? 21.399 3.338 -27.266 1.00 20.94 42 GLU B CA 1
ATOM 1638 C C . GLU B 1 42 ? 20.421 3.605 -28.409 1.00 22.81 42 GLU B C 1
ATOM 1639 O O . GLU B 1 42 ? 19.609 2.724 -28.712 1.00 21.04 42 GLU B O 1
ATOM 1645 N N . LYS B 1 43 ? 20.529 4.776 -29.063 1.00 20.66 43 LYS B N 1
ATOM 1646 C CA . LYS B 1 43 ? 19.725 5.181 -30.212 1.00 20.15 43 LYS B CA 1
ATOM 1647 C C . LYS B 1 43 ? 18.301 5.479 -29.904 1.00 21.64 43 LYS B C 1
ATOM 1648 O O . LYS B 1 43 ? 17.416 5.214 -30.716 1.00 20.08 43 LYS B O 1
ATOM 1654 N N . GLY B 1 44 ? 18.036 6.049 -28.756 1.00 21.53 44 GLY B N 1
ATOM 1655 C CA . GLY B 1 44 ? 16.651 6.355 -28.464 1.00 21.93 44 GLY B CA 1
ATOM 1656 C C . GLY B 1 44 ? 16.246 7.754 -28.855 1.00 19.82 44 GLY B C 1
ATOM 1657 O O . GLY B 1 44 ? 17.080 8.643 -28.995 1.00 21.73 44 GLY B O 1
ATOM 1658 N N . ILE B 1 45 ? 14.940 7.942 -28.937 1.00 18.68 45 ILE B N 1
ATOM 1659 C CA . ILE B 1 45 ? 14.342 9.218 -29.146 1.00 20.17 45 ILE B CA 1
ATOM 1660 C C . ILE B 1 45 ? 14.192 10.007 -27.843 1.00 18.74 45 ILE B C 1
ATOM 1661 O O . ILE B 1 45 ? 14.331 11.227 -27.806 1.00 20.08 45 ILE B O 1
ATOM 1666 N N . GLY B 1 46 ? 13.812 9.307 -26.780 1.00 17.92 46 GLY B N 1
ATOM 1667 C CA . GLY B 1 46 ? 13.548 9.900 -25.507 1.00 16.83 46 GLY B CA 1
ATOM 1668 C C . GLY B 1 46 ? 14.021 9.019 -24.386 1.00 17.55 46 GLY B C 1
ATOM 1669 O O . GLY B 1 46 ? 14.183 7.822 -24.528 1.00 17.54 46 GLY B O 1
ATOM 1670 N N . LEU B 1 47 ? 14.201 9.615 -23.218 1.00 17.75 47 LEU B N 1
ATOM 1671 C CA . LEU B 1 47 ? 14.638 8.877 -22.096 1.00 15.74 47 LEU B CA 1
ATOM 1672 C C . LEU B 1 47 ? 14.141 9.536 -20.856 1.00 15.00 47 LEU B C 1
ATOM 1673 O O . LEU B 1 47 ? 14.210 10.775 -20.702 1.00 16.96 47 LEU B O 1
ATOM 1678 N N . ALA B 1 48 ? 13.625 8.731 -19.948 1.00 14.03 48 ALA B N 1
ATOM 1679 C CA . ALA B 1 48 ? 13.308 9.232 -18.608 1.00 15.07 48 ALA B CA 1
ATOM 1680 C C . ALA B 1 48 ? 14.249 8.658 -17.576 1.00 15.06 48 ALA B C 1
ATOM 1681 O O . ALA B 1 48 ? 14.631 7.482 -17.691 1.00 16.47 48 ALA B O 1
ATOM 1683 N N . ALA B 1 49 ? 14.554 9.444 -16.524 1.00 15.35 49 ALA B N 1
ATOM 1684 C CA . ALA B 1 49 ? 15.479 9.062 -15.449 1.00 14.68 49 ALA B CA 1
ATOM 1685 C C . ALA B 1 49 ? 15.264 7.675 -14.794 1.00 16.83 49 ALA B C 1
ATOM 1686 O O . ALA B 1 49 ? 16.216 6.982 -14.542 1.00 17.07 49 ALA B O 1
ATOM 1688 N N . PRO B 1 50 ? 14.009 7.261 -14.525 1.00 17.03 50 PRO B N 1
ATOM 1689 C CA . PRO B 1 50 ? 13.832 5.913 -14.000 1.00 16.61 50 PRO B CA 1
ATOM 1690 C C . PRO B 1 50 ? 14.311 4.831 -14.934 1.00 16.67 50 PRO B C 1
ATOM 1691 O O . PRO B 1 50 ? 14.706 3.771 -14.443 1.00 15.14 50 PRO B O 1
ATOM 1695 N N . GLN B 1 51 ? 14.316 5.098 -16.262 1.00 15.26 51 GLN B N 1
ATOM 1696 C CA . GLN B 1 51 ? 14.907 4.113 -17.192 1.00 13.76 51 GLN B CA 1
ATOM 1697 C C . GLN B 1 51 ? 16.415 3.872 -16.963 1.00 14.42 51 GLN B C 1
ATOM 1698 O O . GLN B 1 51 ? 16.974 2.809 -17.349 1.00 14.02 51 GLN B O 1
ATOM 1704 N N . VAL B 1 52 ? 17.093 4.795 -16.309 1.00 15.82 52 VAL B N 1
ATOM 1705 C CA . VAL B 1 52 ? 18.507 4.504 -15.911 1.00 15.76 52 VAL B CA 1
ATOM 1706 C C . VAL B 1 52 ? 18.607 4.451 -14.385 1.00 16.25 52 VAL B C 1
ATOM 1707 O O . VAL B 1 52 ? 19.609 4.854 -13.777 1.00 16.54 52 VAL B O 1
ATOM 1711 N N . ASP B 1 53 ? 17.545 3.992 -13.752 1.00 16.69 53 ASP B N 1
ATOM 1712 C CA . ASP B 1 53 ? 17.513 3.791 -12.326 1.00 17.87 53 ASP B CA 1
ATOM 1713 C C . ASP B 1 53 ? 17.722 5.047 -11.461 1.00 19.60 53 ASP B C 1
ATOM 1714 O O . ASP B 1 53 ? 18.183 4.981 -10.304 1.00 20.02 53 ASP B O 1
ATOM 1719 N N . ILE B 1 54 ? 17.301 6.176 -11.978 1.00 18.72 54 ILE B N 1
ATOM 1720 C CA . ILE B 1 54 ? 17.390 7.437 -11.221 1.00 18.99 54 ILE B CA 1
ATOM 1721 C C . ILE B 1 54 ? 15.934 7.865 -10.989 1.00 17.11 54 ILE B C 1
ATOM 1722 O O . ILE B 1 54 ? 15.210 8.220 -11.915 1.00 17.57 54 ILE B O 1
ATOM 1727 N N . LEU B 1 55 ? 15.494 7.774 -9.753 1.00 16.67 55 LEU B N 1
ATOM 1728 C CA . LEU B 1 55 ? 14.061 7.906 -9.452 1.00 18.71 55 LEU B CA 1
ATOM 1729 C C . LEU B 1 55 ? 13.654 9.367 -9.229 1.00 18.23 55 LEU B C 1
ATOM 1730 O O . LEU B 1 55 ? 13.021 9.694 -8.237 1.00 22.99 55 LEU B O 1
ATOM 1735 N N . GLN B 1 56 ? 13.919 10.191 -10.226 1.00 19.70 56 GLN B N 1
ATOM 1736 C CA . GLN B 1 56 ? 13.604 11.605 -10.246 1.00 21.47 56 GLN B CA 1
ATOM 1737 C C . GLN B 1 56 ? 12.932 12.079 -11.527 1.00 20.56 56 GLN B C 1
ATOM 1738 O O . GLN B 1 56 ? 13.057 11.468 -12.568 1.00 19.01 56 GLN B O 1
ATOM 1744 N N . ARG B 1 57 ? 12.296 13.244 -11.463 1.00 18.02 57 ARG B N 1
ATOM 1745 C CA . ARG B 1 57 ? 11.400 13.696 -12.555 1.00 18.78 57 ARG B CA 1
ATOM 1746 C C . ARG B 1 57 ? 12.205 14.470 -13.596 1.00 17.43 57 ARG B C 1
ATOM 1747 O O . ARG B 1 57 ? 12.188 15.740 -13.617 1.00 15.07 57 ARG B O 1
ATOM 1755 N N . ILE B 1 58 ? 12.981 13.677 -14.373 1.00 15.07 58 ILE B N 1
ATOM 1756 C CA . ILE B 1 58 ? 13.887 14.190 -15.383 1.00 15.41 58 ILE B CA 1
ATOM 1757 C C . ILE B 1 58 ? 13.667 13.430 -16.667 1.00 16.59 58 ILE B C 1
ATOM 1758 O O . ILE B 1 58 ? 13.636 12.170 -16.661 1.00 17.80 58 ILE B O 1
ATOM 1763 N N . ILE B 1 59 ? 13.446 14.181 -17.734 1.00 16.23 59 ILE B N 1
ATOM 1764 C CA . ILE B 1 59 ? 13.295 13.606 -19.082 1.00 18.03 59 ILE B CA 1
ATOM 1765 C C . ILE B 1 59 ? 14.251 14.294 -20.088 1.00 17.31 59 ILE B C 1
ATOM 1766 O O . ILE B 1 59 ? 14.395 15.509 -20.064 1.00 16.52 59 ILE B O 1
ATOM 1771 N N . THR B 1 60 ? 14.865 13.501 -20.982 1.00 18.24 60 THR B N 1
ATOM 1772 C CA . THR B 1 60 ? 15.587 14.014 -22.149 1.00 17.50 60 THR B CA 1
ATOM 1773 C C . THR B 1 60 ? 15.012 13.508 -23.468 1.00 16.70 60 THR B C 1
ATOM 1774 O O . THR B 1 60 ? 14.746 12.315 -23.605 1.00 17.56 60 THR B O 1
ATOM 1778 N N . ILE B 1 61 ? 14.774 14.417 -24.404 1.00 16.15 61 ILE B N 1
ATOM 1779 C CA . ILE B 1 61 ? 14.203 14.111 -25.740 1.00 16.82 61 ILE B CA 1
ATOM 1780 C C . ILE B 1 61 ? 15.061 14.812 -26.825 1.00 17.75 61 ILE B C 1
ATOM 1781 O O . ILE B 1 61 ? 15.462 15.966 -26.663 1.00 17.92 61 ILE B O 1
ATOM 1786 N N . ASP B 1 62 ? 15.361 14.071 -27.883 1.00 18.09 62 ASP B N 1
ATOM 1787 C CA . ASP B 1 62 ? 15.931 14.591 -29.102 1.00 17.84 62 ASP B CA 1
ATOM 1788 C C . ASP B 1 62 ? 15.372 13.800 -30.275 1.00 17.38 62 ASP B C 1
ATOM 1789 O O . ASP B 1 62 ? 15.834 12.703 -30.567 1.00 16.11 62 ASP B O 1
ATOM 1794 N N . VAL B 1 63 ? 14.369 14.364 -30.947 1.00 17.99 63 VAL B N 1
ATOM 1795 C CA . VAL B 1 63 ? 13.593 13.578 -31.906 1.00 20.39 63 VAL B CA 1
ATOM 1796 C C . VAL B 1 63 ? 14.427 13.206 -33.137 1.00 21.94 63 VAL B C 1
ATOM 1797 O O . VAL B 1 63 ? 14.418 12.036 -33.542 1.00 20.30 63 VAL B O 1
ATOM 1801 N N . GLU B 1 64 ? 15.097 14.183 -33.738 1.00 19.17 64 GLU B N 1
ATOM 1802 C CA . GLU B 1 64 ? 15.880 13.889 -34.934 1.00 21.48 64 GLU B CA 1
ATOM 1803 C C . GLU B 1 64 ? 17.199 13.180 -34.620 1.00 20.32 64 GLU B C 1
ATOM 1804 O O . GLU B 1 64 ? 17.781 12.513 -35.470 1.00 19.93 64 GLU B O 1
ATOM 1810 N N . GLY B 1 65 ? 17.697 13.367 -33.417 1.00 17.54 65 GLY B N 1
ATOM 1811 C CA . GLY B 1 65 ? 18.850 12.666 -33.005 1.00 18.13 65 GLY B CA 1
ATOM 1812 C C . GLY B 1 65 ? 20.164 13.358 -33.266 1.00 18.47 65 GLY B C 1
ATOM 1813 O O . GLY B 1 65 ? 21.191 12.813 -32.852 1.00 20.31 65 GLY B O 1
ATOM 1814 N N . ASP B 1 66 ? 20.113 14.564 -33.848 1.00 19.04 66 ASP B N 1
ATOM 1815 C CA . ASP B 1 66 ? 21.313 15.306 -34.274 1.00 20.66 66 ASP B CA 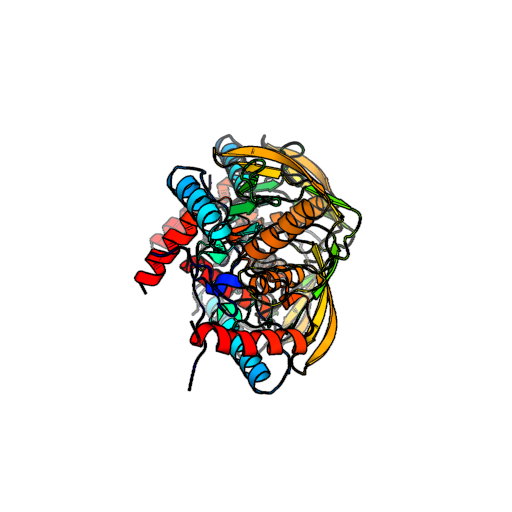1
ATOM 1816 C C . ASP B 1 66 ? 21.844 16.374 -33.293 1.00 24.31 66 ASP B C 1
ATOM 1817 O O . ASP B 1 66 ? 22.781 17.111 -33.653 1.00 22.79 66 ASP B O 1
ATOM 1822 N N . LYS B 1 67 ? 21.251 16.465 -32.090 1.00 24.50 67 LYS B N 1
ATOM 1823 C CA . LYS B 1 67 ? 21.698 17.368 -31.042 1.00 26.91 67 LYS B CA 1
ATOM 1824 C C . LYS B 1 67 ? 21.339 18.799 -31.308 1.00 29.46 67 LYS B C 1
ATOM 1825 O O . LYS B 1 67 ? 21.760 19.632 -30.543 1.00 31.99 67 LYS B O 1
ATOM 1831 N N . GLN B 1 68 ? 20.538 19.084 -32.344 1.00 28.39 68 GLN B N 1
ATOM 1832 C CA . GLN B 1 68 ? 20.169 20.445 -32.669 1.00 30.32 68 GLN B CA 1
ATOM 1833 C C . GLN B 1 68 ? 19.046 20.978 -31.828 1.00 29.66 68 GLN B C 1
ATOM 1834 O O . GLN B 1 68 ? 19.017 22.183 -31.500 1.00 30.41 68 GLN B O 1
ATOM 1840 N N . ASN B 1 69 ? 18.111 20.105 -31.462 1.00 28.97 69 ASN B N 1
ATOM 1841 C CA . ASN B 1 69 ? 16.957 20.514 -30.698 1.00 28.94 69 ASN B CA 1
ATOM 1842 C C . ASN B 1 69 ? 16.696 19.550 -29.588 1.00 27.89 69 ASN B C 1
ATOM 1843 O O . ASN B 1 69 ? 15.744 18.751 -29.644 1.00 27.70 69 ASN B O 1
ATOM 1848 N N . GLN B 1 70 ? 17.524 19.642 -28.574 1.00 24.97 70 GLN B N 1
ATOM 1849 C CA . GLN B 1 70 ? 17.444 18.764 -27.441 1.00 24.96 70 GLN B CA 1
ATOM 1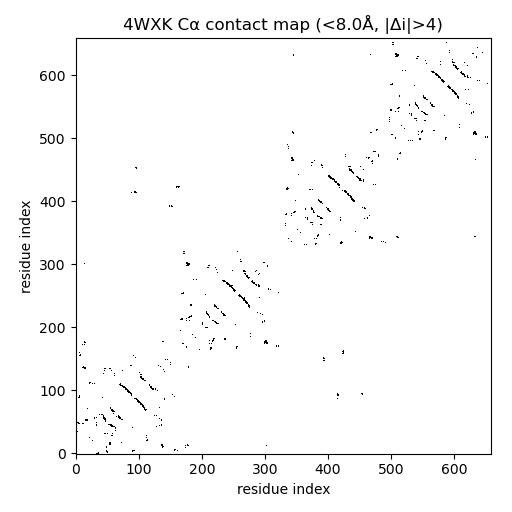850 C C . GLN B 1 70 ? 16.472 19.406 -26.504 1.00 27.93 70 GLN B C 1
ATOM 1851 O O . GLN B 1 70 ? 16.391 20.623 -26.445 1.00 32.78 70 GLN B O 1
ATOM 1857 N N . PHE B 1 71 ? 15.695 18.604 -25.802 1.00 24.00 71 PHE B N 1
ATOM 1858 C CA . PHE B 1 71 ? 14.827 19.102 -24.752 1.00 21.15 71 PHE B CA 1
ATOM 1859 C C . PHE B 1 71 ? 15.159 18.378 -23.457 1.00 20.35 71 PHE B C 1
ATOM 1860 O O . PHE B 1 71 ? 15.387 17.160 -23.430 1.00 17.37 71 PHE B O 1
ATOM 1868 N N . VAL B 1 72 ? 15.200 19.162 -22.393 1.00 19.21 72 VAL B N 1
ATOM 1869 C CA . VAL B 1 72 ? 15.367 18.703 -21.048 1.00 19.45 72 VAL B CA 1
ATOM 1870 C C . VAL B 1 72 ? 14.092 19.149 -20.352 1.00 21.65 72 VAL B C 1
ATOM 1871 O O . VAL B 1 72 ? 13.720 20.317 -20.409 1.00 19.27 72 VAL B O 1
ATOM 1875 N N . LEU B 1 73 ? 13.393 18.199 -19.746 1.00 20.04 73 LEU B N 1
ATOM 1876 C CA . LEU B 1 73 ? 12.236 18.514 -18.984 1.00 20.31 73 LEU B CA 1
ATOM 1877 C C . LEU B 1 73 ? 12.448 17.988 -17.564 1.00 21.09 73 LEU B C 1
ATOM 1878 O O . LEU B 1 73 ? 12.460 16.761 -17.320 1.00 19.93 73 LEU B O 1
ATOM 1883 N N . ILE B 1 74 ? 12.618 18.922 -16.629 1.00 18.68 74 ILE B N 1
ATOM 1884 C CA . ILE B 1 74 ? 12.712 18.600 -15.205 1.00 19.38 74 ILE B CA 1
ATOM 1885 C C . ILE B 1 74 ? 11.413 19.064 -14.523 1.00 20.08 74 ILE B C 1
ATOM 1886 O O . ILE B 1 74 ? 10.974 20.199 -14.756 1.00 21.37 74 ILE B O 1
ATOM 1891 N N . ASN B 1 75 ? 10.832 18.194 -13.699 1.00 20.03 75 ASN B N 1
ATOM 1892 C CA . ASN B 1 75 ? 9.540 18.440 -13.028 1.00 23.29 75 ASN B CA 1
ATOM 1893 C C . ASN B 1 75 ? 8.472 18.870 -14.036 1.00 22.89 75 ASN B C 1
ATOM 1894 O O . ASN B 1 75 ? 7.751 19.801 -13.812 1.00 25.39 75 ASN B O 1
ATOM 1899 N N . PRO B 1 76 ? 8.350 18.160 -15.165 1.00 21.68 76 PRO B N 1
ATOM 1900 C CA . PRO B 1 76 ? 7.365 18.581 -16.139 1.00 21.09 76 PRO B CA 1
ATOM 1901 C C . PRO B 1 76 ? 5.915 18.497 -15.601 1.00 22.38 76 PRO B C 1
ATOM 1902 O O . PRO B 1 76 ? 5.609 17.650 -14.738 1.00 23.20 76 PRO B O 1
ATOM 1906 N N . GLU B 1 77 ? 5.041 19.318 -16.161 1.00 22.71 77 GLU B N 1
ATOM 1907 C CA . GLU B 1 77 ? 3.612 19.271 -15.911 1.00 25.86 77 GLU B CA 1
ATOM 1908 C C . GLU B 1 77 ? 2.866 19.633 -17.197 1.00 25.12 77 GLU B C 1
ATOM 1909 O O . GLU B 1 77 ? 3.183 20.641 -17.834 1.00 25.74 77 GLU B O 1
ATOM 1915 N N . ILE B 1 78 ? 1.858 18.860 -17.560 1.00 24.21 78 ILE B N 1
ATOM 1916 C CA . ILE B 1 78 ? 1.086 19.147 -18.746 1.00 27.20 78 ILE B CA 1
ATOM 1917 C C . ILE B 1 78 ? 0.112 20.248 -18.353 1.00 25.83 78 ILE B C 1
ATOM 1918 O O . ILE B 1 78 ? -0.677 20.023 -17.476 1.00 26.19 78 ILE B O 1
ATOM 1923 N N . LEU B 1 79 ? 0.173 21.411 -18.966 1.00 25.93 79 LEU B N 1
ATOM 1924 C CA . LEU B 1 79 ? -0.799 22.482 -18.640 1.00 28.31 79 LEU B CA 1
ATOM 1925 C C . LEU B 1 79 ? -2.139 22.240 -19.369 1.00 28.44 79 LEU B C 1
ATOM 1926 O O . LEU B 1 79 ? -3.202 22.462 -18.815 1.00 28.78 79 LEU B O 1
ATOM 1931 N N . ALA B 1 80 ? -2.072 21.698 -20.564 1.00 28.24 80 ALA B N 1
ATOM 1932 C CA . ALA B 1 80 ? -3.264 21.499 -21.365 1.00 30.00 80 ALA B CA 1
ATOM 1933 C C . ALA B 1 80 ? -2.935 20.544 -22.492 1.00 29.87 80 ALA B C 1
ATOM 1934 O O . ALA B 1 80 ? -1.753 20.370 -22.860 1.00 24.50 80 ALA B O 1
ATOM 1936 N N . SER B 1 81 ? -3.966 19.931 -23.050 1.00 26.74 81 SER B N 1
ATOM 1937 C CA . SER B 1 81 ? -3.759 19.065 -24.192 1.00 28.39 81 SER B CA 1
ATOM 1938 C C . SER B 1 81 ? -5.057 18.876 -24.895 1.00 30.07 81 SER B C 1
ATOM 1939 O O . SER B 1 81 ? -6.100 19.103 -24.290 1.00 29.95 81 SER B O 1
ATOM 1942 N N . GLU B 1 82 ? -4.980 18.519 -26.176 1.00 34.02 82 GLU B N 1
ATOM 1943 C CA . GLU B 1 82 ? -6.144 18.470 -27.090 1.00 33.89 82 GLU B CA 1
ATOM 1944 C C . GLU B 1 82 ? -5.976 17.385 -28.114 1.00 29.98 82 GLU B C 1
ATOM 1945 O O . GLU B 1 82 ? -4.847 17.048 -28.509 1.00 28.55 82 GLU B O 1
ATOM 1951 N N . GLY B 1 83 ? -7.103 16.917 -28.637 1.00 26.80 83 GLY B N 1
ATOM 1952 C CA . GLY B 1 83 ? -7.095 16.073 -29.854 1.00 27.84 83 GLY B CA 1
ATOM 1953 C C . GLY B 1 83 ? -6.732 14.647 -29.499 1.00 26.51 83 GLY B C 1
ATOM 1954 O O . GLY B 1 83 ? -6.612 14.279 -28.343 1.00 27.26 83 GLY B O 1
ATOM 1955 N N . GLU B 1 84 ? -6.576 13.821 -30.496 1.00 29.10 84 GLU B N 1
ATOM 1956 C CA . GLU B 1 84 ? -6.370 12.389 -30.212 1.00 31.31 84 GLU B CA 1
ATOM 1957 C C . GLU B 1 84 ? -5.549 11.839 -31.329 1.00 27.15 84 GLU B C 1
ATOM 1958 O O . GLU B 1 84 ? -5.584 12.341 -32.444 1.00 27.23 84 GLU B O 1
ATOM 1964 N N . THR B 1 85 ? -4.727 10.874 -30.989 1.00 24.93 85 THR B N 1
ATOM 1965 C CA . THR B 1 85 ? -3.734 10.359 -31.912 1.00 25.96 85 THR B CA 1
ATOM 1966 C C . THR B 1 85 ? -3.189 9.072 -31.309 1.00 24.90 85 THR B C 1
ATOM 1967 O O . THR B 1 85 ? -3.558 8.656 -30.190 1.00 27.08 85 THR B O 1
ATOM 1971 N N . GLY B 1 86 ? -2.343 8.413 -32.051 1.00 23.43 86 GLY B N 1
ATOM 1972 C CA . GLY B 1 86 ? -1.776 7.168 -31.553 1.00 25.42 86 GLY B CA 1
ATOM 1973 C C . GLY B 1 86 ? -0.785 6.697 -32.626 1.00 27.50 86 GLY B C 1
ATOM 1974 O O . GLY B 1 86 ? -1.009 6.838 -33.807 1.00 28.08 86 GLY B O 1
ATOM 1975 N N . ILE B 1 87 ? 0.310 6.140 -32.192 1.00 23.73 87 ILE B N 1
ATOM 1976 C CA . ILE B 1 87 ? 1.206 5.476 -33.090 1.00 25.57 87 ILE B CA 1
ATOM 1977 C C . ILE B 1 87 ? 1.755 4.308 -32.312 1.00 21.42 87 ILE B C 1
ATOM 1978 O O . ILE B 1 87 ? 1.592 4.263 -31.069 1.00 19.98 87 ILE B O 1
ATOM 1983 N N . GLU B 1 88 ? 2.305 3.333 -33.017 1.00 19.23 88 GLU B N 1
ATOM 1984 C CA . GLU B 1 88 ? 2.951 2.229 -32.352 1.00 21.52 88 GLU B CA 1
ATOM 1985 C C . GLU B 1 88 ? 4.304 2.781 -31.792 1.00 21.58 88 GLU B C 1
ATOM 1986 O O . GLU B 1 88 ? 5.237 3.057 -32.532 1.00 22.40 88 GLU B O 1
ATOM 1992 N N . GLU B 1 89 ? 4.343 2.923 -30.481 1.00 20.63 89 GLU B N 1
ATOM 1993 C CA . GLU B 1 89 ? 5.453 3.546 -29.773 1.00 21.25 89 GLU B CA 1
ATOM 1994 C C . GLU B 1 89 ? 6.446 2.473 -29.340 1.00 20.40 89 GLU B C 1
ATOM 1995 O O . GLU B 1 89 ? 6.058 1.361 -28.980 1.00 20.15 89 GLU B O 1
ATOM 2001 N N . GLY B 1 90 ? 7.715 2.823 -29.377 1.00 18.60 90 GLY B N 1
ATOM 2002 C CA . GLY B 1 90 ? 8.775 1.996 -28.914 1.00 18.37 90 GLY B CA 1
ATOM 2003 C C . GLY B 1 90 ? 9.318 2.588 -27.651 1.00 17.17 90 GLY B C 1
ATOM 2004 O O . GLY B 1 90 ? 8.889 3.680 -27.239 1.00 15.66 90 GLY B O 1
ATOM 2005 N N . CYS B 1 91 ? 10.231 1.854 -27.045 1.00 14.92 91 CYS B N 1
ATOM 2006 C CA . CYS B 1 91 ? 10.794 2.199 -25.766 1.00 14.97 91 CYS B CA 1
ATOM 2007 C C . CYS B 1 91 ? 12.084 1.443 -25.559 1.00 15.97 91 CYS B C 1
ATOM 2008 O O . CYS B 1 91 ? 12.128 0.198 -25.661 1.00 15.98 91 CYS B O 1
ATOM 2011 N N . LEU B 1 92 ? 13.137 2.165 -25.167 1.00 16.67 92 LEU B N 1
ATOM 2012 C CA . LEU B 1 92 ? 14.392 1.468 -24.901 1.00 17.44 92 LEU B CA 1
ATOM 2013 C C . LEU B 1 92 ? 14.273 0.436 -23.805 1.00 17.77 92 LEU B C 1
ATOM 2014 O O . LEU B 1 92 ? 14.990 -0.599 -23.828 1.00 16.92 92 LEU B O 1
ATOM 2019 N N . SER B 1 93 ? 13.402 0.673 -22.822 1.00 16.54 93 SER B N 1
ATOM 2020 C CA . SER B 1 93 ? 13.251 -0.293 -21.728 1.00 16.04 93 SER B CA 1
ATOM 2021 C C . SER B 1 93 ? 12.386 -1.476 -22.100 1.00 15.54 93 SER B C 1
ATOM 2022 O O . SER B 1 93 ? 12.288 -2.417 -21.315 1.00 16.29 93 SER B O 1
ATOM 2025 N N . ILE B 1 94 ? 11.817 -1.486 -23.305 1.00 16.13 94 ILE B N 1
ATOM 2026 C CA . ILE B 1 94 ? 10.947 -2.616 -23.800 1.00 16.02 94 ILE B CA 1
ATOM 2027 C C . ILE B 1 94 ? 11.383 -2.935 -25.221 1.00 16.88 94 ILE B C 1
ATOM 2028 O O . ILE B 1 94 ? 10.646 -2.725 -26.191 1.00 17.65 94 ILE B O 1
ATOM 2033 N N . PRO B 1 95 ? 12.661 -3.380 -25.360 1.00 19.13 95 PRO B N 1
ATOM 2034 C CA . PRO B 1 95 ? 13.288 -3.394 -26.655 1.00 19.08 95 PRO B CA 1
ATOM 2035 C C . PRO B 1 95 ? 12.655 -4.469 -27.545 1.00 18.71 95 PRO B C 1
ATOM 2036 O O . PRO B 1 95 ? 12.363 -5.586 -27.082 1.00 16.71 95 PRO B O 1
ATOM 2040 N N . GLY B 1 96 ? 12.451 -4.094 -28.794 1.00 19.18 96 GLY B N 1
ATOM 2041 C CA . GLY B 1 96 ? 11.955 -5.009 -29.840 1.00 20.74 96 GLY B CA 1
ATOM 2042 C C . GLY B 1 96 ? 10.449 -4.962 -30.020 1.00 19.64 96 GLY B C 1
ATOM 2043 O O . GLY B 1 96 ? 9.906 -5.694 -30.831 1.00 23.62 96 GLY B O 1
ATOM 2044 N N . PHE B 1 97 ? 9.758 -4.160 -29.227 1.00 18.82 97 PHE B N 1
ATOM 2045 C CA . PHE B 1 97 ? 8.290 -4.191 -29.216 1.00 20.59 97 PHE B CA 1
ATOM 2046 C C . PHE B 1 97 ? 7.763 -2.827 -29.320 1.00 20.73 97 PHE B C 1
ATOM 2047 O O . PHE B 1 97 ? 8.357 -1.892 -28.783 1.00 22.08 97 PHE B O 1
ATOM 2055 N N . ARG B 1 98 ? 6.646 -2.718 -30.027 1.00 20.75 98 ARG B N 1
ATOM 2056 C CA A ARG B 1 98 ? 5.909 -1.467 -30.147 0.50 21.26 98 ARG B CA 1
ATOM 2057 C CA B ARG B 1 98 ? 5.905 -1.482 -30.073 0.50 21.36 98 ARG B CA 1
ATOM 2058 C C . ARG B 1 98 ? 4.416 -1.718 -29.855 1.00 22.75 98 ARG B C 1
ATOM 2059 O O . ARG B 1 98 ? 3.905 -2.800 -30.105 1.00 23.42 98 ARG B O 1
ATOM 2074 N N . ALA B 1 99 ? 3.745 -0.691 -29.343 1.00 24.37 99 ALA B N 1
ATOM 2075 C CA . ALA B 1 99 ? 2.296 -0.715 -29.238 1.00 25.53 99 ALA B CA 1
ATOM 2076 C C . ALA B 1 99 ? 1.665 0.640 -29.471 1.00 25.02 99 ALA B C 1
ATOM 2077 O O . ALA B 1 99 ? 2.197 1.698 -29.114 1.00 22.84 99 ALA B O 1
ATOM 2079 N N . LEU B 1 100 ? 0.478 0.556 -30.052 1.00 25.48 100 LEU B N 1
ATOM 2080 C CA . LEU B 1 100 ? -0.417 1.683 -30.309 1.00 28.05 100 LEU B CA 1
ATOM 2081 C C . LEU B 1 100 ? -0.968 2.151 -28.983 1.00 26.36 100 LEU B C 1
ATOM 2082 O O . LEU B 1 100 ? -1.604 1.381 -28.330 1.00 26.27 100 LEU B O 1
ATOM 2087 N N . VAL B 1 101 ? -0.663 3.375 -28.555 1.00 22.77 101 VAL B N 1
ATOM 2088 C CA . VAL B 1 101 ? -1.171 3.912 -27.312 1.00 23.11 101 VAL B CA 1
ATOM 2089 C C . VAL B 1 101 ? -2.035 5.129 -27.678 1.00 24.19 101 VAL B C 1
ATOM 2090 O O . VAL B 1 101 ? -1.567 6.060 -28.334 1.00 22.62 101 VAL B O 1
ATOM 2094 N N . PRO B 1 102 ? -3.281 5.161 -27.224 1.00 28.38 102 PRO B N 1
ATOM 2095 C CA . PRO B 1 102 ? -4.030 6.438 -27.366 1.00 26.72 102 PRO B CA 1
ATOM 2096 C C . PRO B 1 102 ? -3.377 7.597 -26.561 1.00 23.95 102 PRO B C 1
ATOM 2097 O O . PRO B 1 102 ? -3.043 7.465 -25.391 1.00 25.34 102 PRO B O 1
ATOM 2101 N N . ARG B 1 103 ? -3.101 8.671 -27.255 1.00 20.39 103 ARG B N 1
ATOM 2102 C CA . ARG B 1 103 ? -2.520 9.861 -26.711 1.00 21.55 103 ARG B CA 1
ATOM 2103 C C . ARG B 1 103 ? -3.310 11.100 -27.124 1.00 22.87 103 ARG B C 1
ATOM 2104 O O . ARG B 1 103 ? -4.103 11.084 -28.103 1.00 27.84 103 ARG B O 1
ATOM 2112 N N . LYS B 1 104 ? -3.030 12.202 -26.450 1.00 23.02 104 LYS B N 1
ATOM 2113 C CA . LYS B 1 104 ? -3.427 13.516 -26.962 1.00 23.55 104 LYS B CA 1
ATOM 2114 C C . LYS B 1 104 ? -2.565 13.916 -28.098 1.00 22.54 104 LYS B C 1
ATOM 2115 O O . LYS B 1 104 ? -1.379 13.563 -28.152 1.00 22.41 104 LYS B O 1
ATOM 2121 N N . GLU B 1 105 ? -3.107 14.664 -29.046 1.00 22.49 105 GLU B N 1
ATOM 2122 C CA . GLU B 1 105 ? -2.349 14.989 -30.252 1.00 21.98 105 GLU B CA 1
ATOM 2123 C C . GLU B 1 105 ? -1.481 16.212 -30.004 1.00 22.62 105 GLU B C 1
ATOM 2124 O O . GLU B 1 105 ? -0.402 16.346 -30.565 1.00 20.65 105 GLU B O 1
ATOM 2130 N N . LYS B 1 106 ? -1.961 17.088 -29.130 1.00 23.32 106 LYS B N 1
ATOM 2131 C CA . LYS B 1 106 ? -1.216 18.287 -28.815 1.00 27.07 106 LYS B CA 1
ATOM 2132 C C . LYS B 1 106 ? -1.167 18.496 -27.314 1.00 23.36 106 LYS B C 1
ATOM 2133 O O . LYS B 1 106 ? -2.101 18.185 -26.600 1.00 19.60 106 LYS B O 1
ATOM 2139 N N . VAL B 1 107 ? -0.039 19.016 -26.876 1.00 20.80 107 VAL B N 1
ATOM 2140 C CA A VAL B 1 107 ? 0.170 19.273 -25.481 0.50 22.00 107 VAL B CA 1
ATOM 2141 C CA B VAL B 1 107 ? 0.225 19.221 -25.481 0.50 21.55 107 VAL B CA 1
ATOM 2142 C C . VAL B 1 107 ? 0.906 20.583 -25.292 1.00 21.79 107 VAL B C 1
ATOM 2143 O O . VAL B 1 107 ? 1.634 21.035 -26.162 1.00 25.94 107 VAL B O 1
ATOM 2150 N N . THR B 1 108 ? 0.667 21.204 -24.145 1.00 21.75 108 THR B N 1
ATOM 2151 C CA . THR B 1 108 ? 1.503 22.288 -23.643 1.00 22.43 108 THR B CA 1
ATOM 2152 C C . THR B 1 108 ? 1.999 21.820 -22.297 1.00 22.03 108 THR B C 1
ATOM 2153 O O . THR B 1 108 ? 1.178 21.474 -21.446 1.00 21.93 108 THR B O 1
ATOM 2157 N N . VAL B 1 109 ? 3.337 21.816 -22.137 1.00 22.57 109 VAL B N 1
ATOM 2158 C CA . VAL B 1 109 ? 4.038 21.301 -20.946 1.00 21.54 109 VAL B CA 1
ATOM 2159 C C . VAL B 1 109 ? 4.908 22.376 -20.390 1.00 23.06 109 VAL B C 1
ATOM 2160 O O . VAL B 1 109 ? 5.531 23.080 -21.112 1.00 26.56 109 VAL B O 1
ATOM 2164 N N . ARG B 1 110 ? 4.928 22.504 -19.067 1.00 25.39 110 ARG B N 1
ATOM 2165 C CA . ARG B 1 110 ? 5.823 23.420 -18.401 1.00 24.52 110 ARG B CA 1
ATOM 2166 C C . ARG B 1 110 ? 6.801 22.564 -17.643 1.00 21.86 110 ARG B C 1
ATOM 2167 O O . ARG B 1 110 ? 6.435 21.483 -17.171 1.00 19.18 110 ARG B O 1
ATOM 2175 N N . ALA B 1 111 ? 8.017 23.042 -17.543 1.00 20.44 111 ALA B N 1
ATOM 2176 C CA . ALA B 1 111 ? 9.072 22.315 -16.943 1.00 20.94 111 ALA B CA 1
ATOM 2177 C C . ALA B 1 111 ? 10.255 23.219 -16.695 1.00 21.40 111 ALA B C 1
ATOM 2178 O O . ALA B 1 111 ? 10.228 24.412 -17.068 1.00 20.53 111 ALA B O 1
ATOM 2180 N N . LEU B 1 112 ? 11.238 22.676 -15.984 1.00 20.76 112 LEU B N 1
ATOM 2181 C CA . LEU B 1 112 ? 12.502 23.356 -15.742 1.00 22.62 112 LEU B CA 1
ATOM 2182 C C . LEU B 1 112 ? 13.522 22.807 -16.717 1.00 22.86 112 LEU B C 1
ATOM 2183 O O . LEU B 1 112 ? 13.555 21.589 -17.042 1.00 20.67 112 LEU B O 1
ATOM 2188 N N . ASP B 1 113 ? 14.340 23.711 -17.225 1.00 24.80 113 ASP B N 1
ATOM 2189 C CA . ASP B 1 113 ? 15.422 23.321 -18.084 1.00 25.81 113 ASP B CA 1
ATOM 2190 C C . ASP B 1 113 ? 16.678 22.979 -17.281 1.00 24.25 113 ASP B C 1
ATOM 2191 O O . ASP B 1 113 ? 16.628 22.862 -16.042 1.00 21.52 113 ASP B O 1
ATOM 2196 N N . ARG B 1 114 ? 17.811 22.776 -17.941 1.00 25.67 114 ARG B N 1
ATOM 2197 C CA . ARG B 1 114 ? 18.966 22.215 -17.213 1.00 29.14 114 ARG B CA 1
ATOM 2198 C C . ARG B 1 114 ? 19.618 23.235 -16.267 1.00 28.38 114 ARG B C 1
ATOM 2199 O O . ARG B 1 114 ? 20.379 22.888 -15.332 1.00 27.03 114 ARG B O 1
ATOM 2207 N N . ASP B 1 115 ? 19.271 24.483 -16.472 1.00 28.10 115 ASP B N 1
ATOM 2208 C CA . ASP B 1 115 ? 19.681 25.542 -15.577 1.00 30.91 115 ASP B CA 1
ATOM 2209 C C . ASP B 1 115 ? 18.630 25.877 -14.534 1.00 31.37 115 ASP B C 1
ATOM 2210 O O . ASP B 1 115 ? 18.758 26.867 -13.881 1.00 34.02 115 ASP B O 1
ATOM 2215 N N . GLY B 1 116 ? 17.572 25.079 -14.391 1.00 29.87 116 GLY B N 1
ATOM 2216 C CA . GLY B 1 116 ? 16.531 25.385 -13.408 1.00 29.06 116 GLY B CA 1
ATOM 2217 C C . GLY B 1 116 ? 15.573 26.500 -13.830 1.00 30.09 116 GLY B C 1
ATOM 2218 O O . GLY B 1 116 ? 14.793 26.979 -13.051 1.00 28.17 116 GLY B O 1
ATOM 2219 N N . LYS B 1 117 ? 15.596 26.889 -15.087 1.00 31.72 117 LYS B N 1
ATOM 2220 C CA . LYS B 1 117 ? 14.751 27.961 -15.552 1.00 30.13 117 LYS B CA 1
ATOM 2221 C C . LYS B 1 117 ? 13.489 27.416 -16.134 1.00 30.69 117 LYS B C 1
ATOM 2222 O O . LYS B 1 117 ? 13.530 26.528 -16.951 1.00 30.73 117 LYS B O 1
ATOM 2228 N N . GLU B 1 118 ? 12.367 27.984 -15.756 1.00 30.18 118 GLU B N 1
ATOM 2229 C CA . GLU B 1 118 ? 11.077 27.514 -16.186 1.00 32.74 118 GLU B CA 1
ATOM 2230 C C . GLU B 1 118 ? 10.806 27.879 -17.656 1.00 33.45 118 GLU B C 1
ATOM 2231 O O . GLU B 1 118 ? 11.221 28.910 -18.160 1.00 27.67 118 GLU B O 1
ATOM 2237 N N . PHE B 1 119 ? 10.171 26.985 -18.388 1.00 29.43 119 PHE B N 1
ATOM 2238 C CA . PHE B 1 119 ? 9.856 27.244 -19.797 1.00 26.11 119 PHE B CA 1
ATOM 2239 C C . PHE B 1 119 ? 8.522 26.572 -20.086 1.00 27.47 119 PHE B C 1
ATOM 2240 O O . PHE B 1 119 ? 8.034 25.771 -19.283 1.00 27.91 119 PHE B O 1
ATOM 2248 N N . THR B 1 120 ? 7.947 26.883 -21.230 1.00 26.70 120 THR B N 1
ATOM 2249 C CA . THR B 1 120 ? 6.677 26.313 -21.637 1.00 28.12 120 THR B CA 1
ATOM 2250 C C . THR B 1 120 ? 6.826 25.908 -23.088 1.00 27.27 120 THR B C 1
ATOM 2251 O O . THR B 1 120 ? 7.369 26.639 -23.856 1.00 28.77 120 THR B O 1
ATOM 2255 N N . LEU B 1 121 ? 6.451 24.677 -23.401 1.00 27.90 121 LEU B N 1
ATOM 2256 C CA . LEU B 1 121 ? 6.645 24.095 -24.719 1.00 25.72 121 LEU B CA 1
ATOM 2257 C C . LEU B 1 121 ? 5.317 23.647 -25.255 1.00 24.60 121 LEU B C 1
ATOM 2258 O O . LEU B 1 121 ? 4.625 22.873 -24.616 1.00 24.17 121 LEU B O 1
ATOM 2263 N N . ASP B 1 122 ? 4.999 24.077 -26.461 1.00 26.37 122 ASP B N 1
ATOM 2264 C CA . ASP B 1 122 ? 3.886 23.511 -27.192 1.00 29.42 122 ASP B CA 1
ATOM 2265 C C . ASP B 1 122 ? 4.365 22.411 -28.121 1.00 29.76 122 ASP B C 1
ATOM 2266 O O . ASP B 1 122 ? 5.374 22.553 -28.751 1.00 25.97 122 ASP B O 1
ATOM 2271 N N . ALA B 1 123 ? 3.630 21.314 -28.208 1.00 27.50 123 ALA B N 1
ATOM 2272 C CA . ALA B 1 123 ? 4.095 20.206 -28.988 1.00 25.83 123 ALA B CA 1
ATOM 2273 C C . ALA B 1 123 ? 2.943 19.546 -29.682 1.00 26.72 123 ALA B C 1
ATOM 2274 O O . ALA B 1 123 ? 1.828 19.485 -29.131 1.00 23.73 123 ALA B O 1
ATOM 2276 N N . ASP B 1 124 ? 3.221 19.080 -30.903 1.00 25.96 124 ASP B N 1
ATOM 2277 C CA . ASP B 1 124 ? 2.310 18.153 -31.598 1.00 28.56 124 ASP B CA 1
ATOM 2278 C C . ASP B 1 124 ? 3.148 17.033 -32.219 1.00 25.95 124 ASP B C 1
ATOM 2279 O O . ASP B 1 124 ? 4.332 16.922 -31.940 1.00 21.92 124 ASP B O 1
ATOM 2284 N N . GLY B 1 125 ? 2.520 16.245 -33.085 1.00 25.86 125 GLY B N 1
ATOM 2285 C CA . GLY B 1 125 ? 3.178 15.143 -33.786 1.00 24.28 125 GLY B CA 1
ATOM 2286 C C . GLY B 1 125 ? 3.891 14.208 -32.805 1.00 21.76 125 GLY B C 1
ATOM 2287 O O . GLY B 1 125 ? 3.439 13.951 -31.710 1.00 18.40 125 GLY B O 1
ATOM 2288 N N . LEU B 1 126 ? 5.030 13.727 -33.253 1.00 21.52 126 LEU B N 1
ATOM 2289 C CA . LEU B 1 126 ? 5.825 12.754 -32.546 1.00 22.13 126 LEU B CA 1
ATOM 2290 C C . LEU B 1 126 ? 6.310 13.346 -31.239 1.00 19.23 126 LEU B C 1
ATOM 2291 O O . LEU B 1 126 ? 6.346 12.679 -30.248 1.00 19.27 126 LEU B O 1
ATOM 2296 N N . LEU B 1 127 ? 6.711 14.601 -31.238 1.00 20.50 127 LEU B N 1
ATOM 2297 C CA . LEU B 1 127 ? 7.202 15.248 -30.001 1.00 19.60 127 LEU B CA 1
ATOM 2298 C C . LEU B 1 127 ? 6.197 15.181 -28.860 1.00 18.51 127 LEU B C 1
ATOM 2299 O O . LEU B 1 127 ? 6.517 14.853 -27.734 1.00 18.35 127 LEU B O 1
ATOM 2304 N N . ALA B 1 128 ? 4.969 15.496 -29.175 1.00 17.61 128 ALA B N 1
ATOM 2305 C CA . ALA B 1 128 ? 3.903 15.455 -28.206 1.00 18.96 128 ALA B CA 1
ATOM 2306 C C . ALA B 1 128 ? 3.709 14.047 -27.696 1.00 18.11 128 ALA B C 1
ATOM 2307 O O . ALA B 1 128 ? 3.438 13.851 -26.503 1.00 17.86 128 ALA B O 1
ATOM 2309 N N . ILE B 1 129 ? 3.794 13.088 -28.603 1.00 17.43 129 ILE B N 1
ATOM 2310 C CA . ILE B 1 129 ? 3.660 11.710 -28.193 1.00 18.83 129 ILE B CA 1
ATOM 2311 C C . ILE B 1 129 ? 4.784 11.294 -27.254 1.00 19.03 129 ILE B C 1
ATOM 2312 O O . ILE B 1 129 ? 4.536 10.644 -26.238 1.00 16.80 129 ILE B O 1
ATOM 2317 N N . CYS B 1 130 ? 6.017 11.672 -27.596 1.00 20.02 130 CYS B N 1
ATOM 2318 C CA . CYS B 1 130 ? 7.181 11.341 -26.765 1.00 20.81 130 CYS B CA 1
ATOM 2319 C C . CYS B 1 130 ? 7.086 11.952 -25.381 1.00 19.37 130 CYS B C 1
ATOM 2320 O O . CYS B 1 130 ? 7.333 11.308 -24.407 1.00 17.53 130 CYS B O 1
ATOM 2323 N N . ILE B 1 131 ? 6.712 13.207 -25.313 1.00 18.34 131 ILE B N 1
ATOM 2324 C CA . ILE B 1 131 ? 6.496 13.868 -24.039 1.00 20.22 131 ILE B CA 1
ATOM 2325 C C . ILE B 1 131 ? 5.546 13.124 -23.109 1.00 19.73 131 ILE B C 1
ATOM 2326 O O . ILE B 1 131 ? 5.877 12.938 -21.926 1.00 17.60 131 ILE B O 1
ATOM 2331 N N . GLN B 1 132 ? 4.432 12.634 -23.659 1.00 18.81 132 GLN B N 1
ATOM 2332 C CA . GLN B 1 132 ? 3.405 11.911 -22.846 1.00 17.93 132 GLN B CA 1
ATOM 2333 C C . GLN B 1 132 ? 3.962 10.594 -22.438 1.00 16.66 132 GLN B C 1
ATOM 2334 O O . GLN B 1 132 ? 3.857 10.203 -21.293 1.00 16.62 132 GLN B O 1
ATOM 2340 N N . HIS B 1 133 ? 4.667 9.961 -23.370 1.00 15.76 133 HIS B N 1
ATOM 2341 C CA . HIS B 1 133 ? 5.366 8.712 -23.072 1.00 15.55 133 HIS B CA 1
ATOM 2342 C C . HIS B 1 133 ? 6.348 8.852 -21.923 1.00 14.47 133 HIS B C 1
ATOM 2343 O O . HIS B 1 133 ? 6.382 8.061 -21.020 1.00 14.68 133 HIS B O 1
ATOM 2350 N N . GLU B 1 134 ? 7.205 9.856 -22.001 1.00 14.49 134 GLU B N 1
ATOM 2351 C CA . GLU B 1 134 ? 8.251 10.008 -21.040 1.00 15.30 134 GLU B CA 1
ATOM 2352 C C . GLU B 1 134 ? 7.712 10.376 -19.661 1.00 16.68 134 GLU B C 1
ATOM 2353 O O . GLU B 1 134 ? 8.204 9.877 -18.622 1.00 14.42 134 GLU B O 1
ATOM 2359 N N . ILE B 1 135 ? 6.647 11.200 -19.629 1.00 17.03 135 ILE B N 1
ATOM 2360 C CA . ILE B 1 135 ? 6.016 11.548 -18.391 1.00 14.62 135 ILE B CA 1
ATOM 2361 C C . ILE B 1 135 ? 5.341 10.310 -17.770 1.00 13.67 135 ILE B C 1
ATOM 2362 O O . ILE B 1 135 ? 5.396 10.135 -16.514 1.00 12.97 135 ILE B O 1
ATOM 2367 N N . ASP B 1 136 ? 4.753 9.438 -18.583 1.00 12.67 136 ASP B N 1
ATOM 2368 C CA . ASP B 1 136 ? 4.254 8.165 -18.038 1.00 13.41 136 ASP B CA 1
ATOM 2369 C C . ASP B 1 136 ? 5.317 7.430 -17.216 1.00 14.37 136 ASP B C 1
ATOM 2370 O O . ASP B 1 136 ? 5.020 6.911 -16.100 1.00 13.39 136 ASP B O 1
ATOM 2375 N N . HIS B 1 137 ? 6.552 7.427 -17.717 1.00 14.52 137 HIS B N 1
ATOM 2376 C CA . HIS B 1 137 ? 7.680 6.754 -17.003 1.00 14.38 137 HIS B CA 1
ATOM 2377 C C . HIS B 1 137 ? 7.838 7.355 -15.643 1.00 15.21 137 HIS B C 1
ATOM 2378 O O . HIS B 1 137 ? 8.050 6.634 -14.639 1.00 15.33 137 HIS B O 1
ATOM 2385 N N . LEU B 1 138 ? 7.691 8.694 -15.577 1.00 14.58 138 LEU B N 1
ATOM 2386 C CA . LEU B 1 138 ? 7.847 9.359 -14.274 1.00 15.60 138 LEU B CA 1
ATOM 2387 C C . LEU B 1 138 ? 6.776 8.973 -13.274 1.00 16.12 138 LEU B C 1
ATOM 2388 O O . LEU B 1 138 ? 6.924 9.210 -12.042 1.00 17.33 138 LEU B O 1
ATOM 2393 N N . ASN B 1 139 ? 5.702 8.409 -13.785 1.00 17.22 139 ASN B N 1
ATOM 2394 C CA . ASN B 1 139 ? 4.609 7.958 -12.951 1.00 17.56 139 ASN B CA 1
ATOM 2395 C C . ASN B 1 139 ? 4.532 6.445 -12.948 1.00 18.25 139 ASN B C 1
ATOM 2396 O O . ASN B 1 139 ? 3.527 5.863 -12.554 1.00 15.90 139 ASN B O 1
ATOM 2401 N N . GLY B 1 140 ? 5.643 5.797 -13.319 1.00 18.72 140 GLY B N 1
ATOM 2402 C CA . GLY B 1 140 ? 5.704 4.334 -13.257 1.00 17.11 140 GLY B CA 1
ATOM 2403 C C . GLY B 1 140 ? 4.729 3.645 -14.190 1.00 17.10 140 GLY B C 1
ATOM 2404 O O . GLY B 1 140 ? 4.284 2.556 -13.882 1.00 17.76 140 GLY B O 1
ATOM 2405 N N . ILE B 1 141 ? 4.461 4.259 -15.347 1.00 15.37 141 ILE B N 1
ATOM 2406 C CA . ILE B 1 141 ? 3.606 3.689 -16.376 1.00 15.61 141 ILE B CA 1
ATOM 2407 C C . ILE B 1 141 ? 4.408 3.503 -17.671 1.00 17.17 141 ILE B C 1
ATOM 2408 O O . ILE B 1 141 ? 5.195 4.400 -18.077 1.00 18.25 141 ILE B O 1
ATOM 2413 N N . LEU B 1 142 ? 4.228 2.334 -18.274 1.00 16.39 142 LEU B N 1
ATOM 2414 C CA . LEU B 1 142 ? 4.893 1.957 -19.488 1.00 17.82 142 LEU B CA 1
ATOM 2415 C C . LEU B 1 142 ? 3.854 1.721 -20.583 1.00 19.25 142 LEU B C 1
ATOM 2416 O O . LEU B 1 142 ? 2.655 1.554 -20.272 1.00 17.92 142 LEU B O 1
ATOM 2421 N N . PHE B 1 143 ? 4.302 1.627 -21.844 1.00 18.61 143 PHE B N 1
ATOM 2422 C CA . PHE B 1 143 ? 3.329 1.446 -22.918 1.00 18.53 143 PHE B CA 1
ATOM 2423 C C . PHE B 1 143 ? 2.583 0.144 -22.820 1.00 19.63 143 PHE B C 1
ATOM 2424 O O . PHE B 1 143 ? 1.427 0.063 -23.231 1.00 16.81 143 PHE B O 1
ATOM 2432 N N . VAL B 1 144 ? 3.226 -0.866 -22.256 1.00 19.97 144 VAL B N 1
ATOM 2433 C CA . VAL B 1 144 ? 2.580 -2.170 -22.111 1.00 18.24 144 VAL B CA 1
ATOM 2434 C C . VAL B 1 144 ? 1.390 -2.083 -21.174 1.00 19.37 144 VAL B C 1
ATOM 2435 O O . VAL B 1 144 ? 0.507 -2.936 -21.199 1.00 18.49 144 VAL B O 1
ATOM 2439 N N . ASP B 1 145 ? 1.333 -1.053 -20.344 1.00 20.24 145 ASP B N 1
ATOM 2440 C CA . ASP B 1 145 ? 0.221 -1.021 -19.391 1.00 19.42 145 ASP B CA 1
ATOM 2441 C C . ASP B 1 145 ? -1.087 -0.622 -20.055 1.00 22.43 145 ASP B C 1
ATOM 2442 O O . ASP B 1 145 ? -2.171 -0.725 -19.422 1.00 21.13 145 ASP B O 1
ATOM 2447 N N . TYR B 1 146 ? -0.998 -0.173 -21.304 1.00 23.25 146 TYR B N 1
ATOM 2448 C CA . TYR B 1 146 ? -2.200 0.107 -22.136 1.00 23.57 146 TYR B CA 1
ATOM 2449 C C . TYR B 1 146 ? -2.631 -1.083 -22.962 1.00 24.34 146 TYR B C 1
ATOM 2450 O O . TYR B 1 146 ? -3.612 -0.978 -23.663 1.00 25.98 146 TYR B O 1
ATOM 2459 N N . LEU B 1 147 ? -1.848 -2.148 -22.954 1.00 23.35 147 LEU B N 1
ATOM 2460 C CA . LEU B 1 147 ? -2.199 -3.369 -23.661 1.00 25.32 147 LEU B CA 1
ATOM 2461 C C . LEU B 1 147 ? -3.074 -4.270 -22.793 1.00 26.16 147 LEU B C 1
ATOM 2462 O O . LEU B 1 147 ? -3.176 -4.111 -21.580 1.00 22.71 147 LEU B O 1
ATOM 2467 N N . SER B 1 148 ? -3.663 -5.254 -23.450 1.00 27.41 148 SER B N 1
ATOM 2468 C CA . SER B 1 148 ? -4.358 -6.279 -22.740 1.00 28.08 148 SER B CA 1
ATOM 2469 C C . SER B 1 148 ? -3.391 -6.987 -21.820 1.00 27.08 148 SER B C 1
ATOM 2470 O O . SER B 1 148 ? -2.207 -7.107 -22.115 1.00 22.87 148 SER B O 1
ATOM 2473 N N . PRO B 1 149 ? -3.928 -7.553 -20.742 1.00 26.45 149 PRO B N 1
ATOM 2474 C CA . PRO B 1 149 ? -3.090 -8.345 -19.845 1.00 26.59 149 PRO B CA 1
ATOM 2475 C C . PRO B 1 149 ? -2.363 -9.498 -20.560 1.00 23.79 149 PRO B C 1
ATOM 2476 O O . PRO B 1 149 ? -1.184 -9.824 -20.261 1.00 23.49 149 PRO B O 1
ATOM 2480 N N . LEU B 1 150 ? -3.001 -10.086 -21.545 1.00 22.69 150 LEU B N 1
ATOM 2481 C CA . LEU B 1 150 ? -2.345 -11.196 -22.267 1.00 24.24 150 LEU B CA 1
ATOM 2482 C C . LEU B 1 150 ? -1.112 -10.701 -23.045 1.00 24.48 150 LEU B C 1
ATOM 2483 O O . LEU B 1 150 ? -0.026 -11.304 -23.004 1.00 23.04 150 LEU B O 1
ATOM 2488 N N . LYS B 1 151 ? -1.329 -9.651 -23.826 1.00 24.68 151 LYS B N 1
ATOM 2489 C CA . LYS B 1 151 ? -0.281 -9.116 -24.671 1.00 27.44 151 LYS B CA 1
ATOM 2490 C C . LYS B 1 151 ? 0.899 -8.584 -23.825 1.00 23.20 151 LYS B C 1
ATOM 2491 O O . LYS B 1 151 ? 2.068 -8.827 -24.164 1.00 24.18 151 LYS B O 1
ATOM 2497 N N . ARG B 1 152 ? 0.583 -7.944 -22.706 1.00 21.46 152 ARG B N 1
ATOM 2498 C CA . ARG B 1 152 ? 1.579 -7.479 -21.748 1.00 21.28 152 ARG B CA 1
ATOM 2499 C C . ARG B 1 152 ? 2.386 -8.613 -21.189 1.00 21.93 152 ARG B C 1
ATOM 2500 O O . ARG B 1 152 ? 3.629 -8.582 -21.223 1.00 20.66 152 ARG B O 1
ATOM 2508 N N . GLN B 1 153 ? 1.684 -9.646 -20.707 1.00 22.43 153 GLN B N 1
ATOM 2509 C CA . GLN B 1 153 ? 2.338 -10.858 -20.249 1.00 23.61 153 GLN B CA 1
ATOM 2510 C C . GLN B 1 153 ? 3.271 -11.500 -21.302 1.00 24.42 153 GLN B C 1
ATOM 2511 O O . GLN B 1 153 ? 4.373 -11.927 -20.966 1.00 21.44 153 GLN B O 1
ATOM 2517 N N . ARG B 1 154 ? 2.828 -11.622 -22.561 1.00 23.69 154 ARG B N 1
ATOM 2518 C CA A ARG B 1 154 ? 3.680 -12.252 -23.565 0.70 25.15 154 ARG B CA 1
ATOM 2519 C CA B ARG B 1 154 ? 3.683 -12.253 -23.561 0.30 21.58 154 ARG B CA 1
ATOM 2520 C C . ARG B 1 154 ? 4.970 -11.429 -23.734 1.00 21.45 154 ARG B C 1
ATOM 2521 O O . ARG B 1 154 ? 6.037 -11.944 -23.838 1.00 18.54 154 ARG B O 1
ATOM 2536 N N . ILE B 1 155 ? 4.860 -10.129 -23.734 1.00 20.76 155 ILE B N 1
ATOM 2537 C CA . ILE B 1 155 ? 6.085 -9.317 -23.821 1.00 21.28 155 ILE B CA 1
ATOM 2538 C C . ILE B 1 155 ? 6.981 -9.540 -22.592 1.00 20.47 155 ILE B C 1
ATOM 2539 O O . ILE B 1 155 ? 8.199 -9.762 -22.717 1.00 20.59 155 ILE B O 1
ATOM 2544 N N . LYS B 1 156 ? 6.378 -9.488 -21.409 1.00 19.06 156 LYS B N 1
ATOM 2545 C CA . LYS B 1 156 ? 7.120 -9.663 -20.190 1.00 21.37 156 LYS B CA 1
ATOM 2546 C C . LYS B 1 156 ? 7.929 -10.947 -20.217 1.00 21.61 156 LYS B C 1
ATOM 2547 O O . LYS B 1 156 ? 9.110 -10.971 -19.923 1.00 21.86 156 LYS B O 1
ATOM 2553 N N . GLU B 1 157 ? 7.304 -12.032 -20.600 1.00 24.37 157 GLU B N 1
ATOM 2554 C CA . GLU B 1 157 ? 7.987 -13.345 -20.626 1.00 23.23 157 GLU B CA 1
ATOM 2555 C C . GLU B 1 157 ? 9.084 -13.404 -21.659 1.00 22.05 157 GLU B C 1
ATOM 2556 O O . GLU B 1 157 ? 10.083 -14.016 -21.471 1.00 19.78 157 GLU B O 1
ATOM 2562 N N . LYS B 1 158 ? 8.915 -12.730 -22.779 1.00 24.03 158 LYS B N 1
ATOM 2563 C CA . LYS B 1 158 ? 9.967 -12.682 -23.762 1.00 23.05 158 LYS B CA 1
ATOM 2564 C C . LYS B 1 158 ? 11.192 -11.942 -23.247 1.00 22.52 158 LYS B C 1
ATOM 2565 O O . LYS B 1 158 ? 12.334 -12.327 -23.491 1.00 20.75 158 LYS B O 1
ATOM 2571 N N . LEU B 1 159 ? 10.973 -10.857 -22.533 1.00 19.66 159 LEU B N 1
ATOM 2572 C CA . LEU B 1 159 ? 12.090 -10.043 -22.102 1.00 19.91 159 LEU B CA 1
ATOM 2573 C C . LEU B 1 159 ? 12.776 -10.650 -20.901 1.00 19.83 159 LEU B C 1
ATOM 2574 O O . LEU B 1 159 ? 13.970 -10.450 -20.711 1.00 19.81 159 LEU B O 1
ATOM 2579 N N . ILE B 1 160 ? 12.038 -11.433 -20.118 1.00 22.04 1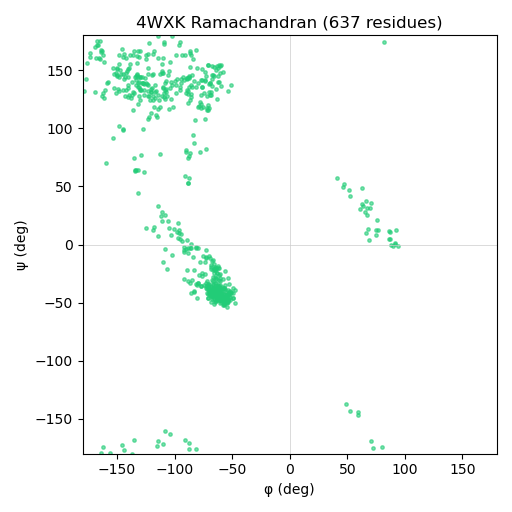60 ILE B N 1
ATOM 2580 C CA . ILE B 1 160 ? 12.633 -12.197 -19.003 1.00 21.50 160 ILE B CA 1
ATOM 2581 C C . ILE B 1 160 ? 13.730 -13.099 -19.541 1.00 24.30 160 ILE B C 1
ATOM 2582 O O . ILE B 1 160 ? 14.884 -13.075 -19.055 1.00 25.25 160 ILE B O 1
ATOM 2587 N N . LYS B 1 161 ? 13.365 -13.829 -20.576 1.00 25.25 161 LYS B N 1
ATOM 2588 C CA . LYS B 1 161 ? 14.275 -14.693 -21.337 1.00 27.18 161 LYS B CA 1
ATOM 2589 C C . LYS B 1 161 ? 15.404 -13.892 -21.967 1.00 27.12 161 LYS B C 1
ATOM 2590 O O . LYS B 1 161 ? 16.557 -14.252 -21.879 1.00 27.23 161 LYS B O 1
ATOM 2596 N N . TYR B 1 162 ? 15.061 -12.790 -22.616 1.00 24.60 162 TYR B N 1
ATOM 2597 C CA . TYR B 1 162 ? 16.053 -11.951 -23.233 1.00 26.26 162 TYR B CA 1
ATOM 2598 C C . TYR B 1 162 ? 17.092 -11.503 -22.184 1.00 27.50 162 TYR B C 1
ATOM 2599 O O . TYR B 1 162 ? 18.319 -11.546 -22.438 1.00 24.96 162 TYR B O 1
ATOM 2608 N N . LYS B 1 163 ? 16.595 -11.046 -21.030 1.00 24.34 163 LYS B N 1
ATOM 2609 C CA . LYS B 1 163 ? 17.472 -10.533 -19.990 1.00 25.50 163 LYS B CA 1
ATOM 2610 C C . LYS B 1 163 ? 18.395 -11.654 -19.472 1.00 27.06 163 LYS B C 1
ATOM 2611 O O . LYS B 1 163 ? 19.593 -11.444 -19.240 1.00 27.84 163 LYS B O 1
ATOM 2617 N N . LYS B 1 164 ? 17.837 -12.828 -19.310 1.00 26.80 164 LYS B N 1
ATOM 2618 C CA . LYS B 1 164 ? 18.584 -13.958 -18.803 1.00 33.16 164 LYS B CA 1
ATOM 2619 C C . LYS B 1 164 ? 19.710 -14.253 -19.762 1.00 35.89 164 LYS B C 1
ATOM 2620 O O . LYS B 1 164 ? 20.787 -14.614 -19.332 1.00 34.71 164 LYS B O 1
ATOM 2626 N N . GLN B 1 165 ? 19.424 -14.185 -21.062 1.00 36.77 165 GLN B N 1
ATOM 2627 C CA . GLN B 1 165 ? 20.427 -14.517 -22.077 1.00 40.18 165 GLN B CA 1
ATOM 2628 C C . GLN B 1 165 ? 21.578 -13.505 -22.054 1.00 43.38 165 GLN B C 1
ATOM 2629 O O . GLN B 1 165 ? 22.730 -13.887 -22.188 1.00 41.23 165 GLN B O 1
ATOM 2635 N N . ILE B 1 166 ? 21.278 -12.221 -21.863 1.00 47.88 166 ILE B N 1
ATOM 2636 C CA . ILE B 1 166 ? 22.343 -11.226 -21.552 1.00 52.96 166 ILE B CA 1
ATOM 2637 C C . ILE B 1 166 ? 23.173 -11.466 -20.245 1.00 47.84 166 ILE B C 1
ATOM 2638 O O . ILE B 1 166 ? 24.366 -11.209 -20.253 1.00 52.36 166 ILE B O 1
ATOM 2643 N N . MET C 1 1 ? 33.429 12.094 33.042 1.00 50.03 1 MET C N 1
ATOM 2644 C CA . MET C 1 1 ? 33.669 10.848 32.219 1.00 48.19 1 MET C CA 1
ATOM 2645 C C . MET C 1 1 ? 32.554 9.764 32.235 1.00 50.67 1 MET C C 1
ATOM 2646 O O . MET C 1 1 ? 32.762 8.625 31.761 1.00 50.94 1 MET C O 1
ATOM 2651 N N . THR C 1 2 ? 31.369 10.064 32.739 1.00 53.53 2 THR C N 1
ATOM 2652 C CA . THR C 1 2 ? 30.363 8.998 32.840 1.00 56.36 2 THR C CA 1
ATOM 2653 C C . THR C 1 2 ? 29.434 9.141 31.630 1.00 54.89 2 THR C C 1
ATOM 2654 O O . THR C 1 2 ? 28.996 10.238 31.341 1.00 53.75 2 THR C O 1
ATOM 2658 N N . ALA C 1 3 ? 29.171 8.057 30.894 1.00 56.64 3 ALA C N 1
ATOM 2659 C CA . ALA C 1 3 ? 28.219 8.107 29.754 1.00 51.36 3 ALA C CA 1
ATOM 2660 C C . ALA C 1 3 ? 26.891 7.456 30.153 1.00 48.04 3 ALA C C 1
ATOM 2661 O O . ALA C 1 3 ? 26.856 6.667 31.090 1.00 45.01 3 ALA C O 1
ATOM 2663 N N . LEU C 1 4 ? 25.803 7.816 29.459 1.00 44.87 4 LEU C N 1
ATOM 2664 C CA . LEU C 1 4 ? 24.474 7.246 29.741 1.00 38.76 4 LEU C CA 1
ATOM 2665 C C . LEU C 1 4 ? 24.340 5.906 29.020 1.00 40.40 4 LEU C C 1
ATOM 2666 O O . LEU C 1 4 ? 24.828 5.788 27.889 1.00 32.48 4 LEU C O 1
ATOM 2671 N N . ASN C 1 5 ? 23.718 4.901 29.658 1.00 37.37 5 ASN C N 1
ATOM 2672 C 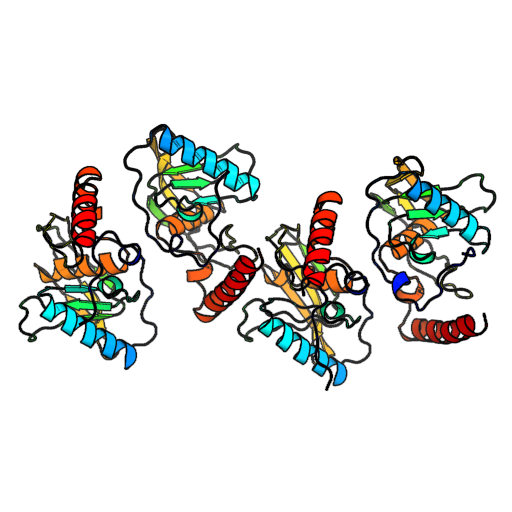CA . ASN C 1 5 ? 23.266 3.712 28.925 1.00 36.36 5 ASN C CA 1
ATOM 2673 C C . ASN C 1 5 ? 21.804 3.472 29.098 1.00 31.72 5 ASN C C 1
ATOM 2674 O O . ASN C 1 5 ? 21.271 3.759 30.146 1.00 26.80 5 ASN C O 1
ATOM 2679 N N . VAL C 1 6 ? 21.168 2.941 28.057 1.00 25.98 6 VAL C N 1
ATOM 2680 C CA . VAL C 1 6 ? 19.787 2.640 28.143 1.00 27.63 6 VAL C CA 1
ATOM 2681 C C . VAL C 1 6 ? 19.565 1.331 28.926 1.00 24.62 6 VAL C C 1
ATOM 2682 O O . VAL C 1 6 ? 20.054 0.303 28.526 1.00 26.69 6 VAL C O 1
ATOM 2686 N N . LEU C 1 7 ? 18.798 1.355 30.002 1.00 22.62 7 LEU C N 1
ATOM 2687 C CA . LEU C 1 7 ? 18.360 0.128 30.664 1.00 21.30 7 LEU C CA 1
ATOM 2688 C C . LEU C 1 7 ? 17.401 -0.627 29.768 1.00 20.92 7 LEU C C 1
ATOM 2689 O O . LEU C 1 7 ? 16.560 -0.048 29.088 1.00 20.26 7 LEU C O 1
ATOM 2694 N N . ILE C 1 8 ? 17.606 -1.937 29.712 1.00 22.00 8 ILE C N 1
ATOM 2695 C CA . ILE C 1 8 ? 16.777 -2.859 28.921 1.00 20.54 8 ILE C CA 1
ATOM 2696 C C . ILE C 1 8 ? 15.881 -3.683 29.870 1.00 20.01 8 ILE C C 1
ATOM 2697 O O . ILE C 1 8 ? 16.356 -4.326 30.829 1.00 20.37 8 ILE C O 1
ATOM 2702 N N . TYR C 1 9 ? 14.584 -3.695 29.608 1.00 20.34 9 TYR C N 1
ATOM 2703 C CA . TYR C 1 9 ? 13.646 -4.528 30.353 1.00 20.16 9 TYR C CA 1
ATOM 2704 C C . TYR C 1 9 ? 14.114 -5.998 30.412 1.00 22.25 9 TYR C C 1
ATOM 2705 O O . TYR C 1 9 ? 14.464 -6.504 29.381 1.00 22.95 9 TYR C O 1
ATOM 2714 N N . PRO C 1 10 ? 14.014 -6.691 31.573 1.00 21.94 10 PRO C N 1
ATOM 2715 C CA . PRO C 1 10 ? 13.473 -6.232 32.861 1.00 22.08 10 PRO C CA 1
ATOM 2716 C C . PRO C 1 10 ? 14.568 -5.555 33.710 1.00 24.51 10 PRO C C 1
ATOM 2717 O O . PRO C 1 10 ? 15.724 -5.944 33.647 1.00 23.17 10 PRO C O 1
ATOM 2721 N N . ASP C 1 11 ? 14.199 -4.517 34.443 1.00 22.77 11 ASP C N 1
ATOM 2722 C CA . ASP C 1 11 ? 15.064 -3.886 35.370 1.00 23.02 11 ASP C CA 1
ATOM 2723 C C . ASP C 1 11 ? 14.148 -3.116 36.294 1.00 21.69 11 ASP C C 1
ATOM 2724 O O . ASP C 1 11 ? 13.313 -2.275 35.838 1.00 20.73 11 ASP C O 1
ATOM 2729 N N . ASP C 1 12 ? 14.300 -3.358 37.584 1.00 18.54 12 ASP C N 1
ATOM 2730 C CA . ASP C 1 12 ? 13.436 -2.705 38.567 1.00 20.34 12 ASP C CA 1
ATOM 2731 C C . ASP C 1 12 ? 13.425 -1.191 38.411 1.00 21.13 12 ASP C C 1
ATOM 2732 O O . ASP C 1 12 ? 12.426 -0.542 38.774 1.00 20.57 12 ASP C O 1
ATOM 2737 N N . HIS C 1 13 ? 14.519 -0.598 37.909 1.00 19.66 13 HIS C N 1
ATOM 2738 C CA . HIS C 1 13 ? 14.522 0.852 37.782 1.00 20.92 13 HIS C CA 1
ATOM 2739 C C . HIS C 1 13 ? 13.643 1.415 36.652 1.00 20.66 13 HIS C C 1
ATOM 2740 O O . HIS C 1 13 ? 13.358 2.581 36.616 1.00 20.24 13 HIS C O 1
ATOM 2747 N N . LEU C 1 14 ? 13.175 0.543 35.766 1.00 20.62 14 LEU C N 1
ATOM 2748 C CA . LEU C 1 14 ? 12.174 0.889 34.758 1.00 19.34 14 LEU C CA 1
ATOM 2749 C C . LEU C 1 14 ? 10.749 0.761 35.290 1.00 20.66 14 LEU C C 1
ATOM 2750 O O . LEU C 1 14 ? 9.789 1.050 34.552 1.00 18.86 14 LEU C O 1
ATOM 2755 N N . LYS C 1 15 ? 10.628 0.368 36.566 1.00 19.26 15 LYS C N 1
ATOM 2756 C CA . LYS C 1 15 ? 9.354 0.258 37.240 1.00 19.65 15 LYS C CA 1
ATOM 2757 C C . LYS C 1 15 ? 9.276 1.196 38.448 1.00 19.95 15 LYS C C 1
ATOM 2758 O O . LYS C 1 15 ? 8.387 1.076 39.261 1.00 18.70 15 LYS C O 1
ATOM 2764 N N . VAL C 1 16 ? 10.228 2.129 38.556 1.00 20.94 16 VAL C N 1
ATOM 2765 C CA . VAL C 1 16 ? 10.266 3.124 39.650 1.00 21.37 16 VAL C CA 1
ATOM 2766 C C . VAL C 1 16 ? 9.485 4.426 39.324 1.00 19.25 16 VAL C C 1
ATOM 2767 O O . VAL C 1 16 ? 9.616 4.969 38.261 1.00 20.62 16 VAL C O 1
ATOM 2771 N N . VAL C 1 17 ? 8.657 4.886 40.274 1.00 17.87 17 VAL C N 1
ATOM 2772 C CA . VAL C 1 17 ? 8.000 6.175 40.259 1.00 19.29 17 VAL C CA 1
ATOM 2773 C C . VAL C 1 17 ? 9.083 7.186 40.657 1.00 19.98 17 VAL C C 1
ATOM 2774 O O . VAL C 1 17 ? 9.646 7.099 41.758 1.00 20.85 17 VAL C O 1
ATOM 2778 N N . CYS C 1 18 ? 9.382 8.098 39.740 1.00 18.17 18 CYS C N 1
ATOM 2779 C CA . CYS C 1 18 ? 10.561 8.938 39.823 1.00 17.45 18 CYS C CA 1
ATOM 2780 C C . CYS C 1 18 ? 10.312 10.162 40.702 1.00 17.98 18 CYS C C 1
ATOM 2781 O O . CYS C 1 18 ? 9.172 10.574 40.852 1.00 18.05 18 CYS C O 1
ATOM 2784 N N . GLU C 1 19 ? 11.366 10.802 41.221 1.00 19.24 19 GLU C N 1
ATOM 2785 C CA . GLU C 1 19 ? 11.212 11.981 42.094 1.00 21.55 19 GLU C CA 1
ATOM 2786 C C . GLU C 1 19 ? 11.183 13.244 41.263 1.00 23.06 19 GLU C C 1
ATOM 2787 O O . GLU C 1 19 ? 11.930 13.346 40.282 1.00 23.67 19 GLU C O 1
ATOM 2793 N N . PRO C 1 20 ? 10.353 14.198 41.653 1.00 23.47 20 PRO C N 1
ATOM 2794 C CA . PRO C 1 20 ? 10.365 15.498 40.986 1.00 23.56 20 PRO C CA 1
ATOM 2795 C C . PRO C 1 20 ? 11.736 16.179 41.122 1.00 23.09 20 PRO C C 1
ATOM 2796 O O . PRO C 1 20 ? 12.479 15.986 42.105 1.00 20.48 20 PRO C O 1
ATOM 2800 N N . VAL C 1 21 ? 12.092 16.929 40.107 1.00 21.56 21 VAL C N 1
ATOM 2801 C CA . VAL C 1 21 ? 13.303 17.736 40.125 1.00 22.27 21 VAL C CA 1
ATOM 2802 C C . VAL C 1 21 ? 13.031 18.980 40.982 1.00 22.35 21 VAL C C 1
ATOM 2803 O O . VAL C 1 21 ? 12.033 19.681 40.769 1.00 24.29 21 VAL C O 1
ATOM 2807 N N . THR C 1 22 ? 13.894 19.250 41.945 1.00 24.19 22 THR C N 1
ATOM 2808 C CA . THR C 1 22 ? 13.748 20.469 42.846 1.00 28.67 22 THR C CA 1
ATOM 2809 C C . THR C 1 22 ? 14.419 21.722 42.222 1.00 29.13 22 THR C C 1
ATOM 2810 O O . THR C 1 22 ? 13.943 22.849 42.401 1.00 32.30 22 THR C O 1
ATOM 2814 N N . GLU C 1 23 ? 15.508 21.529 41.481 1.00 26.68 23 GLU C N 1
ATOM 2815 C CA . GLU C 1 23 ? 16.213 22.658 40.878 1.00 28.15 23 GLU C CA 1
ATOM 2816 C C . GLU C 1 23 ? 16.608 22.378 39.435 1.00 24.12 23 GLU C C 1
ATOM 2817 O O . GLU C 1 23 ? 17.439 21.520 39.196 1.00 25.19 23 GLU C O 1
ATOM 2823 N N . VAL C 1 24 ? 16.064 23.117 38.466 1.00 23.01 24 VAL C N 1
ATOM 2824 C CA . VAL C 1 24 ? 16.501 22.895 37.100 1.00 24.47 24 VAL C CA 1
ATOM 2825 C C . VAL C 1 24 ? 17.845 23.571 36.926 1.00 23.14 24 VAL C C 1
ATOM 2826 O O . VAL C 1 24 ? 17.925 24.668 36.433 1.00 20.60 24 VAL C O 1
ATOM 2830 N N . ASN C 1 25 ? 18.898 22.927 37.391 1.00 22.91 25 ASN C N 1
ATOM 2831 C CA . ASN C 1 25 ? 20.245 23.569 37.353 1.00 24.37 25 ASN C CA 1
ATOM 2832 C C . ASN C 1 25 ? 21.092 22.967 36.222 1.00 24.96 25 ASN C C 1
ATOM 2833 O O . ASN C 1 25 ? 20.543 22.368 35.326 1.00 21.97 25 ASN C O 1
ATOM 2838 N N . ASP C 1 26 ? 22.411 23.147 36.232 1.00 24.66 26 ASP C N 1
ATOM 2839 C CA . ASP C 1 26 ? 23.167 22.714 35.076 1.00 27.08 26 ASP C CA 1
ATOM 2840 C C . ASP C 1 26 ? 23.347 21.210 35.044 1.00 23.90 26 ASP C C 1
ATOM 2841 O O . ASP C 1 26 ? 23.557 20.639 33.982 1.00 21.63 26 ASP C O 1
ATOM 2846 N N . ALA C 1 27 ? 23.331 20.567 36.192 1.00 23.01 27 ALA C N 1
ATOM 2847 C CA . ALA C 1 27 ? 23.425 19.106 36.204 1.00 23.01 27 ALA C CA 1
ATOM 2848 C C . ALA C 1 27 ? 22.152 18.512 35.509 1.00 19.51 27 ALA C C 1
ATOM 2849 O O . ALA C 1 27 ? 22.233 17.620 34.675 1.00 22.92 27 ALA C O 1
ATOM 2851 N N . ILE C 1 28 ? 20.995 19.087 35.800 1.00 20.43 28 ILE C N 1
ATOM 2852 C CA . ILE C 1 28 ? 19.743 18.691 35.113 1.00 20.58 28 ILE C CA 1
ATOM 2853 C C . ILE C 1 28 ? 19.833 19.002 33.622 1.00 22.94 28 ILE C C 1
ATOM 2854 O O . ILE C 1 28 ? 19.411 18.201 32.794 1.00 20.99 28 ILE C O 1
ATOM 2859 N N . ARG C 1 29 ? 20.376 20.176 33.260 1.00 25.98 29 ARG C N 1
ATOM 2860 C CA . ARG C 1 29 ? 20.545 20.495 31.803 1.00 27.04 29 ARG C CA 1
ATOM 2861 C C . ARG C 1 29 ? 21.490 19.544 31.123 1.00 25.74 29 ARG C C 1
ATOM 2862 O O . ARG C 1 29 ? 21.304 19.169 29.956 1.00 25.23 29 ARG C O 1
ATOM 2870 N N . LYS C 1 30 ? 22.518 19.116 31.818 1.00 25.19 30 LYS C N 1
ATOM 2871 C CA . LYS C 1 30 ? 23.416 18.198 31.165 1.00 26.22 30 LYS C CA 1
ATOM 2872 C C . LYS C 1 30 ? 22.727 16.810 30.974 1.00 25.84 30 LYS C C 1
ATOM 2873 O O . LYS C 1 30 ? 22.904 16.144 29.972 1.00 28.74 30 LYS C O 1
ATOM 2879 N N . ILE C 1 31 ? 21.964 16.373 31.961 1.00 26.25 31 ILE C N 1
ATOM 2880 C CA . ILE C 1 31 ? 21.185 15.172 31.808 1.00 24.49 31 ILE C CA 1
ATOM 2881 C C . ILE C 1 31 ? 20.232 15.342 30.634 1.00 22.77 31 ILE C C 1
ATOM 2882 O O . ILE C 1 31 ? 20.213 14.469 29.759 1.00 23.66 31 ILE C O 1
ATOM 2887 N N . VAL C 1 32 ? 19.506 16.465 30.551 1.00 23.36 32 VAL C N 1
ATOM 2888 C CA . VAL C 1 32 ? 18.594 16.702 29.404 1.00 22.71 32 VAL C CA 1
ATOM 2889 C C . VAL C 1 32 ? 19.316 16.572 28.025 1.00 25.50 32 VAL C C 1
ATOM 2890 O O . VAL C 1 32 ? 18.901 15.794 27.136 1.00 24.02 32 VAL C O 1
ATOM 2894 N N . ASP C 1 33 ? 20.422 17.337 27.892 1.00 26.46 33 ASP C N 1
ATOM 2895 C CA . ASP C 1 33 ? 21.320 17.296 26.731 1.00 25.66 33 ASP C CA 1
ATOM 2896 C C . ASP C 1 33 ? 21.877 15.895 26.413 1.00 24.74 33 ASP C C 1
ATOM 2897 O O . ASP C 1 33 ? 21.826 15.438 25.246 1.00 21.43 33 ASP C O 1
ATOM 2902 N N . ASP C 1 34 ? 22.384 15.224 27.426 1.00 22.90 34 ASP C N 1
ATOM 2903 C CA . ASP C 1 34 ? 22.833 13.841 27.227 1.00 24.74 34 ASP C CA 1
ATOM 2904 C C . ASP C 1 34 ? 21.678 12.902 26.809 1.00 24.00 34 ASP C C 1
ATOM 2905 O O . ASP C 1 34 ? 21.920 11.984 26.039 1.00 23.58 34 ASP C O 1
ATOM 2910 N N . MET C 1 35 ? 20.462 13.129 27.332 1.00 21.00 35 MET C N 1
ATOM 2911 C CA . MET C 1 35 ? 19.301 12.288 26.979 1.00 21.46 35 MET C CA 1
ATOM 2912 C C . MET C 1 35 ? 18.951 12.466 25.483 1.00 20.97 35 MET C C 1
ATOM 2913 O O . MET C 1 35 ? 18.656 11.514 24.808 1.00 22.18 35 MET C O 1
ATOM 2918 N N . PHE C 1 36 ? 19.016 13.690 24.974 1.00 22.30 36 PHE C N 1
ATOM 2919 C CA . PHE C 1 36 ? 18.751 13.982 23.547 1.00 19.32 36 PHE C CA 1
ATOM 2920 C C . PHE C 1 36 ? 19.777 13.220 22.711 1.00 20.07 36 PHE C C 1
ATOM 2921 O O . PHE C 1 36 ? 19.430 12.497 21.758 1.00 17.73 36 PHE C O 1
ATOM 2929 N N . ASP C 1 37 ? 21.031 13.316 23.118 1.00 20.61 37 ASP C N 1
ATOM 2930 C CA . ASP C 1 37 ? 22.114 12.648 22.417 1.00 21.97 37 ASP C CA 1
ATOM 2931 C C . ASP C 1 37 ? 21.914 11.128 22.308 1.00 24.11 37 ASP C C 1
ATOM 2932 O O . ASP C 1 37 ? 22.057 10.511 21.233 1.00 22.46 37 ASP C O 1
ATOM 2937 N N . THR C 1 38 ? 21.625 10.526 23.443 1.00 21.26 38 THR C N 1
ATOM 2938 C CA . THR C 1 38 ? 21.385 9.136 23.510 1.00 23.12 38 THR C CA 1
ATOM 2939 C C . THR C 1 38 ? 20.133 8.763 22.698 1.00 22.97 38 THR C C 1
ATOM 2940 O O . THR C 1 38 ? 20.170 7.784 21.977 1.00 22.21 38 THR C O 1
ATOM 2944 N N . MET C 1 39 ? 19.051 9.542 22.821 1.00 22.82 39 MET C N 1
ATOM 2945 C CA . MET C 1 39 ? 17.824 9.287 22.092 1.00 21.82 39 MET C CA 1
ATOM 2946 C C . MET C 1 39 ? 18.057 9.275 20.551 1.00 22.88 39 MET C C 1
ATOM 2947 O O . MET C 1 39 ? 17.627 8.337 19.818 1.00 19.82 39 MET C O 1
ATOM 2952 N N . TYR C 1 40 ? 18.761 10.288 20.068 1.00 23.99 40 TYR C N 1
ATOM 2953 C CA . TYR C 1 40 ? 19.063 10.347 18.628 1.00 24.08 40 TYR C CA 1
ATOM 2954 C C . TYR C 1 40 ? 19.954 9.179 18.184 1.00 25.84 40 TYR C C 1
ATOM 2955 O O . TYR C 1 40 ? 19.664 8.530 17.179 1.00 22.46 40 TYR C O 1
ATOM 2964 N N . GLN C 1 41 ? 21.038 8.921 18.900 1.00 24.62 41 GLN C N 1
ATOM 2965 C CA . GLN C 1 41 ? 21.924 7.830 18.545 1.00 26.11 41 GLN C CA 1
ATOM 2966 C C . GLN C 1 41 ? 21.172 6.509 18.502 1.00 26.13 41 GLN C C 1
ATOM 2967 O O . GLN C 1 41 ? 21.357 5.700 17.579 1.00 25.10 41 GLN C O 1
ATOM 2973 N N . GLU C 1 42 ? 20.297 6.275 19.472 1.00 23.31 42 GLU C N 1
ATOM 2974 C CA . GLU C 1 42 ? 19.603 4.995 19.510 1.00 24.65 42 GLU C CA 1
ATOM 2975 C C . GLU C 1 42 ? 18.295 5.005 18.707 1.00 25.22 42 GLU C C 1
ATOM 2976 O O . GLU C 1 42 ? 17.556 4.021 18.709 1.00 22.15 42 GLU C O 1
ATOM 2982 N N . LYS C 1 43 ? 18.027 6.123 18.038 1.00 22.46 43 LYS C N 1
ATOM 2983 C CA . LYS C 1 43 ? 16.922 6.282 17.130 1.00 23.26 43 LYS C CA 1
ATOM 2984 C C . LYS C 1 43 ? 15.539 6.140 17.774 1.00 23.50 43 LYS C C 1
ATOM 2985 O O . LYS C 1 43 ? 14.739 5.367 17.287 1.00 21.03 43 LYS C O 1
ATOM 2991 N N . GLY C 1 44 ? 15.338 6.848 18.900 1.00 22.45 44 GLY C N 1
ATOM 2992 C CA . GLY C 1 44 ? 14.055 6.980 19.543 1.00 23.23 44 GLY C CA 1
ATOM 2993 C C . GLY C 1 44 ? 13.386 8.293 19.192 1.00 23.70 44 GLY C C 1
ATOM 2994 O O . GLY C 1 44 ? 14.043 9.232 18.784 1.00 20.29 44 GLY C O 1
ATOM 2995 N N . ILE C 1 45 ? 12.081 8.372 19.434 1.00 23.05 45 ILE C N 1
ATOM 2996 C CA . ILE C 1 45 ? 11.368 9.638 19.402 1.00 24.03 45 ILE C CA 1
ATOM 2997 C C . ILE C 1 45 ? 11.085 10.165 20.811 1.00 22.63 45 ILE C C 1
ATOM 2998 O O . ILE C 1 45 ? 10.673 11.298 20.967 1.00 20.41 45 ILE C O 1
ATOM 3003 N N . GLY C 1 46 ? 11.339 9.348 21.823 1.00 20.65 46 GLY C N 1
ATOM 3004 C CA . GLY C 1 46 ? 11.126 9.772 23.186 1.00 22.31 46 GLY C CA 1
ATOM 3005 C C . GLY C 1 46 ? 12.070 9.108 24.131 1.00 19.58 46 GLY C C 1
ATOM 3006 O O . GLY C 1 46 ? 12.539 8.055 23.833 1.00 21.22 46 GLY C O 1
ATOM 3007 N N . LEU C 1 47 ? 12.401 9.774 25.224 1.00 19.36 47 LEU C N 1
ATOM 3008 C CA . LEU C 1 47 ? 13.245 9.186 26.265 1.00 20.11 47 LEU C CA 1
ATOM 3009 C C . LEU C 1 47 ? 12.890 9.756 27.646 1.00 19.10 47 LEU C C 1
ATOM 3010 O O . LEU C 1 47 ? 12.647 10.992 27.791 1.00 19.34 47 LEU C O 1
ATOM 3015 N N . ALA C 1 48 ? 12.769 8.849 28.627 1.00 18.72 48 ALA C N 1
ATOM 3016 C CA . ALA C 1 48 ? 12.560 9.230 30.026 1.00 19.26 48 ALA C CA 1
ATOM 3017 C C . ALA C 1 48 ? 13.796 8.900 30.838 1.00 17.17 48 ALA C C 1
ATOM 3018 O O . ALA C 1 48 ? 14.481 7.944 30.597 1.00 19.38 48 ALA C O 1
ATOM 3020 N N . ALA C 1 49 ? 14.038 9.707 31.836 1.00 18.45 49 ALA C N 1
ATOM 3021 C CA . ALA C 1 49 ? 15.220 9.584 32.727 1.00 16.38 49 ALA C CA 1
ATOM 3022 C C . ALA C 1 49 ? 15.488 8.239 33.357 1.00 16.35 49 ALA C C 1
ATOM 3023 O O . ALA C 1 49 ? 16.656 7.784 33.397 1.00 17.18 49 ALA C O 1
ATOM 3025 N N . PRO C 1 50 ? 14.428 7.532 33.807 1.00 17.57 50 PRO C N 1
ATOM 3026 C CA . PRO C 1 50 ? 14.705 6.227 34.402 1.00 16.43 50 PRO C CA 1
ATOM 3027 C C . PRO C 1 50 ? 15.258 5.237 33.399 1.00 17.46 50 PRO C C 1
ATOM 3028 O O . PRO C 1 50 ? 15.985 4.279 33.805 1.00 15.98 50 PRO C O 1
ATOM 3032 N N . GLN C 1 51 ? 14.954 5.457 32.111 1.00 18.49 51 GLN C N 1
ATOM 3033 C CA . GLN C 1 51 ? 15.507 4.640 31.051 1.00 18.54 51 GLN C CA 1
ATOM 3034 C C . GLN C 1 51 ? 17.016 4.755 30.969 1.00 19.52 51 GLN C C 1
ATOM 3035 O O . GLN C 1 51 ? 17.646 3.832 30.485 1.00 19.72 51 GLN C O 1
ATOM 3041 N N . VAL C 1 52 ? 17.600 5.860 31.445 1.00 19.19 52 VAL C N 1
ATOM 3042 C CA . VAL C 1 52 ? 19.073 5.964 31.515 1.00 18.45 52 VAL C CA 1
ATOM 3043 C C . VAL C 1 52 ? 19.543 5.888 32.997 1.00 20.80 52 VAL C C 1
ATOM 3044 O O . VAL C 1 52 ? 20.604 6.357 33.371 1.00 20.59 52 VAL C O 1
ATOM 3048 N N . ASP C 1 53 ? 18.714 5.241 33.820 1.00 22.85 53 ASP C N 1
ATOM 3049 C CA . ASP C 1 53 ? 18.978 4.992 35.246 1.00 23.07 53 ASP C CA 1
ATOM 3050 C C . ASP C 1 53 ? 19.101 6.265 36.084 1.00 21.77 53 ASP C C 1
ATOM 3051 O O . ASP C 1 53 ? 19.837 6.286 37.076 1.00 22.14 53 ASP C O 1
ATOM 3056 N N . ILE C 1 54 ? 18.308 7.273 35.722 1.00 21.48 54 ILE C N 1
ATOM 3057 C CA . ILE C 1 54 ? 18.127 8.460 36.482 1.00 20.91 54 ILE C CA 1
ATOM 3058 C C . ILE C 1 54 ? 16.704 8.602 36.964 1.00 21.92 54 ILE C C 1
ATOM 3059 O O . ILE C 1 54 ? 15.777 8.878 36.184 1.00 20.59 54 ILE C O 1
ATOM 3064 N N . LEU C 1 55 ? 16.524 8.480 38.277 1.00 21.33 55 LEU C N 1
ATOM 3065 C CA . LEU C 1 55 ? 15.188 8.334 38.842 1.00 20.80 55 LEU C CA 1
ATOM 3066 C C . LEU C 1 55 ? 14.467 9.677 39.165 1.00 21.53 55 LEU C C 1
ATOM 3067 O O . LEU C 1 55 ? 13.971 9.911 40.274 1.00 18.78 55 LEU C O 1
ATOM 3072 N N . GLN C 1 56 ? 14.407 10.542 38.166 1.00 21.28 56 GLN C N 1
ATOM 3073 C CA . GLN C 1 56 ? 13.853 11.877 38.282 1.00 22.03 56 GLN C CA 1
ATOM 3074 C C . GLN C 1 56 ? 12.885 12.135 37.168 1.00 20.19 56 GLN C C 1
ATOM 3075 O O . GLN C 1 56 ? 12.966 11.491 36.137 1.00 18.73 56 GLN C O 1
ATOM 3081 N N . ARG C 1 57 ? 12.023 13.144 37.349 1.00 21.49 57 ARG C N 1
ATOM 3082 C CA . ARG C 1 57 ? 10.891 13.376 36.441 1.00 19.70 57 ARG C CA 1
ATOM 3083 C C . ARG C 1 57 ? 11.317 14.240 35.284 1.00 21.12 57 ARG C C 1
ATOM 3084 O O . ARG C 1 57 ? 11.061 15.427 35.283 1.00 18.53 57 ARG C O 1
ATOM 3092 N N . ILE C 1 58 ? 12.042 13.621 34.332 1.00 18.58 58 ILE C N 1
ATOM 3093 C CA . ILE C 1 58 ? 12.597 14.365 33.200 1.00 17.67 58 ILE C CA 1
ATOM 3094 C C . ILE C 1 58 ? 12.376 13.584 31.929 1.00 16.47 58 ILE C C 1
ATOM 3095 O O . ILE C 1 58 ? 12.703 12.372 31.884 1.00 17.73 58 ILE C O 1
ATOM 3100 N N . ILE C 1 59 ? 11.856 14.261 30.909 1.00 16.17 59 ILE C N 1
ATOM 3101 C CA . ILE C 1 59 ? 11.567 13.629 29.614 1.00 16.54 59 ILE C CA 1
ATOM 3102 C C . ILE C 1 59 ? 12.072 14.518 28.469 1.00 17.90 59 ILE C C 1
ATOM 3103 O O . ILE C 1 59 ? 11.932 15.746 28.511 1.00 19.49 59 ILE C O 1
ATOM 3108 N N . THR C 1 60 ? 12.540 13.822 27.457 1.00 17.00 60 THR C N 1
ATOM 3109 C CA A THR C 1 60 ? 13.119 14.348 26.225 0.80 19.83 60 THR C CA 1
ATOM 3110 C CA B THR C 1 60 ? 13.043 14.398 26.227 0.20 17.86 60 THR C CA 1
ATOM 3111 C C . THR C 1 60 ? 12.328 13.722 25.053 1.00 20.91 60 THR C C 1
ATOM 3112 O O . THR C 1 60 ? 12.322 12.478 24.903 1.00 21.08 60 THR C O 1
ATOM 3119 N N . ILE C 1 61 ? 11.684 14.543 24.206 1.00 22.50 61 ILE C N 1
ATOM 3120 C CA . ILE C 1 61 ? 10.967 14.087 23.018 1.00 20.97 61 ILE C CA 1
ATOM 3121 C C . ILE C 1 61 ? 11.343 14.909 21.769 1.00 23.10 61 ILE C C 1
ATOM 3122 O O . ILE C 1 61 ? 11.474 16.166 21.810 1.00 21.12 61 ILE C O 1
ATOM 3127 N N . ASP C 1 62 ? 11.502 14.202 20.658 1.00 22.86 62 ASP C N 1
ATOM 3128 C CA . ASP C 1 62 ? 11.580 14.806 19.312 1.00 23.04 62 ASP C CA 1
ATOM 3129 C C . ASP C 1 62 ? 10.902 13.843 18.349 1.00 23.67 62 ASP C C 1
ATOM 3130 O O . ASP C 1 62 ? 11.450 12.805 17.924 1.00 21.94 62 ASP C O 1
ATOM 3135 N N . VAL C 1 63 ? 9.673 14.147 18.044 1.00 23.97 63 VAL C N 1
ATOM 3136 C CA . VAL C 1 63 ? 8.857 13.205 17.285 1.00 29.60 63 VAL C CA 1
ATOM 3137 C C . VAL C 1 63 ? 9.345 13.180 15.817 1.00 30.75 63 VAL C C 1
ATOM 3138 O O . VAL C 1 63 ? 9.436 12.121 15.186 1.00 25.85 63 VAL C O 1
ATOM 3142 N N . GLU C 1 64 ? 9.808 14.330 15.346 1.00 34.45 64 GLU C N 1
ATOM 3143 C CA A GLU C 1 64 ? 10.157 14.541 13.925 0.50 35.85 64 GLU C CA 1
ATOM 3144 C CA B GLU C 1 64 ? 10.146 14.517 13.925 0.50 35.70 64 GLU C CA 1
ATOM 3145 C C . GLU C 1 64 ? 11.594 14.081 13.641 1.00 35.22 64 GLU C C 1
ATOM 3146 O O . GLU C 1 64 ? 11.940 13.653 12.527 1.00 30.57 64 GLU C O 1
ATOM 3157 N N . GLY C 1 65 ? 12.453 14.134 14.639 1.00 34.20 65 GLY C N 1
ATOM 3158 C CA . GLY C 1 65 ? 13.778 13.565 14.453 1.00 32.48 65 GLY C CA 1
ATOM 3159 C C . GLY C 1 65 ? 14.822 14.492 13.855 1.00 34.64 65 GLY C C 1
ATOM 3160 O O . GLY C 1 65 ? 15.980 14.107 13.703 1.00 33.91 65 GLY C O 1
ATOM 3161 N N . ASP C 1 66 ? 14.448 15.748 13.661 1.00 36.85 66 ASP C N 1
ATOM 3162 C CA . ASP C 1 66 ? 15.317 16.736 13.033 1.00 39.73 66 ASP C CA 1
ATOM 3163 C C . ASP C 1 66 ? 15.744 17.872 13.931 1.00 40.00 66 ASP C C 1
ATOM 3164 O O . ASP C 1 66 ? 16.383 18.818 13.463 1.00 46.29 66 ASP C O 1
ATOM 3169 N N . LYS C 1 67 ? 15.425 17.794 15.228 1.00 37.49 67 LYS C N 1
ATOM 3170 C CA . LYS C 1 67 ? 15.728 18.851 16.200 1.00 34.49 67 LYS C CA 1
ATOM 3171 C C . LYS C 1 67 ? 14.972 20.134 15.955 1.00 32.32 67 LYS C C 1
ATOM 3172 O O . LYS C 1 67 ? 15.234 21.122 16.591 1.00 30.47 67 LYS C O 1
ATOM 3178 N N . GLN C 1 68 ? 14.003 20.135 15.055 1.00 34.09 68 GLN C N 1
ATOM 3179 C CA . GLN C 1 68 ? 13.249 21.388 14.801 1.00 38.99 68 GLN C CA 1
ATOM 3180 C C . GLN C 1 68 ? 12.187 21.612 15.878 1.00 37.07 68 GLN C C 1
ATOM 3181 O O . GLN C 1 68 ? 11.956 22.727 16.243 1.00 34.23 68 GLN C O 1
ATOM 3187 N N . ASN C 1 69 ? 11.594 20.554 16.422 1.00 34.39 69 ASN C N 1
ATOM 3188 C CA . ASN C 1 69 ? 10.573 20.709 17.435 1.00 35.48 69 ASN C CA 1
ATOM 3189 C C . ASN C 1 69 ? 10.828 19.787 18.659 1.00 34.49 69 ASN C C 1
ATOM 3190 O O . ASN C 1 69 ? 10.060 18.856 18.941 1.00 32.80 69 ASN C O 1
ATOM 3195 N N . GLN C 1 70 ? 11.943 20.039 19.343 1.00 29.67 70 GLN C N 1
ATOM 3196 C CA . GLN C 1 70 ? 12.268 19.362 20.588 1.00 31.72 70 GLN C CA 1
ATOM 3197 C C . GLN C 1 70 ? 11.315 19.691 21.732 1.00 33.67 70 GLN C C 1
ATOM 3198 O O . GLN C 1 70 ? 10.809 20.802 21.817 1.00 32.64 70 GLN C O 1
ATOM 3204 N N . PHE C 1 71 ? 11.055 18.712 22.594 1.00 26.91 71 PHE C N 1
ATOM 3205 C CA . PHE C 1 71 ? 10.292 18.962 23.820 1.00 27.89 71 PHE C CA 1
ATOM 3206 C C . PHE C 1 71 ? 11.027 18.391 25.050 1.00 26.16 71 PHE C C 1
ATOM 3207 O O . PHE C 1 71 ? 11.528 17.238 25.050 1.00 23.27 71 PHE C O 1
ATOM 3215 N N . VAL C 1 72 ? 11.093 19.231 26.080 1.00 25.23 72 VAL C N 1
ATOM 3216 C CA . VAL C 1 72 ? 11.618 18.881 27.404 1.00 25.14 72 VAL C CA 1
ATOM 3217 C C . VAL C 1 72 ? 10.471 19.072 28.364 1.00 27.76 72 VAL C C 1
ATOM 3218 O O . VAL C 1 72 ? 9.812 20.162 28.358 1.00 25.10 72 VAL C O 1
ATOM 3222 N N . LEU C 1 73 ? 10.208 18.008 29.153 1.00 23.82 73 LEU C N 1
ATOM 3223 C CA . LEU C 1 73 ? 9.122 17.996 30.085 1.00 23.87 73 LEU C CA 1
ATOM 3224 C C . LEU C 1 73 ? 9.687 17.605 31.402 1.00 22.32 73 LEU C C 1
ATOM 3225 O O . LEU C 1 73 ? 9.940 16.385 31.648 1.00 18.34 73 LEU C O 1
ATOM 3230 N N . ILE C 1 74 ? 9.923 18.606 32.243 1.00 20.73 74 ILE C N 1
ATOM 3231 C CA . ILE C 1 74 ? 10.326 18.352 33.630 1.00 23.49 74 ILE C CA 1
ATOM 3232 C C . ILE C 1 74 ? 9.163 18.552 34.605 1.00 22.96 74 ILE C C 1
ATOM 3233 O O . ILE C 1 74 ? 8.350 19.497 34.495 1.00 21.43 74 ILE C O 1
ATOM 3238 N N . ASN C 1 75 ? 9.074 17.624 35.558 1.00 21.31 75 ASN C N 1
ATOM 3239 C CA . ASN C 1 75 ? 7.930 17.547 36.414 1.00 19.82 75 ASN C CA 1
ATOM 3240 C C . ASN C 1 75 ? 6.570 17.768 35.704 1.00 23.52 75 ASN C C 1
ATOM 3241 O O . ASN C 1 75 ? 5.747 18.624 36.112 1.00 21.88 75 ASN C O 1
ATOM 3246 N N . PRO C 1 76 ? 6.277 16.945 34.680 1.00 21.81 76 PRO C N 1
ATOM 3247 C CA . PRO C 1 76 ? 5.058 17.157 33.908 1.00 22.75 76 PRO C CA 1
ATOM 3248 C C . PRO C 1 76 ? 3.801 16.692 34.628 1.00 22.40 76 PRO C C 1
ATOM 3249 O O . PRO C 1 76 ? 3.861 15.864 35.520 1.00 24.19 76 PRO C O 1
ATOM 3253 N N . GLU C 1 77 ? 2.703 17.330 34.333 1.00 23.59 77 GLU C N 1
ATOM 3254 C CA . GLU C 1 77 ? 1.443 16.908 34.874 1.00 28.58 77 GLU C CA 1
ATOM 3255 C C . GLU C 1 77 ? 0.394 17.099 33.794 1.00 25.83 77 GLU C C 1
ATOM 3256 O O . GLU C 1 77 ? 0.398 18.108 33.067 1.00 26.64 77 GLU C O 1
ATOM 3262 N N . ILE C 1 78 ? -0.428 16.077 33.606 1.00 25.81 78 ILE C N 1
ATOM 3263 C CA . ILE C 1 78 ? -1.485 16.116 32.600 1.00 26.44 78 ILE C CA 1
ATOM 3264 C C . ILE C 1 78 ? -2.688 16.791 33.245 1.00 27.50 78 ILE C C 1
ATOM 3265 O O . ILE C 1 78 ? -3.097 16.392 34.296 1.00 28.97 78 ILE C O 1
ATOM 3270 N N . LEU C 1 79 ? -3.233 17.819 32.614 1.00 26.91 79 LEU C N 1
ATOM 3271 C CA . LEU C 1 79 ? -4.298 18.606 33.218 1.00 29.03 79 LEU C CA 1
ATOM 3272 C C . LEU C 1 79 ? -5.624 18.299 32.571 1.00 31.13 79 LEU C C 1
ATOM 3273 O O . LEU C 1 79 ? -6.667 18.529 33.178 1.00 28.63 79 LEU C O 1
ATOM 3278 N N . ALA C 1 80 ? -5.595 17.750 31.350 1.00 28.80 80 ALA C N 1
ATOM 3279 C CA . ALA C 1 80 ? -6.815 17.411 30.648 1.00 29.43 80 ALA C CA 1
ATOM 3280 C C . ALA C 1 80 ? -6.481 16.542 29.424 1.00 28.61 80 ALA C C 1
ATOM 3281 O O . ALA C 1 80 ? -5.331 16.531 28.941 1.00 23.80 80 ALA C O 1
ATOM 3283 N N . SER C 1 81 ? -7.493 15.829 28.924 1.00 27.64 81 SER C N 1
ATOM 3284 C CA . SER C 1 81 ? -7.324 14.945 27.793 1.00 28.19 81 SER C CA 1
ATOM 3285 C C . SER C 1 81 ? -8.627 14.595 27.150 1.00 30.62 81 SER C C 1
ATOM 3286 O O . SER C 1 81 ? -9.671 14.752 27.756 1.00 30.72 81 SER C O 1
ATOM 3289 N N . GLU C 1 82 ? -8.585 14.088 25.918 1.00 32.21 82 GLU C N 1
ATOM 3290 C CA . GLU C 1 82 ? -9.815 13.656 25.253 1.00 32.13 82 GLU C CA 1
ATOM 3291 C C . GLU C 1 82 ? -9.517 12.752 24.082 1.00 30.47 82 GLU C C 1
ATOM 3292 O O . GLU C 1 82 ? -8.372 12.636 23.653 1.00 27.13 82 GLU C O 1
ATOM 3298 N N . GLY C 1 83 ? -10.579 12.096 23.593 1.00 30.08 83 GLY C N 1
ATOM 3299 C CA . GLY C 1 83 ? -10.532 11.199 22.455 1.00 29.62 83 GLY C CA 1
ATOM 3300 C C . GLY C 1 83 ? -9.839 9.888 22.756 1.00 34.25 83 GLY C C 1
ATOM 3301 O O . GLY C 1 83 ? -9.409 9.641 23.879 1.00 34.72 83 GLY C O 1
ATOM 3302 N N . GLU C 1 84 ? -9.684 9.077 21.717 1.00 33.87 84 GLU C N 1
ATOM 3303 C CA . GLU C 1 84 ? -9.038 7.775 21.808 1.00 35.59 84 GLU C CA 1
ATOM 3304 C C . GLU C 1 84 ? -8.178 7.558 20.589 1.00 30.89 84 GLU C C 1
ATOM 3305 O O . GLU C 1 84 ? -8.560 7.945 19.500 1.00 31.87 84 GLU C O 1
ATOM 3311 N N . THR C 1 85 ? -7.040 6.904 20.756 1.00 25.49 85 THR C N 1
ATOM 3312 C CA . THR C 1 85 ? -6.222 6.559 19.596 1.00 26.54 85 THR C CA 1
ATOM 3313 C C . THR C 1 85 ? -5.236 5.468 19.994 1.00 23.17 85 THR C C 1
ATOM 3314 O O . THR C 1 85 ? -5.244 4.983 21.135 1.00 21.63 85 THR C O 1
ATOM 3318 N N . GLY C 1 86 ? -4.354 5.122 19.092 1.00 24.47 86 GLY C N 1
ATOM 3319 C CA . GLY C 1 86 ? -3.374 4.100 19.408 1.00 26.93 86 GLY C CA 1
ATOM 3320 C C . GLY C 1 86 ? -2.415 3.916 18.284 1.00 27.11 86 GLY C C 1
ATOM 3321 O O . GLY C 1 86 ? -2.731 4.225 17.130 1.00 27.70 86 GLY C O 1
ATOM 3322 N N . ILE C 1 87 ? -1.240 3.402 18.606 1.00 23.77 87 ILE C N 1
ATOM 3323 C CA . ILE C 1 87 ? -0.280 3.158 17.588 1.00 24.07 87 ILE C CA 1
ATOM 3324 C C . ILE C 1 87 ? 0.498 1.950 18.069 1.00 21.95 87 ILE C C 1
ATOM 3325 O O . ILE C 1 87 ? 0.421 1.612 19.235 1.00 22.48 87 ILE C O 1
ATOM 3330 N N . GLU C 1 88 ? 1.215 1.302 17.193 1.00 21.35 88 GLU C N 1
ATOM 3331 C CA A GLU C 1 88 ? 2.106 0.208 17.582 0.50 22.44 88 GLU C CA 1
ATOM 3332 C CA B GLU C 1 88 ? 2.106 0.220 17.617 0.50 21.73 88 GLU C CA 1
ATOM 3333 C C . GLU C 1 88 ? 3.370 0.824 18.227 1.00 21.64 88 GLU C C 1
ATOM 3334 O O . GLU C 1 88 ? 4.366 1.081 17.562 1.00 20.44 88 GLU C O 1
ATOM 3345 N N . GLU C 1 89 ? 3.306 1.029 19.553 1.00 21.17 89 GLU C N 1
ATOM 3346 C CA . GLU C 1 89 ? 4.328 1.764 20.286 1.00 19.78 89 GLU C CA 1
ATOM 3347 C C . GLU C 1 89 ? 5.520 0.884 20.457 1.00 20.95 89 GLU C C 1
ATOM 3348 O O . GLU C 1 89 ? 5.366 -0.307 20.787 1.00 19.43 89 GLU C O 1
ATOM 3354 N N . GLY C 1 90 ? 6.684 1.475 20.212 1.00 18.02 90 GLY C N 1
ATOM 3355 C CA . GLY C 1 90 ? 7.953 0.910 20.635 1.00 19.82 90 GLY C CA 1
ATOM 3356 C C . GLY C 1 90 ? 8.521 1.591 21.873 1.00 19.38 90 GLY C C 1
ATOM 3357 O O . GLY C 1 90 ? 7.937 2.546 22.387 1.00 18.82 90 GLY C O 1
ATOM 3358 N N . CYS C 1 91 ? 9.674 1.106 22.325 1.00 19.14 91 CYS C N 1
ATOM 3359 C CA . CYS C 1 91 ? 10.454 1.756 23.394 1.00 18.97 91 CYS C CA 1
ATOM 3360 C C . CYS C 1 91 ? 11.876 1.313 23.329 1.00 19.23 91 CYS C C 1
ATOM 3361 O O . CYS C 1 91 ? 12.163 0.122 23.103 1.00 17.65 91 CYS C O 1
ATOM 3364 N N . LEU C 1 92 ? 12.798 2.240 23.528 1.00 22.45 92 LEU C N 1
ATOM 3365 C CA . LEU C 1 92 ? 14.245 1.855 23.483 1.00 22.02 92 LEU C CA 1
ATOM 3366 C C . LEU C 1 92 ? 14.637 0.862 24.574 1.00 20.82 92 LEU C C 1
ATOM 3367 O O . LEU C 1 92 ? 15.586 0.130 24.424 1.00 21.02 92 LEU C O 1
ATOM 3372 N N . SER C 1 93 ? 13.901 0.823 25.666 1.00 21.63 93 SER C N 1
ATOM 3373 C CA . SER C 1 93 ? 14.212 -0.112 26.734 1.00 21.09 93 SER C CA 1
ATOM 3374 C C . SER C 1 93 ? 13.584 -1.462 26.489 1.00 20.59 93 SER C C 1
ATOM 3375 O O . SER C 1 93 ? 13.800 -2.401 27.270 1.00 21.58 93 SER C O 1
ATOM 3378 N N . ILE C 1 94 ? 12.817 -1.592 25.416 1.00 20.50 94 ILE C N 1
ATOM 3379 C CA . ILE C 1 94 ? 12.147 -2.869 25.103 1.00 18.83 94 ILE C CA 1
ATOM 3380 C C . ILE C 1 94 ? 12.342 -3.185 23.615 1.00 19.74 94 ILE C C 1
ATOM 3381 O O . ILE C 1 94 ? 11.388 -3.243 22.850 1.00 21.05 94 ILE C O 1
ATOM 3386 N N . PRO C 1 95 ? 13.582 -3.390 23.209 1.00 21.40 95 PRO C N 1
ATOM 3387 C CA . PRO C 1 95 ? 13.862 -3.458 21.772 1.00 22.75 95 PRO C CA 1
ATOM 3388 C C . PRO C 1 95 ? 13.240 -4.672 21.186 1.00 23.73 95 PRO C C 1
ATOM 3389 O O . PRO C 1 95 ? 13.221 -5.765 21.826 1.00 24.10 95 PRO C O 1
ATOM 3393 N N . GLY C 1 96 ? 12.796 -4.535 19.949 1.00 23.75 96 GLY C N 1
ATOM 3394 C CA . GLY C 1 96 ? 12.340 -5.694 19.194 1.00 24.53 96 GLY C CA 1
ATOM 3395 C C . GLY C 1 96 ? 10.865 -6.028 19.422 1.00 26.52 96 GLY C C 1
ATOM 3396 O O . GLY C 1 96 ? 10.407 -7.055 18.906 1.00 25.28 96 GLY C O 1
ATOM 3397 N N . PHE C 1 97 ? 10.114 -5.116 20.099 1.00 24.11 97 PHE C N 1
ATOM 3398 C CA . PHE C 1 97 ? 8.697 -5.292 20.398 1.00 22.42 97 PHE C CA 1
ATOM 3399 C C . PHE C 1 97 ? 7.881 -4.004 20.235 1.00 24.27 97 PHE C C 1
ATOM 3400 O O . PHE C 1 97 ? 8.390 -2.886 20.509 1.00 19.32 97 PHE C O 1
ATOM 3408 N N . ARG C 1 98 ? 6.591 -4.216 19.916 1.00 22.42 98 ARG C N 1
ATOM 3409 C CA . ARG C 1 98 ? 5.579 -3.144 19.795 1.00 25.99 98 ARG C CA 1
ATOM 3410 C C . ARG C 1 98 ? 4.252 -3.688 20.225 1.00 27.09 98 ARG C C 1
ATOM 3411 O O . ARG C 1 98 ? 4.014 -4.887 20.113 1.00 29.62 98 ARG C O 1
ATOM 3419 N N . ALA C 1 99 ? 3.426 -2.826 20.746 1.00 26.58 99 ALA C N 1
ATOM 3420 C CA . ALA C 1 99 ? 2.081 -3.164 21.125 1.00 27.58 99 ALA C CA 1
ATOM 3421 C C . ALA C 1 99 ? 1.200 -1.928 20.968 1.00 25.60 99 ALA C C 1
ATOM 3422 O O . ALA C 1 99 ? 1.622 -0.813 21.173 1.00 25.82 99 ALA C O 1
ATOM 3424 N N . LEU C 1 100 ? -0.035 -2.160 20.575 1.00 27.84 100 LEU C N 1
ATOM 3425 C CA . LEU C 1 100 ? -1.023 -1.123 20.345 1.00 29.45 100 LEU C CA 1
ATOM 3426 C C . LEU C 1 100 ? -1.606 -0.771 21.704 1.00 29.38 100 LEU C C 1
ATOM 3427 O O . LEU C 1 100 ? -2.343 -1.534 22.238 1.00 28.62 100 LEU C O 1
ATOM 3432 N N . VAL C 1 101 ? -1.272 0.381 22.262 1.00 25.25 101 VAL C N 1
ATOM 3433 C CA . VAL C 1 101 ? -1.706 0.733 23.593 1.00 26.56 101 VAL C CA 1
ATOM 3434 C C . VAL C 1 101 ? -2.831 1.744 23.492 1.00 25.30 101 VAL C C 1
ATOM 3435 O O . VAL C 1 101 ? -2.746 2.688 22.718 1.00 26.80 101 VAL C O 1
ATOM 3439 N N . PRO C 1 102 ? -3.889 1.547 24.265 1.00 28.09 102 PRO C N 1
ATOM 3440 C CA . PRO C 1 102 ? -4.922 2.566 24.214 1.00 28.31 102 PRO C CA 1
ATOM 3441 C C . PRO C 1 102 ? -4.474 3.900 24.812 1.00 26.96 102 PRO C C 1
ATOM 3442 O O . PRO C 1 102 ? -3.991 3.907 25.903 1.00 29.63 102 PRO C O 1
ATOM 3446 N N . ARG C 1 103 ? -4.634 5.013 24.097 1.00 25.19 103 ARG C N 1
ATOM 3447 C CA . ARG C 1 103 ? -4.208 6.328 24.578 1.00 22.70 103 ARG C CA 1
ATOM 3448 C C . ARG C 1 103 ? -5.316 7.351 24.402 1.00 22.77 103 ARG C C 1
ATOM 3449 O O . ARG C 1 103 ? -6.223 7.183 23.591 1.00 22.63 103 ARG C O 1
ATOM 3457 N N . LYS C 1 104 ? -5.142 8.483 25.056 1.00 24.53 104 LYS C N 1
ATOM 3458 C CA . LYS C 1 104 ? -5.912 9.674 24.740 1.00 25.22 104 LYS C CA 1
ATOM 3459 C C . LYS C 1 104 ? -5.382 10.309 23.458 1.00 25.92 104 LYS C C 1
ATOM 3460 O O . LYS C 1 104 ? -4.150 10.291 23.178 1.00 21.94 104 LYS C O 1
ATOM 3466 N N . GLU C 1 105 ? -6.314 10.806 22.643 1.00 26.53 105 GLU C N 1
ATOM 3467 C CA . GLU C 1 105 ? -5.969 11.448 21.378 1.00 25.23 105 GLU C CA 1
ATOM 3468 C C . GLU C 1 105 ? -5.323 12.780 21.584 1.00 23.33 105 GLU C C 1
ATOM 3469 O O . GLU C 1 105 ? -4.397 13.147 20.845 1.00 21.08 105 GLU C O 1
ATOM 3475 N N . LYS C 1 106 ? -5.795 13.503 22.590 1.00 22.71 106 LYS C N 1
ATOM 3476 C CA . LYS C 1 106 ? -5.244 14.807 22.908 1.00 27.04 106 LYS C CA 1
ATOM 3477 C C . LYS C 1 106 ? -4.981 14.893 24.409 1.00 26.09 106 LYS C C 1
ATOM 3478 O O . LYS C 1 106 ? -5.669 14.267 25.215 1.00 24.47 106 LYS C O 1
ATOM 3484 N N . VAL C 1 107 ? -3.937 15.618 24.779 1.00 26.73 107 VAL C N 1
ATOM 3485 C CA . VAL C 1 107 ? -3.617 15.852 26.202 1.00 25.44 107 VAL C CA 1
ATOM 3486 C C . VAL C 1 107 ? -3.113 17.274 26.333 1.00 24.14 107 VAL C C 1
ATOM 3487 O O . VAL C 1 107 ? -2.434 17.793 25.434 1.00 25.73 107 VAL C O 1
ATOM 3491 N N . THR C 1 108 ? -3.410 17.859 27.473 1.00 22.14 108 THR C N 1
ATOM 3492 C CA . THR C 1 108 ? -2.879 19.157 27.859 1.00 23.48 108 THR C CA 1
ATOM 3493 C C . THR C 1 108 ? -1.901 18.896 28.976 1.00 23.43 108 THR C C 1
ATOM 3494 O O . THR C 1 108 ? -2.248 18.261 29.929 1.00 24.22 108 THR C O 1
ATOM 3498 N N . VAL C 1 109 ? -0.678 19.377 28.843 1.00 24.67 109 VAL C N 1
ATOM 3499 C CA . VAL C 1 109 ? 0.344 19.046 29.808 1.00 27.53 109 VAL C CA 1
ATOM 3500 C C . VAL C 1 109 ? 1.023 20.310 30.267 1.00 26.67 109 VAL C C 1
ATOM 3501 O O . VAL C 1 109 ? 1.383 21.175 29.442 1.00 28.01 109 VAL C O 1
ATOM 3505 N N . ARG C 1 110 ? 1.190 20.411 31.584 1.00 27.46 110 ARG C N 1
ATOM 3506 C CA . ARG C 1 110 ? 1.997 21.463 32.156 1.00 27.89 110 ARG C CA 1
ATOM 3507 C C . ARG C 1 110 ? 3.277 20.829 32.650 1.00 25.55 110 ARG C C 1
ATOM 3508 O O . ARG C 1 110 ? 3.256 19.708 33.196 1.00 22.03 110 ARG C O 1
ATOM 3516 N N . ALA C 1 111 ? 4.392 21.540 32.446 1.00 22.08 111 ALA C N 1
ATOM 3517 C CA . ALA C 1 111 ? 5.696 21.077 32.859 1.00 21.45 111 ALA C CA 1
ATOM 3518 C C . ALA C 1 111 ? 6.758 22.193 32.887 1.00 20.63 111 ALA C C 1
ATOM 3519 O O . ALA C 1 111 ? 6.491 23.329 32.551 1.00 25.05 111 ALA C O 1
ATOM 3521 N N . LEU C 1 112 ? 7.976 21.827 33.238 1.00 22.61 112 LEU C N 1
ATOM 3522 C CA . LEU C 1 112 ? 9.110 22.751 33.234 1.00 24.60 112 LEU C CA 1
ATOM 3523 C C . LEU C 1 112 ? 9.951 22.493 32.032 1.00 24.31 112 LEU C C 1
ATOM 3524 O O . LEU C 1 112 ? 10.197 21.340 31.658 1.00 23.75 112 LEU C O 1
ATOM 3529 N N . ASP C 1 113 ? 10.442 23.553 31.408 1.00 24.83 113 ASP C N 1
ATOM 3530 C CA . ASP C 1 113 ? 11.213 23.341 30.219 1.00 24.92 113 ASP C CA 1
ATOM 3531 C C . ASP C 1 113 ? 12.622 23.231 30.710 1.00 25.97 113 ASP C C 1
ATOM 3532 O O . ASP C 1 113 ? 12.841 23.174 31.899 1.00 25.96 113 ASP C O 1
ATOM 3537 N N . ARG C 1 114 ? 13.561 23.274 29.782 1.00 27.59 114 ARG C N 1
ATOM 3538 C CA . ARG C 1 114 ? 14.972 23.054 30.037 1.00 26.27 114 ARG C CA 1
ATOM 3539 C C . ARG C 1 114 ? 15.603 24.199 30.868 1.00 29.68 114 ARG C C 1
ATOM 3540 O O . ARG C 1 114 ? 16.676 24.048 31.473 1.00 28.35 114 ARG C O 1
ATOM 3548 N N . ASP C 1 115 ? 14.952 25.351 30.886 1.00 29.24 115 ASP C N 1
ATOM 3549 C CA . ASP C 1 115 ? 15.406 26.467 31.744 1.00 30.75 115 ASP C CA 1
ATOM 3550 C C . ASP C 1 115 ? 14.606 26.585 33.001 1.00 30.05 115 ASP C C 1
ATOM 3551 O O . ASP C 1 115 ? 14.684 27.607 33.716 1.00 28.83 115 ASP C O 1
ATOM 3556 N N . GLY C 1 116 ? 13.822 25.544 33.292 1.00 28.75 116 GLY C N 1
ATOM 3557 C CA . GLY C 1 116 ? 13.024 25.561 34.515 1.00 29.29 116 GLY C CA 1
ATOM 3558 C C . GLY C 1 116 ? 11.802 26.487 34.441 1.00 28.39 116 GLY C C 1
ATOM 3559 O O . GLY C 1 116 ? 11.174 26.716 35.444 1.00 29.46 116 GLY C O 1
ATOM 3560 N N . LYS C 1 117 ? 11.454 26.952 33.250 1.00 30.63 117 LYS C N 1
ATOM 3561 C CA . LYS C 1 117 ? 10.250 27.751 33.046 1.00 32.14 117 LYS C CA 1
ATOM 3562 C C . LYS C 1 117 ? 9.019 26.873 32.848 1.00 29.07 117 LYS C C 1
ATOM 3563 O O . LYS C 1 117 ? 9.068 25.888 32.139 1.00 25.59 117 LYS C O 1
ATOM 3569 N N . GLU C 1 118 ? 7.920 27.232 33.506 1.00 30.70 118 GLU C N 1
ATOM 3570 C CA . GLU C 1 118 ? 6.681 26.504 33.383 1.00 32.42 118 GLU C CA 1
ATOM 3571 C C . GLU C 1 118 ? 6.022 26.856 32.062 1.00 34.23 118 GLU C C 1
ATOM 3572 O O . GLU C 1 118 ? 5.930 28.033 31.690 1.00 31.30 118 GLU C O 1
ATOM 3578 N N . PHE C 1 119 ? 5.531 25.838 31.365 1.00 31.91 119 PHE C N 1
ATOM 3579 C CA . PHE C 1 119 ? 4.702 26.034 30.170 1.00 29.28 119 PHE C CA 1
ATOM 3580 C C . PHE C 1 119 ? 3.538 25.008 30.193 1.00 31.68 119 PHE C C 1
ATOM 3581 O O . PHE C 1 119 ? 3.617 23.986 30.914 1.00 27.45 119 PHE C O 1
ATOM 3589 N N . THR C 1 120 ? 2.432 25.356 29.508 1.00 30.28 120 THR C N 1
ATOM 3590 C CA . THR C 1 120 ? 1.330 24.459 29.252 1.00 29.65 120 THR C CA 1
ATOM 3591 C C . THR C 1 120 ? 1.191 24.245 27.722 1.00 26.93 120 THR C C 1
ATOM 3592 O O . THR C 1 120 ? 1.353 25.182 26.912 1.00 29.05 120 THR C O 1
ATOM 3596 N N . LEU C 1 121 ? 0.964 22.998 27.333 1.00 23.82 121 LEU C N 1
ATOM 3597 C CA . LEU C 1 121 ? 0.910 22.592 25.928 1.00 25.94 121 LEU C CA 1
ATOM 3598 C C . LEU C 1 121 ? -0.306 21.709 25.658 1.00 26.04 121 LEU C C 1
ATOM 3599 O O . LEU C 1 121 ? -0.622 20.853 26.477 1.00 25.83 121 LEU C O 1
ATOM 3604 N N . ASP C 1 122 ? -1.009 21.914 24.552 1.00 26.51 122 ASP C N 1
ATOM 3605 C CA . ASP C 1 122 ? -2.085 20.972 24.137 1.00 26.72 122 ASP C CA 1
ATOM 3606 C C . ASP C 1 122 ? -1.506 20.177 22.991 1.00 28.26 122 ASP C C 1
ATOM 3607 O O . ASP C 1 122 ? -1.116 20.756 21.991 1.00 29.04 122 ASP C O 1
ATOM 3612 N N . ALA C 1 123 ? -1.352 18.866 23.165 1.00 24.95 123 ALA C N 1
ATOM 3613 C CA . ALA C 1 123 ? -0.706 18.044 22.151 1.00 24.05 123 ALA C CA 1
ATOM 3614 C C . ALA C 1 123 ? -1.748 17.143 21.538 1.00 23.12 123 ALA C C 1
ATOM 3615 O O . ALA C 1 123 ? -2.723 16.836 22.184 1.00 21.83 123 ALA C O 1
ATOM 3617 N N . ASP C 1 124 ? -1.507 16.695 20.307 1.00 23.91 124 ASP C N 1
ATOM 3618 C CA . ASP C 1 124 ? -2.329 15.665 19.649 1.00 27.57 124 ASP C CA 1
ATOM 3619 C C . ASP C 1 124 ? -1.431 14.792 18.821 1.00 24.38 124 ASP C C 1
ATOM 3620 O O . ASP C 1 124 ? -0.243 14.958 18.843 1.00 24.88 124 ASP C O 1
ATOM 3625 N N . GLY C 1 125 ? -2.026 13.852 18.105 1.00 25.62 125 GLY C N 1
ATOM 3626 C CA . GLY C 1 125 ? -1.323 13.021 17.145 1.00 26.02 125 GLY C CA 1
ATOM 3627 C C . GLY C 1 125 ? -0.231 12.247 17.817 1.00 24.36 125 GLY C C 1
ATOM 3628 O O . GLY C 1 125 ? -0.376 11.809 18.947 1.00 26.12 125 GLY C O 1
ATOM 3629 N N . LEU C 1 126 ? 0.862 12.072 17.106 1.00 24.90 126 LEU C N 1
ATOM 3630 C CA . LEU C 1 126 ? 1.930 11.287 17.602 1.00 24.47 126 LEU C CA 1
ATOM 3631 C C . LEU C 1 126 ? 2.566 11.966 18.858 1.00 24.57 126 LEU C C 1
ATOM 3632 O O . LEU C 1 126 ? 3.025 11.297 19.792 1.00 23.57 126 LEU C O 1
ATOM 3637 N N . LEU C 1 127 ? 2.638 13.283 18.872 1.00 22.45 127 LEU C N 1
ATOM 3638 C CA . LEU C 1 127 ? 3.227 13.949 20.034 1.00 23.72 127 LEU C CA 1
ATOM 3639 C C . LEU C 1 127 ? 2.485 13.553 21.347 1.00 20.70 127 LEU C C 1
ATOM 3640 O O . LEU C 1 127 ? 3.113 13.249 22.381 1.00 18.94 127 LEU C O 1
ATOM 3645 N N . ALA C 1 128 ? 1.143 13.560 21.293 1.00 19.17 128 ALA C N 1
ATOM 3646 C CA . ALA C 1 128 ? 0.339 13.270 22.453 1.00 20.10 128 ALA C CA 1
ATOM 3647 C C . ALA C 1 128 ? 0.571 11.866 22.991 1.00 18.69 128 ALA C C 1
ATOM 3648 O O . ALA C 1 128 ? 0.594 11.668 24.202 1.00 15.86 128 ALA C O 1
ATOM 3650 N N . ILE C 1 129 ? 0.677 10.914 22.072 1.00 20.21 129 ILE C N 1
ATOM 3651 C CA . ILE C 1 129 ? 0.970 9.537 22.398 1.00 21.73 129 ILE C CA 1
ATOM 3652 C C . ILE C 1 129 ? 2.331 9.402 23.094 1.00 20.25 129 ILE C C 1
ATOM 3653 O O . ILE C 1 129 ? 2.427 8.808 24.156 1.00 19.80 129 ILE C O 1
ATOM 3658 N N . CYS C 1 130 ? 3.332 10.055 22.553 1.00 20.78 130 CYS C N 1
ATOM 3659 C CA A CYS C 1 130 ? 4.686 9.975 23.131 0.60 21.38 130 CYS C CA 1
ATOM 3660 C CA B CYS C 1 130 ? 4.685 10.000 23.085 0.40 18.97 130 CYS C CA 1
ATOM 3661 C C . CYS C 1 130 ? 4.734 10.582 24.511 1.00 19.31 130 CYS C C 1
ATOM 3662 O O . CYS C 1 130 ? 5.387 10.072 25.375 1.00 17.65 130 CYS C O 1
ATOM 3667 N N . ILE C 1 131 ? 4.044 11.680 24.697 1.00 18.49 131 ILE C N 1
ATOM 3668 C CA . ILE C 1 131 ? 4.007 12.295 25.977 1.00 20.64 131 ILE C CA 1
ATOM 3669 C C . ILE C 1 131 ? 3.405 11.357 27.006 1.00 19.63 131 ILE C C 1
ATOM 3670 O O . ILE C 1 131 ? 3.976 11.203 28.088 1.00 19.78 131 ILE C O 1
ATOM 3675 N N . GLN C 1 132 ? 2.262 10.730 26.682 1.00 18.58 132 GLN C N 1
ATOM 3676 C CA . GLN C 1 132 ? 1.682 9.770 27.568 1.00 18.25 132 GLN C CA 1
ATOM 3677 C C . GLN C 1 132 ? 2.640 8.611 27.823 1.00 18.69 132 GLN C C 1
ATOM 3678 O O . GLN C 1 132 ? 2.823 8.214 28.995 1.00 20.01 132 GLN C O 1
ATOM 3684 N N . HIS C 1 133 ? 3.290 8.120 26.768 1.00 17.51 133 HIS C N 1
ATOM 3685 C CA . HIS C 1 133 ? 4.279 6.991 26.908 1.00 18.22 133 HIS C CA 1
ATOM 3686 C C . HIS C 1 133 ? 5.385 7.383 27.873 1.00 18.08 133 HIS C C 1
ATOM 3687 O O . HIS C 1 133 ? 5.720 6.633 28.793 1.00 16.60 133 HIS C O 1
ATOM 3694 N N . GLU C 1 134 ? 5.895 8.610 27.715 1.00 19.26 134 GLU C N 1
ATOM 3695 C CA . GLU C 1 134 ? 7.026 9.006 28.509 1.00 19.03 134 GLU C CA 1
ATOM 3696 C C . GLU C 1 134 ? 6.610 9.361 29.952 1.00 19.18 134 GLU C C 1
ATOM 3697 O O . GLU C 1 134 ? 7.359 9.068 30.872 1.00 17.19 134 GLU C O 1
ATOM 3703 N N . ILE C 1 135 ? 5.425 9.977 30.170 1.00 19.53 135 ILE C N 1
ATOM 3704 C CA . ILE C 1 135 ? 4.912 10.182 31.568 1.00 19.62 135 ILE C CA 1
ATOM 3705 C C . ILE C 1 135 ? 4.712 8.811 32.292 1.00 19.80 135 ILE C C 1
ATOM 3706 O O . ILE C 1 135 ? 5.127 8.659 33.433 1.00 17.60 135 ILE C O 1
ATOM 3711 N N . ASP C 1 136 ? 4.186 7.814 31.574 1.00 17.49 136 ASP C N 1
ATOM 3712 C CA . ASP C 1 136 ? 4.123 6.442 32.078 1.00 17.45 136 ASP C CA 1
ATOM 3713 C C . ASP C 1 136 ? 5.505 6.009 32.668 1.00 18.01 136 ASP C C 1
ATOM 3714 O O . ASP C 1 136 ? 5.563 5.579 33.800 1.00 17.75 136 ASP C O 1
ATOM 3719 N N . HIS C 1 137 ? 6.604 6.200 31.937 1.00 15.93 137 HIS C N 1
ATOM 3720 C CA . HIS C 1 137 ? 7.903 5.851 32.505 1.00 17.47 137 HIS C CA 1
ATOM 3721 C C . HIS C 1 137 ? 8.185 6.456 33.893 1.00 17.33 137 HIS C C 1
ATOM 3722 O O . HIS C 1 137 ? 8.735 5.791 34.783 1.00 15.53 137 HIS C O 1
ATOM 3729 N N . LEU C 1 138 ? 7.876 7.733 34.018 1.00 18.16 138 LEU C N 1
ATOM 3730 C CA . LEU C 1 138 ? 8.144 8.484 35.275 1.00 19.95 138 LEU C CA 1
ATOM 3731 C C . LEU C 1 138 ? 7.269 7.960 36.404 1.00 18.75 138 LEU C C 1
ATOM 3732 O O . LEU C 1 138 ? 7.599 8.113 37.602 1.00 20.34 138 LEU C O 1
ATOM 3737 N N . ASN C 1 139 ? 6.173 7.314 36.011 1.00 18.42 139 ASN C N 1
ATOM 3738 C CA . ASN C 1 139 ? 5.328 6.553 36.912 1.00 18.05 139 ASN C CA 1
ATOM 3739 C C . ASN C 1 139 ? 5.543 5.069 36.978 1.00 17.48 139 ASN C C 1
ATOM 3740 O O . ASN C 1 139 ? 4.680 4.352 37.480 1.00 19.06 139 ASN C O 1
ATOM 3745 N N . GLY C 1 140 ? 6.692 4.582 36.524 1.00 16.75 140 GLY C N 1
ATOM 3746 C CA . GLY C 1 140 ? 6.986 3.211 36.627 1.00 17.11 140 GLY C CA 1
ATOM 3747 C C . GLY C 1 140 ? 6.117 2.261 35.777 1.00 16.89 140 GLY C C 1
ATOM 3748 O O . GLY C 1 140 ? 6.023 1.055 36.091 1.00 16.43 140 GLY C O 1
ATOM 3749 N N . ILE C 1 141 ? 5.567 2.786 34.682 1.00 16.23 141 ILE C N 1
ATOM 3750 C CA . ILE C 1 141 ? 4.742 2.040 33.774 1.00 18.31 141 ILE C CA 1
ATOM 3751 C C . ILE C 1 141 ? 5.376 1.923 32.368 1.00 18.62 141 ILE C C 1
ATOM 3752 O O . ILE C 1 141 ? 5.778 2.932 31.776 1.00 18.22 141 ILE C O 1
ATOM 3757 N N . LEU C 1 142 ? 5.374 0.694 31.853 1.00 18.27 142 LEU C N 1
ATOM 3758 C CA . LEU C 1 142 ? 5.881 0.286 30.504 1.00 18.31 142 LEU C CA 1
ATOM 3759 C C . LEU C 1 142 ? 4.769 -0.116 29.569 1.00 19.06 142 LEU C C 1
ATOM 3760 O O . LEU C 1 142 ? 3.665 -0.482 30.008 1.00 21.88 142 LEU C O 1
ATOM 3765 N N . PHE C 1 143 ? 5.015 -0.124 28.258 1.00 19.44 143 PHE C N 1
ATOM 3766 C CA . PHE C 1 143 ? 3.879 -0.429 27.414 1.00 19.21 143 PHE C CA 1
ATOM 3767 C C . PHE C 1 143 ? 3.441 -1.835 27.583 1.00 20.46 143 PHE C C 1
ATOM 3768 O O . PHE C 1 143 ? 2.233 -2.152 27.417 1.00 21.47 143 PHE C O 1
ATOM 3776 N N . VAL C 1 144 ? 4.407 -2.681 27.892 1.00 19.32 144 VAL C N 1
ATOM 3777 C CA . VAL C 1 144 ? 4.094 -4.062 28.164 1.00 20.17 144 VAL C CA 1
ATOM 3778 C C . VAL C 1 144 ? 3.195 -4.259 29.349 1.00 18.40 144 VAL C C 1
ATOM 3779 O O . VAL C 1 144 ? 2.570 -5.331 29.450 1.00 19.03 144 VAL C O 1
ATOM 3783 N N . ASP C 1 145 ? 3.079 -3.259 30.233 1.00 18.41 145 ASP C N 1
ATOM 3784 C CA . ASP C 1 145 ? 2.128 -3.349 31.340 1.00 19.27 145 ASP C CA 1
ATOM 3785 C C . ASP C 1 145 ? 0.694 -3.275 30.921 1.00 18.59 145 ASP C C 1
ATOM 3786 O O . ASP C 1 145 ? -0.210 -3.622 31.729 1.00 19.29 145 ASP C O 1
ATOM 3791 N N . TYR C 1 146 ? 0.467 -2.913 29.672 1.00 17.66 146 TYR C N 1
ATOM 3792 C CA . TYR C 1 146 ? -0.909 -2.949 29.163 1.00 20.63 146 TYR C CA 1
ATOM 3793 C C . TYR C 1 146 ? -1.219 -4.297 28.511 1.00 22.46 146 TYR C C 1
ATOM 3794 O O . TYR C 1 146 ? -2.339 -4.521 28.100 1.00 19.13 146 TYR C O 1
ATOM 3803 N N . LEU C 1 147 ? -0.214 -5.181 28.399 1.00 24.80 147 LEU C N 1
ATOM 3804 C CA . LEU C 1 147 ? -0.467 -6.534 27.834 1.00 23.89 147 LEU C CA 1
ATOM 3805 C C . LEU C 1 147 ? -0.931 -7.495 28.894 1.00 25.78 147 LEU C C 1
ATOM 3806 O O . LEU C 1 147 ? -0.784 -7.216 30.097 1.00 24.64 147 LEU C O 1
ATOM 3811 N N . SER C 1 148 ? -1.519 -8.637 28.458 1.00 26.61 148 SER C N 1
ATOM 3812 C CA . SER C 1 148 ? -1.892 -9.709 29.366 1.00 29.36 148 SER C CA 1
ATOM 3813 C C . SER C 1 148 ? -0.591 -10.222 30.060 1.00 28.59 148 SER C C 1
ATOM 3814 O O . SER C 1 148 ? 0.499 -10.065 29.506 1.00 25.84 148 SER C O 1
ATOM 3817 N N . PRO C 1 149 ? -0.721 -10.806 31.282 1.00 28.23 149 PRO C N 1
ATOM 3818 C CA . PRO C 1 149 ? 0.402 -11.377 32.041 1.00 29.17 149 PRO C CA 1
ATOM 3819 C C . PRO C 1 149 ? 1.301 -12.318 31.252 1.00 28.21 149 PRO C C 1
ATOM 3820 O O . PRO C 1 149 ? 2.521 -12.221 31.322 1.00 23.85 149 PRO C O 1
ATOM 3824 N N . LEU C 1 150 ? 0.711 -13.233 30.490 1.00 29.06 150 LEU C N 1
ATOM 3825 C CA . LEU C 1 150 ? 1.505 -14.234 29.762 1.00 29.70 150 LEU C CA 1
ATOM 3826 C C . LEU C 1 150 ? 2.306 -13.620 28.644 1.00 26.62 150 LEU C C 1
ATOM 3827 O O . LEU C 1 150 ? 3.484 -13.973 28.425 1.00 30.07 150 LEU C O 1
ATOM 3832 N N . LYS C 1 151 ? 1.681 -12.678 27.927 1.00 25.46 151 LYS C N 1
ATOM 3833 C CA . LYS C 1 151 ? 2.365 -11.935 26.825 1.00 26.08 151 LYS C CA 1
ATOM 3834 C C . LYS C 1 151 ? 3.547 -11.116 27.328 1.00 21.66 151 LYS C C 1
ATOM 3835 O O . LYS C 1 151 ? 4.624 -11.150 26.778 1.00 24.64 151 LYS C O 1
ATOM 3841 N N . ARG C 1 152 ? 3.340 -10.416 28.418 1.00 23.23 152 ARG C N 1
ATOM 3842 C CA . ARG C 1 152 ? 4.430 -9.628 29.040 1.00 22.68 152 ARG C CA 1
ATOM 3843 C C . ARG C 1 152 ? 5.582 -10.505 29.488 1.00 24.27 152 ARG C C 1
ATOM 3844 O O . ARG C 1 152 ? 6.743 -10.240 29.210 1.00 23.51 152 ARG C O 1
ATOM 3852 N N . GLN C 1 153 ? 5.236 -11.604 30.150 1.00 25.92 153 GLN C N 1
ATOM 3853 C CA . GLN C 1 153 ? 6.239 -12.543 30.692 1.00 29.28 153 GLN C CA 1
ATOM 3854 C C . GLN C 1 153 ? 7.107 -13.142 29.601 1.00 26.94 153 GLN C C 1
ATOM 3855 O O . GLN C 1 153 ? 8.346 -13.250 29.698 1.00 25.26 153 GLN C O 1
ATOM 3861 N N . ARG C 1 154 ? 6.459 -13.479 28.509 1.00 27.71 154 ARG C N 1
ATOM 3862 C CA . ARG C 1 154 ? 7.169 -13.953 27.318 1.00 28.17 154 ARG C CA 1
ATOM 3863 C C . ARG C 1 154 ? 8.183 -12.913 26.806 1.00 27.68 154 ARG C C 1
ATOM 3864 O O . ARG C 1 154 ? 9.351 -13.223 26.482 1.00 23.56 154 ARG C O 1
ATOM 3872 N N . ILE C 1 155 ? 7.744 -11.655 26.716 1.00 25.72 155 ILE C N 1
ATOM 3873 C CA . ILE C 1 155 ? 8.645 -10.599 26.276 1.00 25.58 155 ILE C CA 1
ATOM 3874 C C . ILE C 1 155 ? 9.784 -10.449 27.285 1.00 25.01 155 ILE C C 1
ATOM 3875 O O . ILE C 1 155 ? 10.932 -10.321 26.901 1.00 23.80 155 ILE C O 1
ATOM 3880 N N . LYS C 1 156 ? 9.461 -10.478 28.577 1.00 27.82 156 LYS C N 1
ATOM 3881 C CA . LYS C 1 156 ? 10.507 -10.363 29.590 1.00 25.38 156 LYS C CA 1
ATOM 3882 C C . LYS C 1 156 ? 11.531 -11.495 29.466 1.00 27.54 156 LYS C C 1
ATOM 3883 O O . LYS C 1 156 ? 12.744 -11.261 29.518 1.00 24.09 156 LYS C O 1
ATOM 3889 N N . GLU C 1 157 ? 11.036 -12.728 29.308 1.00 28.26 157 GLU C N 1
ATOM 3890 C CA . GLU C 1 157 ? 11.941 -13.914 29.227 1.00 32.36 157 GLU C CA 1
ATOM 3891 C C . GLU C 1 157 ? 12.846 -13.791 28.079 1.00 29.11 157 GLU C C 1
ATOM 3892 O O . GLU C 1 157 ? 14.025 -14.095 28.169 1.00 32.06 157 GLU C O 1
ATOM 3898 N N . LYS C 1 158 ? 12.280 -13.309 26.988 1.00 27.65 158 LYS C N 1
ATOM 3899 C CA . LYS C 1 158 ? 13.013 -13.167 25.791 1.00 29.76 158 LYS C CA 1
ATOM 3900 C C . LYS C 1 158 ? 14.097 -12.115 25.997 1.00 29.00 158 LYS C C 1
ATOM 3901 O O . LYS C 1 158 ? 15.242 -12.308 25.572 1.00 27.29 158 LYS C O 1
ATOM 3907 N N . LEU C 1 159 ? 13.767 -10.995 26.652 1.00 25.89 159 LEU C N 1
ATOM 3908 C CA . LEU C 1 159 ? 14.781 -9.951 26.793 1.00 26.49 159 LEU C CA 1
ATOM 3909 C C . LEU C 1 159 ? 15.857 -10.354 27.826 1.00 26.57 159 LEU C C 1
ATOM 3910 O O . LEU C 1 159 ? 16.973 -9.874 27.747 1.00 23.45 159 LEU C O 1
ATOM 3915 N N . ILE C 1 160 ? 15.519 -11.222 28.778 1.00 29.47 160 ILE C N 1
ATOM 3916 C CA . ILE C 1 160 ? 16.535 -11.724 29.716 1.00 29.55 160 ILE C CA 1
ATOM 3917 C C . ILE C 1 160 ? 17.628 -12.422 28.940 1.00 31.37 160 ILE C C 1
ATOM 3918 O O . ILE C 1 160 ? 18.834 -12.160 29.104 1.00 28.69 160 ILE C O 1
ATOM 3923 N N . LYS C 1 161 ? 17.204 -13.310 28.063 1.00 34.36 161 LYS C N 1
ATOM 3924 C CA . LYS C 1 161 ? 18.181 -14.061 27.245 1.00 38.02 161 LYS C CA 1
ATOM 3925 C C . LYS C 1 161 ? 18.984 -13.159 26.376 1.00 37.65 161 LYS C C 1
ATOM 3926 O O . LYS C 1 161 ? 20.203 -13.276 26.269 1.00 43.48 161 LYS C O 1
ATOM 3932 N N . TYR C 1 162 ? 18.302 -12.226 25.759 1.00 37.19 162 TYR C N 1
ATOM 3933 C CA . TYR C 1 162 ? 18.978 -11.311 24.902 1.00 35.42 162 TYR C CA 1
ATOM 3934 C C . TYR C 1 162 ? 20.000 -10.439 25.653 1.00 37.72 162 TYR C C 1
ATOM 3935 O O . TYR C 1 162 ? 21.107 -10.198 25.113 1.00 36.80 162 TYR C O 1
ATOM 3944 N N . LYS C 1 163 ? 19.668 -9.971 26.876 1.00 31.09 163 LYS C N 1
ATOM 3945 C CA . LYS C 1 163 ? 20.615 -9.115 27.629 1.00 31.39 163 LYS C CA 1
ATOM 3946 C C . LYS C 1 163 ? 21.876 -9.925 27.979 1.00 34.98 163 LYS C C 1
ATOM 3947 O O . LYS C 1 163 ? 22.985 -9.371 28.045 1.00 30.38 163 LYS C O 1
ATOM 3953 N N . LYS C 1 164 ? 21.667 -11.224 28.208 1.00 38.01 164 LYS C N 1
ATOM 3954 C CA . LYS C 1 164 ? 22.757 -12.174 28.456 1.00 43.78 164 LYS C CA 1
ATOM 3955 C C . LYS C 1 164 ? 23.596 -12.402 27.231 1.00 46.35 164 LYS C C 1
ATOM 3956 O O . LYS C 1 164 ? 24.781 -12.568 27.360 1.00 50.77 164 LYS C O 1
ATOM 3962 N N . GLN C 1 165 ? 22.975 -12.467 26.053 1.00 54.03 165 GLN C N 1
ATOM 3963 C CA . GLN C 1 165 ? 23.723 -12.582 24.811 1.00 56.10 165 GLN C CA 1
ATOM 3964 C C . GLN C 1 165 ? 24.627 -11.360 24.606 1.00 61.20 165 GLN C C 1
ATOM 3965 O O . GLN C 1 165 ? 25.675 -11.484 23.991 1.00 63.79 165 GLN C O 1
ATOM 3971 N N . ILE C 1 166 ? 24.249 -10.183 25.091 1.00 61.50 166 ILE C N 1
ATOM 3972 C CA . ILE C 1 166 ? 25.191 -9.071 25.045 1.00 66.86 166 ILE C CA 1
ATOM 3973 C C . ILE C 1 166 ? 26.231 -9.349 26.135 1.00 75.09 166 ILE C C 1
ATOM 3974 O O . ILE C 1 166 ? 27.266 -9.988 25.909 1.00 79.69 166 ILE C O 1
ATOM 3979 N N . THR D 1 2 ? 15.019 -13.441 56.235 1.00 47.82 2 THR D N 1
ATOM 3980 C CA . THR D 1 2 ? 14.708 -14.639 57.060 1.00 47.08 2 THR D CA 1
ATOM 3981 C C . THR D 1 2 ? 13.805 -14.381 58.281 1.00 43.01 2 THR D C 1
ATOM 3982 O O . THR D 1 2 ? 12.948 -15.226 58.567 1.00 41.49 2 THR D O 1
ATOM 3986 N N . ALA D 1 3 ? 14.008 -13.244 58.975 1.00 37.06 3 ALA D N 1
ATOM 3987 C CA . ALA D 1 3 ? 13.079 -12.695 59.997 1.00 39.18 3 ALA D CA 1
ATOM 3988 C C . ALA D 1 3 ? 11.939 -11.939 59.326 1.00 44.12 3 ALA D C 1
ATOM 3989 O O . ALA D 1 3 ? 12.011 -11.651 58.128 1.00 44.13 3 ALA D O 1
ATOM 3991 N N . LEU D 1 4 ? 10.882 -11.610 60.071 1.00 43.85 4 LEU D N 1
ATOM 3992 C CA . LEU D 1 4 ? 9.727 -10.928 59.458 1.00 44.51 4 LEU D CA 1
ATOM 3993 C C . LEU D 1 4 ? 9.902 -9.413 59.527 1.00 41.25 4 LEU D C 1
ATOM 3994 O O . LEU D 1 4 ? 9.337 -8.764 60.409 1.00 47.93 4 LEU D O 1
ATOM 3999 N N . ASN D 1 5 ? 10.670 -8.855 58.599 1.00 37.03 5 ASN D N 1
ATOM 4000 C CA . ASN D 1 5 ? 10.914 -7.425 58.606 1.00 38.03 5 ASN D CA 1
ATOM 4001 C C . ASN D 1 5 ? 10.186 -6.783 57.448 1.00 33.30 5 ASN D C 1
ATOM 4002 O O . ASN D 1 5 ? 9.612 -7.444 56.601 1.00 33.69 5 ASN D O 1
ATOM 4007 N N . VAL D 1 6 ? 10.227 -5.474 57.474 1.00 25.68 6 VAL D N 1
ATOM 4008 C CA . VAL D 1 6 ? 9.602 -4.627 56.535 1.00 25.06 6 VAL D CA 1
ATOM 4009 C C . VAL D 1 6 ? 10.706 -3.713 56.003 1.00 23.16 6 VAL D C 1
ATOM 4010 O O . VAL D 1 6 ? 11.537 -3.296 56.783 1.00 20.98 6 VAL D O 1
ATOM 4014 N N . LEU D 1 7 ? 10.688 -3.368 54.702 1.00 21.35 7 LEU D N 1
ATOM 4015 C CA . LEU D 1 7 ? 11.569 -2.336 54.168 1.00 19.68 7 LEU D CA 1
ATOM 4016 C C . LEU D 1 7 ? 11.151 -0.965 54.775 1.00 18.87 7 LEU D C 1
ATOM 4017 O O . LEU D 1 7 ? 9.960 -0.704 55.006 1.00 15.13 7 LEU D O 1
ATOM 4022 N N . ILE D 1 8 ? 12.143 -0.110 54.990 1.00 18.04 8 ILE D N 1
ATOM 4023 C CA . ILE D 1 8 ? 11.978 1.192 55.593 1.00 19.77 8 ILE D CA 1
ATOM 4024 C C . ILE D 1 8 ? 12.460 2.228 54.611 1.00 20.17 8 ILE D C 1
ATOM 4025 O O . ILE D 1 8 ? 13.508 2.085 54.008 1.00 20.33 8 ILE D O 1
ATOM 4030 N N . TYR D 1 9 ? 11.655 3.294 54.440 1.00 21.77 9 TYR D N 1
ATOM 4031 C CA . TYR D 1 9 ? 11.970 4.395 53.554 1.00 21.18 9 TYR D CA 1
ATOM 4032 C C . TYR D 1 9 ? 13.246 5.063 54.030 1.00 22.00 9 TYR D C 1
ATOM 4033 O O . TYR D 1 9 ? 13.405 5.195 55.250 1.00 21.42 9 TYR D O 1
ATOM 4042 N N . PRO D 1 10 ? 14.148 5.473 53.096 1.00 21.97 10 PRO D N 1
ATOM 4043 C CA . PRO D 1 10 ? 14.164 5.305 51.642 1.00 20.84 10 PRO D CA 1
ATOM 4044 C C . PRO D 1 10 ? 14.631 3.959 51.214 1.00 22.08 10 PRO D C 1
ATOM 4045 O O . PRO D 1 10 ? 15.547 3.385 51.806 1.00 22.24 10 PRO D O 1
ATOM 4049 N N . ASP D 1 11 ? 13.971 3.406 50.211 1.00 22.68 11 ASP D N 1
ATOM 4050 C CA . ASP D 1 11 ? 14.441 2.156 49.644 1.00 22.97 11 ASP D CA 1
ATOM 4051 C C . ASP D 1 11 ? 13.745 2.070 48.324 1.00 22.90 11 ASP D C 1
ATOM 4052 O O . ASP D 1 11 ? 12.520 2.234 48.274 1.00 21.59 11 ASP D O 1
ATOM 4057 N N . ASP D 1 12 ? 14.525 1.856 47.263 1.00 21.79 12 ASP D N 1
ATOM 4058 C CA . ASP D 1 12 ? 14.008 1.841 45.884 1.00 26.43 12 ASP D CA 1
ATOM 4059 C C . ASP D 1 12 ? 12.776 0.965 45.663 1.00 21.91 12 ASP D C 1
ATOM 4060 O O . ASP D 1 12 ? 11.932 1.286 44.877 1.00 21.95 12 ASP D O 1
ATOM 4065 N N . HIS D 1 13 ? 12.724 -0.179 46.327 1.00 22.82 13 HIS D N 1
ATOM 4066 C CA . HIS D 1 13 ? 11.596 -1.100 46.147 1.00 24.41 13 HIS D CA 1
ATOM 4067 C C . HIS D 1 13 ? 10.276 -0.589 46.746 1.00 26.06 13 HIS D C 1
ATOM 4068 O O . HIS D 1 13 ? 9.204 -1.136 46.434 1.00 20.74 13 HIS D O 1
ATOM 4075 N N . LEU D 1 14 ? 10.350 0.509 47.535 1.00 21.16 14 LEU D N 1
ATOM 4076 C CA . LEU D 1 14 ? 9.154 1.129 48.069 1.00 19.66 14 LEU D CA 1
ATOM 4077 C C . LEU D 1 14 ? 8.623 2.120 47.047 1.00 21.27 14 LEU D C 1
ATOM 4078 O O . LEU D 1 14 ? 7.568 2.735 47.255 1.00 20.83 14 LEU D O 1
ATOM 4083 N N . LYS D 1 15 ? 9.344 2.288 45.929 1.00 21.13 15 LYS D N 1
ATOM 4084 C CA . LYS D 1 15 ? 8.896 3.153 44.807 1.00 20.17 15 LYS D CA 1
ATOM 4085 C C . LYS D 1 15 ? 8.691 2.384 43.500 1.00 21.47 15 LYS D C 1
ATOM 4086 O O . LYS D 1 15 ? 8.591 3.007 42.413 1.00 21.31 15 LYS D O 1
ATOM 4092 N N . VAL D 1 16 ? 8.633 1.047 43.585 1.00 20.09 16 VAL D N 1
ATOM 4093 C CA . VAL D 1 16 ? 8.339 0.150 42.451 1.00 20.56 16 VAL D CA 1
ATOM 4094 C C . VAL D 1 16 ? 6.831 -0.140 42.205 1.00 21.38 16 VAL D C 1
ATOM 4095 O O . VAL D 1 16 ? 6.070 -0.469 43.115 1.00 21.59 16 VAL D O 1
ATOM 4099 N N . VAL D 1 17 ? 6.405 0.037 40.972 1.00 22.02 17 VAL D N 1
ATOM 4100 C CA . VAL D 1 17 ? 5.083 -0.386 40.492 1.00 22.30 17 VAL D CA 1
ATOM 4101 C C . VAL D 1 17 ? 5.118 -1.912 40.398 1.00 20.90 17 VAL D C 1
ATOM 4102 O O . VAL D 1 17 ? 5.959 -2.502 39.691 1.00 17.26 17 VAL D O 1
ATOM 4106 N N . CYS D 1 18 ? 4.253 -2.538 41.190 1.00 18.38 18 CYS D N 1
ATOM 4107 C CA . CYS D 1 18 ? 4.226 -3.997 41.228 1.00 20.02 18 CYS D CA 1
ATOM 4108 C C . CYS D 1 18 ? 3.430 -4.657 40.046 1.00 21.62 18 CYS D C 1
ATOM 4109 O O . CYS D 1 18 ? 2.448 -4.104 39.566 1.00 21.63 18 CYS D O 1
ATOM 4112 N N . GLU D 1 19 ? 3.814 -5.873 39.686 1.00 22.67 19 GLU D N 1
ATOM 4113 C CA . GLU D 1 19 ? 3.157 -6.657 38.602 1.00 25.96 19 GLU D CA 1
ATOM 4114 C C . GLU D 1 19 ? 1.998 -7.507 39.138 1.00 22.58 19 GLU D C 1
ATOM 4115 O O . GLU D 1 19 ? 2.052 -7.966 40.263 1.00 20.42 19 GLU D O 1
ATOM 4121 N N . PRO D 1 20 ? 0.925 -7.628 38.353 1.00 22.36 20 PRO D N 1
ATOM 4122 C CA . PRO D 1 20 ? -0.203 -8.427 38.778 1.00 24.03 20 PRO D CA 1
ATOM 4123 C C . PRO D 1 20 ? 0.202 -9.851 38.942 1.00 22.63 20 PRO D C 1
ATOM 4124 O O . PRO D 1 20 ? 1.009 -10.331 38.222 1.00 22.30 20 PRO D O 1
ATOM 4128 N N . VAL D 1 21 ? -0.392 -10.496 39.930 1.00 25.01 21 VAL D N 1
ATOM 4129 C CA . VAL D 1 21 ? -0.190 -11.904 40.158 1.00 23.57 21 VAL D CA 1
ATOM 4130 C C . VAL D 1 21 ? -0.839 -12.648 38.995 1.00 24.62 21 VAL D C 1
ATOM 4131 O O . VAL D 1 21 ? -2.012 -12.443 38.673 1.00 23.05 21 VAL D O 1
ATOM 4135 N N . THR D 1 22 ? -0.107 -13.569 38.423 1.00 26.05 22 THR D N 1
ATOM 4136 C CA . THR D 1 22 ? -0.582 -14.238 37.227 1.00 31.00 22 THR D CA 1
ATOM 4137 C C . THR D 1 22 ? -1.445 -15.393 37.684 1.00 31.19 22 THR D C 1
ATOM 4138 O O . THR D 1 22 ? -2.520 -15.556 37.164 1.00 33.68 22 THR D O 1
ATOM 4142 N N . GLU D 1 23 ? -1.045 -16.131 38.714 1.00 32.85 23 GLU D N 1
ATOM 4143 C CA . GLU D 1 23 ? -1.962 -17.108 39.301 1.00 35.43 23 GLU D CA 1
ATOM 4144 C C . GLU D 1 23 ? -1.849 -17.235 40.826 1.00 32.16 23 GLU D C 1
ATOM 4145 O O . GLU D 1 23 ? -0.779 -17.433 41.355 1.00 32.10 23 GLU D O 1
ATOM 4151 N N . VAL D 1 24 ? -2.987 -17.122 41.502 1.00 27.73 24 VAL D N 1
ATOM 4152 C CA . VAL D 1 24 ? -3.061 -17.272 42.943 1.00 28.85 24 VAL D CA 1
ATOM 4153 C C . VAL D 1 24 ? -2.883 -18.754 43.382 1.00 33.98 24 VAL D C 1
ATOM 4154 O O . VAL D 1 24 ? -3.854 -19.474 43.664 1.00 35.35 24 VAL D O 1
ATOM 4158 N N . ASN D 1 25 ? -1.623 -19.167 43.458 1.00 32.15 25 ASN D N 1
ATOM 4159 C CA . ASN D 1 25 ? -1.255 -20.513 43.866 1.00 31.94 25 ASN D CA 1
ATOM 4160 C C . ASN D 1 25 ? -0.629 -20.536 45.240 1.00 35.70 25 ASN D C 1
ATOM 4161 O O . ASN D 1 25 ? -0.786 -19.589 46.054 1.00 29.68 25 ASN D O 1
ATOM 4166 N N . ASP D 1 26 ? 0.080 -21.630 45.496 1.00 35.20 26 ASP D N 1
ATOM 4167 C CA . ASP D 1 26 ? 0.633 -21.876 46.785 1.00 37.87 26 ASP D CA 1
ATOM 4168 C C . ASP D 1 26 ? 1.760 -20.909 47.142 1.00 29.95 26 ASP D C 1
ATOM 4169 O O . ASP D 1 26 ? 1.840 -20.445 48.242 1.00 26.41 26 ASP D O 1
ATOM 4174 N N . ALA D 1 27 ? 2.655 -20.628 46.226 1.00 30.49 27 ALA D N 1
ATOM 4175 C CA . ALA D 1 27 ? 3.692 -19.644 46.494 1.00 31.75 27 ALA D CA 1
ATOM 4176 C C . ALA D 1 27 ? 3.073 -18.275 46.895 1.00 28.99 27 ALA D C 1
ATOM 4177 O O . ALA D 1 27 ? 3.539 -17.610 47.799 1.00 30.65 27 ALA D O 1
ATOM 4179 N N . ILE D 1 28 ? 1.976 -17.912 46.245 1.00 28.15 28 ILE D N 1
ATOM 4180 C CA . ILE D 1 28 ? 1.259 -16.677 46.538 1.00 27.05 28 ILE D CA 1
ATOM 4181 C C . ILE D 1 28 ? 0.603 -16.713 47.923 1.00 28.05 28 ILE D C 1
ATOM 4182 O O . ILE D 1 28 ? 0.636 -15.679 48.611 1.00 24.25 28 ILE D O 1
ATOM 4187 N N . ARG D 1 29 ? -0.051 -17.837 48.292 1.00 25.06 29 ARG D N 1
ATOM 4188 C CA . ARG D 1 29 ? -0.684 -17.957 49.648 1.00 27.08 29 ARG D CA 1
ATOM 4189 C C . ARG D 1 29 ? 0.403 -17.934 50.726 1.00 25.00 29 ARG D C 1
ATOM 4190 O O . ARG D 1 29 ? 0.198 -17.407 51.818 1.00 23.68 29 ARG D O 1
ATOM 4198 N N . LYS D 1 30 ? 1.606 -18.385 50.390 1.00 25.31 30 LYS D N 1
ATOM 4199 C CA . LYS D 1 30 ? 2.717 -18.306 51.329 1.00 28.52 30 LYS D CA 1
ATOM 4200 C C . LYS D 1 30 ? 3.163 -16.828 51.576 1.00 25.96 30 LYS D C 1
ATOM 4201 O O . LYS D 1 30 ? 3.538 -16.414 52.690 1.00 20.82 30 LYS D O 1
ATOM 4207 N N . ILE D 1 31 ? 3.115 -16.031 50.532 1.00 24.54 31 ILE D N 1
ATOM 4208 C CA . ILE D 1 31 ? 3.442 -14.633 50.654 1.00 24.80 31 ILE D CA 1
ATOM 4209 C C . ILE D 1 31 ? 2.376 -13.910 51.461 1.00 23.54 31 ILE D C 1
ATOM 4210 O O . ILE D 1 31 ? 2.680 -13.081 52.329 1.00 25.39 31 ILE D O 1
ATOM 4215 N N . VAL D 1 32 ? 1.135 -14.275 51.233 1.00 20.67 32 VAL D N 1
ATOM 4216 C CA . VAL D 1 32 ? 0.029 -13.668 51.948 1.00 21.34 32 VAL D CA 1
ATOM 4217 C C . VAL D 1 32 ? 0.154 -13.892 53.451 1.00 20.74 32 VAL D C 1
ATOM 4218 O O . VAL D 1 32 ? 0.007 -12.990 54.243 1.00 19.05 32 VAL D O 1
ATOM 4222 N N . ASP D 1 33 ? 0.476 -15.120 53.815 1.00 22.95 33 ASP D N 1
ATOM 4223 C CA . ASP D 1 33 ? 0.650 -15.511 55.194 1.00 23.16 33 ASP D CA 1
ATOM 4224 C C . ASP D 1 33 ? 1.847 -14.930 55.823 1.00 21.00 33 ASP D C 1
ATOM 4225 O O . ASP D 1 33 ? 1.772 -14.510 56.974 1.00 24.14 33 ASP D O 1
ATOM 4230 N N . ASP D 1 34 ? 2.968 -14.913 55.125 1.00 21.59 34 ASP D N 1
ATOM 4231 C CA . ASP D 1 34 ? 4.108 -14.131 55.635 1.00 21.03 34 ASP D CA 1
ATOM 4232 C C . ASP D 1 34 ? 3.793 -12.641 55.855 1.00 19.92 34 ASP D C 1
ATOM 4233 O O . ASP D 1 34 ? 4.323 -12.020 56.807 1.00 20.74 34 ASP D O 1
ATOM 4238 N N . MET D 1 35 ? 2.984 -12.079 54.954 1.00 17.61 35 MET D N 1
ATOM 4239 C CA . MET D 1 35 ? 2.595 -10.696 55.076 1.00 18.83 35 MET D CA 1
ATOM 4240 C C . MET D 1 35 ? 1.744 -10.469 56.316 1.00 17.89 35 MET D C 1
ATOM 4241 O O . MET D 1 35 ? 1.926 -9.540 57.041 1.00 17.41 35 MET D O 1
ATOM 4246 N N . PHE D 1 36 ? 0.800 -11.344 56.575 1.00 19.54 36 PHE D N 1
ATOM 4247 C CA . PHE D 1 36 ? 0.042 -11.146 57.794 1.00 20.53 36 PHE D CA 1
ATOM 4248 C C . PHE D 1 36 ? 0.959 -11.247 59.038 1.00 18.64 36 PHE D C 1
ATOM 4249 O O . PHE D 1 36 ? 0.880 -10.445 59.950 1.00 18.90 36 PHE D O 1
ATOM 4257 N N . ASP D 1 37 ? 1.779 -12.292 59.069 1.00 19.18 37 ASP D N 1
ATOM 4258 C CA . ASP D 1 37 ? 2.676 -12.514 60.174 1.00 18.73 37 ASP D CA 1
ATOM 4259 C C . ASP D 1 37 ? 3.528 -11.291 60.410 1.00 18.61 37 ASP D C 1
ATOM 4260 O O . ASP D 1 37 ? 3.780 -10.904 61.544 1.00 19.46 37 ASP D O 1
ATOM 4265 N N . THR D 1 38 ? 3.987 -10.688 59.328 1.00 18.55 38 THR D N 1
ATOM 4266 C CA . THR D 1 38 ? 4.855 -9.482 59.431 1.00 18.64 38 THR D CA 1
ATOM 4267 C C . THR D 1 38 ? 4.028 -8.351 59.995 1.00 19.74 38 THR D C 1
ATOM 4268 O O . THR D 1 38 ? 4.454 -7.665 60.908 1.00 18.77 38 THR D O 1
ATOM 4272 N N . MET D 1 39 ? 2.831 -8.158 59.452 1.00 18.37 39 MET D N 1
ATOM 4273 C CA . MET D 1 39 ? 1.973 -7.060 59.882 1.00 21.40 39 MET D CA 1
ATOM 4274 C C . MET D 1 39 ? 1.667 -7.104 61.407 1.00 21.16 39 MET D C 1
ATOM 4275 O O . MET D 1 39 ? 1.838 -6.111 62.140 1.00 21.40 39 MET D O 1
ATOM 4280 N N . TYR D 1 40 ? 1.269 -8.290 61.885 1.00 20.67 40 TYR D N 1
ATOM 4281 C CA . TYR D 1 40 ? 1.014 -8.537 63.309 1.00 20.91 40 TYR D CA 1
ATOM 4282 C C . TYR D 1 40 ? 2.292 -8.434 64.169 1.00 22.40 40 TYR D C 1
ATOM 4283 O O . TYR D 1 40 ? 2.262 -7.944 65.292 1.00 23.31 40 TYR D O 1
ATOM 4292 N N . GLN D 1 41 ? 3.413 -8.909 63.657 1.00 21.81 41 GLN D N 1
ATOM 4293 C CA A GLN D 1 41 ? 4.690 -8.801 64.350 0.50 24.22 41 GLN D CA 1
ATOM 4294 C CA B GLN D 1 41 ? 4.646 -8.810 64.417 0.50 23.35 41 GLN D CA 1
ATOM 4295 C C . GLN D 1 41 ? 5.036 -7.331 64.621 1.00 20.94 41 GLN D C 1
ATOM 4296 O O . GLN D 1 41 ? 5.441 -6.978 65.678 1.00 17.22 41 GLN D O 1
ATOM 4307 N N . GLU D 1 42 ? 4.854 -6.506 63.609 1.00 19.69 42 GLU D N 1
ATOM 4308 C CA . GLU D 1 42 ? 5.216 -5.104 63.676 1.00 19.60 42 GLU D CA 1
ATOM 4309 C C . GLU D 1 42 ? 4.074 -4.257 64.143 1.00 20.91 42 GLU D C 1
ATOM 4310 O O . GLU D 1 42 ? 4.213 -3.046 64.238 1.00 18.72 42 GLU D O 1
ATOM 4316 N N . LYS D 1 43 ? 2.920 -4.882 64.379 1.00 19.60 43 LYS D N 1
ATOM 4317 C CA . LYS D 1 43 ? 1.729 -4.202 64.882 1.00 22.06 43 LYS D CA 1
ATOM 4318 C C . LYS D 1 43 ? 1.138 -3.207 63.913 1.00 21.43 43 LYS D C 1
ATOM 4319 O O . LYS D 1 43 ? 0.637 -2.178 64.319 1.00 24.26 43 LYS D O 1
ATOM 4325 N N . GLY D 1 44 ? 1.146 -3.506 62.633 1.00 23.60 44 GLY D N 1
ATOM 4326 C CA . GLY D 1 44 ? 0.449 -2.640 61.679 1.00 24.61 44 GLY D CA 1
ATOM 4327 C C . GLY D 1 44 ? -0.962 -3.126 61.359 1.00 22.98 44 GLY D C 1
ATOM 4328 O O . GLY D 1 44 ? -1.391 -4.191 61.826 1.00 19.42 44 GLY D O 1
ATOM 4329 N N . ILE D 1 45 ? -1.697 -2.319 60.594 1.00 24.08 45 ILE D N 1
ATOM 4330 C CA . ILE D 1 45 ? -3.087 -2.676 60.230 1.00 25.06 45 ILE D CA 1
ATOM 4331 C C . ILE D 1 45 ? -3.251 -3.022 58.771 1.00 22.18 45 ILE D C 1
ATOM 4332 O O . ILE D 1 45 ? -4.285 -3.587 58.382 1.00 19.68 45 ILE D O 1
ATOM 4337 N N . GLY D 1 46 ? -2.242 -2.667 57.974 1.00 19.69 46 GLY D N 1
ATOM 4338 C CA . GLY D 1 46 ? -2.238 -2.955 56.539 1.00 18.37 46 GLY D CA 1
ATOM 4339 C C . GLY D 1 46 ? -0.824 -3.134 56.056 1.00 18.45 46 GLY D C 1
ATOM 4340 O O . GLY D 1 46 ? 0.145 -2.565 56.641 1.00 17.26 46 GLY D O 1
ATOM 4341 N N . LEU D 1 47 ? -0.697 -3.935 54.995 1.00 16.85 47 LEU D N 1
ATOM 4342 C CA . LEU D 1 47 ? 0.601 -4.237 54.384 1.00 17.03 47 LEU D CA 1
ATOM 4343 C C . LEU D 1 47 ? 0.449 -4.518 52.861 1.00 17.51 47 LEU D C 1
ATOM 4344 O O . LEU D 1 47 ? -0.556 -5.059 52.446 1.00 19.28 47 LEU D O 1
ATOM 4349 N N . ALA D 1 48 ? 1.445 -4.133 52.092 1.00 14.91 48 ALA D N 1
ATOM 4350 C CA . ALA D 1 48 ? 1.515 -4.457 50.713 1.00 17.61 48 ALA D CA 1
ATOM 4351 C C . ALA D 1 48 ? 2.833 -5.187 50.488 1.00 17.19 48 ALA D C 1
ATOM 4352 O O . ALA D 1 48 ? 3.808 -4.978 51.198 1.00 19.01 48 ALA D O 1
ATOM 4354 N N . ALA D 1 49 ? 2.816 -6.039 49.472 1.00 18.58 49 ALA D N 1
ATOM 4355 C CA . ALA D 1 49 ? 3.908 -6.947 49.146 1.00 16.97 49 ALA D CA 1
ATOM 4356 C C . ALA D 1 49 ? 5.226 -6.252 48.977 1.00 16.96 49 ALA D C 1
ATOM 4357 O O . ALA D 1 49 ? 6.229 -6.772 49.464 1.00 19.56 49 ALA D O 1
ATOM 4359 N N . PRO D 1 50 ? 5.280 -5.077 48.295 1.00 17.97 50 PRO D N 1
ATOM 4360 C CA . PRO D 1 50 ? 6.634 -4.467 48.212 1.00 18.47 50 PRO D CA 1
ATOM 4361 C C . PRO D 1 50 ? 7.247 -4.102 49.560 1.00 17.65 50 PRO D C 1
ATOM 4362 O O . PRO D 1 50 ? 8.464 -3.999 49.663 1.00 18.00 50 PRO D O 1
ATOM 4366 N N . GLN D 1 51 ? 6.447 -3.960 50.591 1.00 17.77 51 GLN D N 1
ATOM 4367 C CA . GLN D 1 51 ? 7.024 -3.679 51.917 1.00 18.23 51 GLN D CA 1
ATOM 4368 C C . GLN D 1 51 ? 7.825 -4.889 52.475 1.00 18.97 51 GLN D C 1
ATOM 4369 O O . GLN D 1 51 ? 8.647 -4.731 53.399 1.00 18.80 51 GLN D O 1
ATOM 4375 N N . VAL D 1 52 ? 7.554 -6.105 51.975 1.00 19.41 52 VAL D N 1
ATOM 4376 C CA . VAL D 1 52 ? 8.393 -7.257 52.363 1.00 19.06 52 VAL D CA 1
ATOM 4377 C C . VAL D 1 52 ? 9.188 -7.698 51.161 1.00 20.51 52 VAL D C 1
ATOM 4378 O O . VAL D 1 52 ? 9.473 -8.867 51.014 1.00 19.96 52 VAL D O 1
ATOM 4382 N N . ASP D 1 53 ? 9.463 -6.754 50.261 1.00 20.82 53 ASP D N 1
ATOM 4383 C CA . ASP D 1 53 ? 10.359 -6.922 49.133 1.00 22.23 53 ASP D CA 1
ATOM 4384 C C . ASP D 1 53 ? 9.840 -7.913 48.095 1.00 25.16 53 ASP D C 1
ATOM 4385 O O . ASP D 1 53 ? 10.646 -8.569 47.445 1.00 23.52 53 ASP D O 1
ATOM 4390 N N . ILE D 1 54 ? 8.512 -8.007 47.945 1.00 21.09 54 ILE D N 1
ATOM 4391 C CA . ILE D 1 54 ? 7.869 -8.778 46.874 1.00 22.12 54 ILE D CA 1
ATOM 4392 C C . ILE D 1 54 ? 7.123 -7.861 45.945 1.00 20.99 54 ILE D C 1
ATOM 4393 O O . ILE D 1 54 ? 6.203 -7.189 46.374 1.00 20.09 54 ILE D O 1
ATOM 4398 N N . LEU D 1 55 ? 7.529 -7.800 44.666 1.00 21.29 55 LEU D N 1
ATOM 4399 C CA . LEU D 1 55 ? 7.001 -6.771 43.746 1.00 20.79 55 LEU D CA 1
ATOM 4400 C C . LEU D 1 55 ? 5.738 -7.247 42.987 1.00 22.57 55 LEU D C 1
ATOM 4401 O O . LEU D 1 55 ? 5.706 -7.235 41.771 1.00 21.45 55 LEU D O 1
ATOM 4406 N N . GLN D 1 56 ? 4.686 -7.608 43.736 1.00 19.61 56 GLN D N 1
ATOM 4407 C CA . GLN D 1 56 ? 3.443 -8.094 43.170 1.00 20.99 56 GLN D CA 1
ATOM 4408 C C . GLN D 1 56 ? 2.289 -7.461 43.873 1.00 20.34 56 GLN D C 1
ATOM 4409 O O . GLN D 1 56 ? 2.444 -6.865 44.943 1.00 19.15 56 GLN D O 1
ATOM 4415 N N . ARG D 1 57 ? 1.146 -7.560 43.224 1.00 19.21 57 ARG D N 1
ATOM 4416 C CA . ARG D 1 57 ? -0.039 -6.824 43.591 1.00 19.34 57 ARG D CA 1
ATOM 4417 C C . ARG D 1 57 ? -0.849 -7.642 44.583 1.00 19.55 57 ARG D C 1
ATOM 4418 O O . ARG D 1 57 ? -1.828 -8.346 44.230 1.00 19.50 57 ARG D O 1
ATOM 4426 N N . ILE D 1 58 ? -0.360 -7.549 45.824 1.00 18.38 58 ILE D N 1
ATOM 4427 C CA . ILE D 1 58 ? -0.907 -8.265 46.974 1.00 19.00 58 ILE D CA 1
ATOM 4428 C C . ILE D 1 58 ? -0.983 -7.360 48.175 1.00 18.70 58 ILE D C 1
ATOM 4429 O O . ILE D 1 58 ? 0.018 -6.729 48.563 1.00 18.91 58 ILE D O 1
ATOM 4434 N N . ILE D 1 59 ? -2.165 -7.316 48.786 1.00 17.13 59 ILE D N 1
ATOM 4435 C CA . ILE D 1 59 ? -2.382 -6.503 50.017 1.00 19.19 59 ILE D CA 1
ATOM 4436 C C . ILE D 1 59 ? -3.021 -7.394 51.110 1.00 18.36 59 ILE D C 1
ATOM 4437 O O . ILE D 1 59 ? -3.861 -8.226 50.814 1.00 20.04 59 ILE D O 1
ATOM 4442 N N . THR D 1 60 ? -2.640 -7.150 52.330 1.00 15.89 60 THR D N 1
ATOM 4443 C CA . THR D 1 60 ? -3.216 -7.792 53.518 1.00 18.16 60 THR D CA 1
ATOM 4444 C C . THR D 1 60 ? -3.584 -6.726 54.520 1.00 17.47 60 THR D C 1
ATOM 4445 O O . THR D 1 60 ? -2.757 -5.881 54.859 1.00 18.18 60 THR D O 1
ATOM 4449 N N . ILE D 1 61 ? -4.845 -6.715 54.938 1.00 18.55 61 ILE D N 1
ATOM 4450 C CA . ILE D 1 61 ? -5.339 -5.719 55.915 1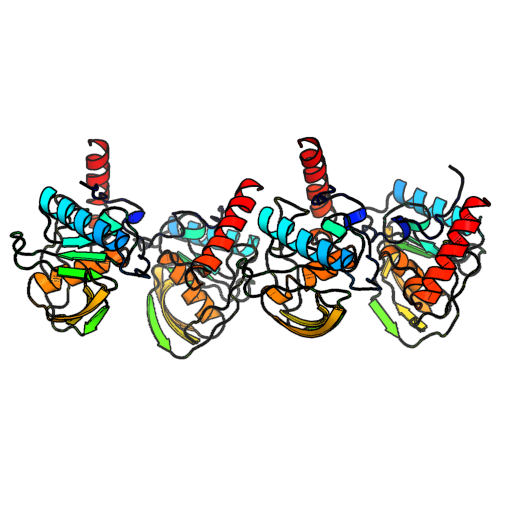.00 18.30 61 ILE D CA 1
ATOM 4451 C C . ILE D 1 61 ? -6.095 -6.391 57.025 1.00 19.11 61 ILE D C 1
ATOM 4452 O O . ILE D 1 61 ? -6.815 -7.396 56.822 1.00 21.48 61 ILE D O 1
ATOM 4457 N N . ASP D 1 62 ? -5.882 -5.908 58.221 1.00 18.20 62 ASP D N 1
ATOM 4458 C CA . ASP D 1 62 ? -6.718 -6.324 59.378 1.00 17.86 62 ASP D CA 1
ATOM 4459 C C . ASP D 1 62 ? -6.816 -5.179 60.316 1.00 17.96 62 ASP D C 1
ATOM 4460 O O . ASP D 1 62 ? -5.902 -4.900 61.074 1.00 19.46 62 ASP D O 1
ATOM 4465 N N . VAL D 1 63 ? -7.929 -4.484 60.309 1.00 20.07 63 VAL D N 1
ATOM 4466 C CA . VAL D 1 63 ? -7.978 -3.191 60.997 1.00 22.51 63 VAL D CA 1
ATOM 4467 C C . VAL D 1 63 ? -7.940 -3.362 62.481 1.00 23.42 63 VAL D C 1
ATOM 4468 O O . VAL D 1 63 ? -7.191 -2.646 63.161 1.00 25.10 63 VAL D O 1
ATOM 4472 N N . GLU D 1 64 ? -8.690 -4.334 63.000 1.00 22.11 64 GLU D N 1
ATOM 4473 C CA . GLU D 1 64 ? -8.772 -4.530 64.451 1.00 23.41 64 GLU D CA 1
ATOM 4474 C C . GLU D 1 64 ? -7.624 -5.345 65.057 1.00 21.50 64 GLU D C 1
ATOM 4475 O O . GLU D 1 64 ? -7.369 -5.276 66.254 1.00 19.24 64 GLU D O 1
ATOM 4481 N N . GLY D 1 65 ? -6.965 -6.144 64.235 1.00 20.29 65 GLY D N 1
ATOM 4482 C CA . GLY D 1 65 ? -5.785 -6.856 64.616 1.00 21.67 65 GLY D CA 1
ATOM 4483 C C . GLY D 1 65 ? -6.098 -8.199 65.237 1.00 23.70 65 GLY D C 1
ATOM 4484 O O . GLY D 1 65 ? -5.183 -8.943 65.559 1.00 22.83 65 GLY D O 1
ATOM 4485 N N . ASP D 1 66 ? -7.390 -8.533 65.347 1.00 23.98 66 ASP D N 1
ATOM 4486 C CA . ASP D 1 66 ? -7.783 -9.766 66.034 1.00 27.04 66 ASP D CA 1
ATOM 4487 C C . ASP D 1 66 ? -8.073 -10.950 65.109 1.00 28.65 66 ASP D C 1
ATOM 4488 O O . ASP D 1 66 ? -8.544 -11.964 65.587 1.00 25.64 66 ASP D O 1
ATOM 4493 N N . LYS D 1 67 ? -7.746 -10.837 63.822 1.00 26.96 67 LYS D N 1
ATOM 4494 C CA . LYS D 1 67 ? -7.882 -11.912 62.824 1.00 32.15 67 LYS D CA 1
ATOM 4495 C C . LYS D 1 67 ? -9.311 -12.245 62.510 1.00 31.98 67 LYS D C 1
ATOM 4496 O O . LYS D 1 67 ? -9.552 -13.105 61.679 1.00 31.51 67 LYS D O 1
ATOM 4502 N N . GLN D 1 68 ? -10.260 -11.522 63.073 1.00 32.09 68 GLN D N 1
ATOM 4503 C CA . GLN D 1 68 ? -11.627 -11.858 62.784 1.00 35.76 68 GLN D CA 1
ATOM 4504 C C . GLN D 1 68 ? -11.996 -11.447 61.366 1.00 36.31 68 GLN D C 1
ATOM 4505 O O . GLN D 1 68 ? -12.810 -12.137 60.738 1.00 31.04 68 GLN D O 1
ATOM 4511 N N . ASN D 1 69 ? -11.460 -10.314 60.886 1.00 31.92 69 ASN D N 1
ATOM 4512 C CA . ASN D 1 69 ? -11.802 -9.790 59.565 1.00 28.95 69 ASN D CA 1
ATOM 4513 C C . ASN D 1 69 ? -10.540 -9.490 58.791 1.00 26.07 69 ASN D C 1
ATOM 4514 O O . ASN D 1 69 ? -10.117 -8.375 58.637 1.00 24.01 69 ASN D O 1
ATOM 4519 N N . GLN D 1 70 ? -9.924 -10.529 58.289 1.00 25.47 70 GLN D N 1
ATOM 4520 C CA . GLN D 1 70 ? -8.734 -10.377 57.538 1.00 25.16 70 GLN D CA 1
ATOM 4521 C C . GLN D 1 70 ? -9.171 -10.111 56.131 1.00 23.66 70 GLN D C 1
ATOM 4522 O O . GLN D 1 70 ? -9.992 -10.823 55.620 1.00 25.92 70 GLN D O 1
ATOM 4528 N N . PHE D 1 71 ? -8.656 -9.075 55.506 1.00 21.34 71 PHE D N 1
ATOM 4529 C CA . PHE D 1 71 ? -8.857 -8.919 54.062 1.00 22.89 71 PHE D CA 1
ATOM 4530 C C . PHE D 1 71 ? -7.587 -9.204 53.246 1.00 21.78 71 PHE D C 1
ATOM 4531 O O . PHE D 1 71 ? -6.505 -8.687 53.516 1.00 18.44 71 PHE D O 1
ATOM 4539 N N . VAL D 1 72 ? -7.723 -10.014 52.219 1.00 22.02 72 VAL D N 1
ATOM 4540 C CA . VAL D 1 72 ? -6.651 -10.190 51.228 1.00 20.92 72 VAL D CA 1
ATOM 4541 C C . VAL D 1 72 ? -7.152 -9.614 49.899 1.00 21.25 72 VAL D C 1
ATOM 4542 O O . VAL D 1 72 ? -8.225 -9.982 49.402 1.00 20.08 72 VAL D O 1
ATOM 4546 N N . LEU D 1 73 ? -6.402 -8.681 49.319 1.00 20.29 73 LEU D N 1
ATOM 4547 C CA . LEU D 1 73 ? -6.757 -8.165 48.027 1.00 21.05 73 LEU D CA 1
ATOM 4548 C C . LEU D 1 73 ? -5.651 -8.408 47.066 1.00 21.07 73 LEU D C 1
ATOM 4549 O O . LEU D 1 73 ? -4.540 -7.850 47.217 1.00 20.88 73 LEU D O 1
ATOM 4554 N N . ILE D 1 74 ? -5.908 -9.271 46.090 1.00 20.69 74 ILE D N 1
ATOM 4555 C CA . ILE D 1 74 ? -4.919 -9.529 45.036 1.00 20.95 74 ILE D CA 1
ATOM 4556 C C . ILE D 1 74 ? -5.402 -8.961 43.741 1.00 22.03 74 ILE D C 1
ATOM 4557 O O . ILE D 1 74 ? -6.619 -9.043 43.405 1.00 23.56 74 ILE D O 1
ATOM 4562 N N . ASN D 1 75 ? -4.488 -8.299 43.043 1.00 22.48 75 ASN D N 1
ATOM 4563 C CA . ASN D 1 75 ? -4.835 -7.547 41.850 1.00 20.60 75 ASN D CA 1
ATOM 4564 C C . ASN D 1 75 ? -6.033 -6.675 42.026 1.00 21.76 75 ASN D C 1
ATOM 4565 O O . ASN D 1 75 ? -6.957 -6.738 41.227 1.00 24.03 75 ASN D O 1
ATOM 4570 N N . PRO D 1 76 ? -6.046 -5.845 43.066 1.00 21.92 76 PRO D N 1
ATOM 4571 C CA . PRO D 1 76 ? -7.217 -5.001 43.305 1.00 23.97 76 PRO D CA 1
ATOM 4572 C C . PRO D 1 76 ? -7.481 -3.975 42.198 1.00 25.62 76 PRO D C 1
ATOM 4573 O O . PRO D 1 76 ? -6.526 -3.543 41.556 1.00 27.37 76 PRO D O 1
ATOM 4577 N N . GLU D 1 77 ? -8.746 -3.601 41.981 1.00 29.65 77 GLU D N 1
ATOM 4578 C CA . GLU D 1 77 ? -9.071 -2.380 41.239 1.00 31.34 77 GLU D CA 1
ATOM 4579 C C . GLU D 1 77 ? -10.250 -1.650 41.866 1.00 31.22 77 GLU D C 1
ATOM 4580 O O . GLU D 1 77 ? -11.262 -2.214 42.246 1.00 29.12 77 GLU D O 1
ATOM 4586 N N . ILE D 1 78 ? -10.081 -0.354 41.997 1.00 33.28 78 ILE D N 1
ATOM 4587 C CA . ILE D 1 78 ? -11.101 0.497 42.532 1.00 38.16 78 ILE D CA 1
ATOM 4588 C C . ILE D 1 78 ? -12.176 0.690 41.482 1.00 38.16 78 ILE D C 1
ATOM 4589 O O . ILE D 1 78 ? -11.889 1.255 40.460 1.00 29.99 78 ILE D O 1
ATOM 4594 N N . LEU D 1 79 ? -13.403 0.273 41.765 1.00 34.94 79 LEU D N 1
ATOM 4595 C CA . LEU D 1 79 ? -14.501 0.510 40.828 1.00 39.41 79 LEU D CA 1
ATOM 4596 C C . LEU D 1 79 ? -15.231 1.850 41.041 1.00 43.07 79 LEU D C 1
ATOM 4597 O O . LEU D 1 79 ? -15.859 2.366 40.112 1.00 43.16 79 LEU D O 1
ATOM 4602 N N . ALA D 1 80 ? -15.138 2.413 42.243 1.00 45.70 80 ALA D N 1
ATOM 4603 C CA . ALA D 1 80 ? -15.960 3.560 42.637 1.00 46.05 80 ALA D CA 1
ATOM 4604 C C . ALA D 1 80 ? -15.518 4.085 43.988 1.00 46.73 80 ALA D C 1
ATOM 4605 O O . ALA D 1 80 ? -14.837 3.363 44.743 1.00 43.76 80 ALA D O 1
ATOM 4607 N N . SER D 1 81 ? -15.964 5.299 44.314 1.00 43.04 81 SER D N 1
ATOM 4608 C CA . SER D 1 81 ? -15.574 5.999 45.551 1.00 45.61 81 SER D CA 1
ATOM 4609 C C . SER D 1 81 ? -16.341 7.311 45.772 1.00 41.80 81 SER D C 1
ATOM 4610 O O . SER D 1 81 ? -16.889 7.870 44.841 1.00 42.44 81 SER D O 1
ATOM 4613 N N . GLU D 1 82 ? -16.348 7.814 46.998 1.00 41.64 82 GLU D N 1
ATOM 4614 C CA . GLU D 1 82 ? -16.930 9.134 47.254 1.00 48.61 82 GLU D CA 1
ATOM 4615 C C . GLU D 1 82 ? -16.609 9.661 48.672 1.00 45.91 82 GLU D C 1
ATOM 4616 O O . GLU D 1 82 ? -16.090 8.915 49.526 1.00 47.55 82 GLU D O 1
ATOM 4622 N N . GLY D 1 83 ? -16.914 10.942 48.922 1.00 39.99 83 GLY D N 1
ATOM 4623 C CA . GLY D 1 83 ? -16.624 11.575 50.216 1.00 40.36 83 GLY D CA 1
ATOM 4624 C C . GLY D 1 83 ? -15.123 11.796 50.421 1.00 44.45 83 GLY D C 1
ATOM 4625 O O . GLY D 1 83 ? -14.329 11.639 49.501 1.00 44.14 83 GLY D O 1
ATOM 4626 N N . GLU D 1 84 ? -14.734 12.159 51.632 1.00 45.26 84 GLU D N 1
ATOM 4627 C CA . GLU D 1 84 ? -13.329 12.245 51.957 1.00 49.04 84 GLU D CA 1
ATOM 4628 C C . GLU D 1 84 ? -13.157 12.013 53.431 1.00 51.67 84 GLU D C 1
ATOM 4629 O O . GLU D 1 84 ? -14.016 12.342 54.226 1.00 52.09 84 GLU D O 1
ATOM 4635 N N . THR D 1 85 ? -12.045 11.408 53.800 1.00 56.86 85 THR D N 1
ATOM 4636 C CA . THR D 1 85 ? -11.656 11.406 55.175 1.00 61.41 85 THR D CA 1
ATOM 4637 C C . THR D 1 85 ? -10.491 12.374 55.337 1.00 61.18 85 THR D C 1
ATOM 4638 O O . THR D 1 85 ? -9.642 12.537 54.432 1.00 56.46 85 THR D O 1
ATOM 4642 N N . GLY D 1 86 ? -10.490 13.002 56.515 1.00 61.71 86 GLY D N 1
ATOM 4643 C CA . GLY D 1 86 ? -9.375 13.767 57.037 1.00 58.56 86 GLY D CA 1
ATOM 4644 C C . GLY D 1 86 ? -8.810 13.045 58.246 1.00 51.05 86 GLY D C 1
ATOM 4645 O O . GLY D 1 86 ? -9.066 13.419 59.391 1.00 53.84 86 GLY D O 1
ATOM 4646 N N . ILE D 1 87 ? -8.034 12.005 57.986 1.00 45.86 87 ILE D N 1
ATOM 4647 C CA . ILE D 1 87 ? -7.362 11.300 59.052 1.00 42.77 87 ILE D CA 1
ATOM 4648 C C . ILE D 1 87 ? -5.877 11.155 58.749 1.00 35.35 87 ILE D C 1
ATOM 4649 O O . ILE D 1 87 ? -5.497 10.806 57.635 1.00 35.73 87 ILE D O 1
ATOM 4654 N N . GLU D 1 88 ? -5.036 11.455 59.741 1.00 28.00 88 GLU D N 1
ATOM 4655 C CA . GLU D 1 88 ? -3.623 11.306 59.553 1.00 25.81 88 GLU D CA 1
ATOM 4656 C C . GLU D 1 88 ? -3.295 9.800 59.582 1.00 27.59 88 GLU D C 1
ATOM 4657 O O . GLU D 1 88 ? -3.711 9.095 60.493 1.00 30.03 88 GLU D O 1
ATOM 4663 N N . GLU D 1 89 ? -2.549 9.362 58.579 1.00 25.42 89 GLU D N 1
ATOM 4664 C CA . GLU D 1 89 ? -2.231 7.969 58.295 1.00 23.35 89 GLU D CA 1
ATOM 4665 C C . GLU D 1 89 ? -0.835 7.641 58.678 1.00 20.92 89 GLU D C 1
ATOM 4666 O O . GLU D 1 89 ? 0.035 8.453 58.435 1.00 16.71 89 GLU D O 1
ATOM 4672 N N . GLY D 1 90 ? -0.600 6.388 59.077 1.00 20.03 90 GLY D N 1
ATOM 4673 C CA . GLY D 1 90 ? 0.736 5.900 59.280 1.00 19.06 90 GLY D CA 1
ATOM 4674 C C . GLY D 1 90 ? 1.093 4.803 58.273 1.00 17.24 90 GLY D C 1
ATOM 4675 O O . GLY D 1 90 ? 0.272 4.383 57.505 1.00 16.52 90 GLY D O 1
ATOM 4676 N N . CYS D 1 91 ? 2.312 4.292 58.379 1.00 18.90 91 CYS D N 1
ATOM 4677 C CA . CYS D 1 91 ? 2.842 3.224 57.559 1.00 16.43 91 CYS D CA 1
ATOM 4678 C C . CYS D 1 91 ? 4.031 2.603 58.262 1.00 17.99 91 CYS D C 1
ATOM 4679 O O . CYS D 1 91 ? 4.959 3.326 58.693 1.00 17.30 91 CYS D O 1
ATOM 4682 N N . LEU D 1 92 ? 4.071 1.264 58.321 1.00 18.39 92 LEU D N 1
ATOM 4683 C CA . LEU D 1 92 ? 5.205 0.562 58.933 1.00 18.12 92 LEU D CA 1
ATOM 4684 C C . LEU D 1 92 ? 6.499 0.790 58.202 1.00 17.21 92 LEU D C 1
ATOM 4685 O O . LEU D 1 92 ? 7.577 0.587 58.759 1.00 19.88 92 LEU D O 1
ATOM 4690 N N . SER D 1 93 ? 6.442 1.192 56.930 1.00 17.74 93 SER D N 1
ATOM 4691 C CA . SER D 1 93 ? 7.638 1.485 56.196 1.00 15.69 93 SER D CA 1
ATOM 4692 C C . SER D 1 93 ? 8.145 2.894 56.423 1.00 16.71 93 SER D C 1
ATOM 4693 O O . SER D 1 93 ? 9.266 3.246 56.016 1.00 18.56 93 SER D O 1
ATOM 4696 N N . ILE D 1 94 ? 7.346 3.730 57.062 1.00 19.66 94 ILE D N 1
ATOM 4697 C CA . ILE D 1 94 ? 7.713 5.105 57.415 1.00 18.64 94 ILE D CA 1
ATOM 4698 C C . ILE D 1 94 ? 7.484 5.282 58.926 1.00 19.22 94 ILE D C 1
ATOM 4699 O O . ILE D 1 94 ? 6.615 6.048 59.346 1.00 17.82 94 ILE D O 1
ATOM 4704 N N . PRO D 1 95 ? 8.216 4.525 59.745 1.00 19.29 95 PRO D N 1
ATOM 4705 C CA . PRO D 1 95 ? 7.833 4.443 61.154 1.00 18.11 95 PRO D CA 1
ATOM 4706 C C . PRO D 1 95 ? 8.055 5.755 61.915 1.00 20.84 95 PRO D C 1
ATOM 4707 O O . PRO D 1 95 ? 9.030 6.482 61.639 1.00 19.97 95 PRO D O 1
ATOM 4711 N N . GLY D 1 96 ? 7.084 6.078 62.759 1.00 20.23 96 GLY D N 1
ATOM 4712 C CA . GLY D 1 96 ? 7.100 7.295 63.547 1.00 22.37 96 GLY D CA 1
ATOM 4713 C C . GLY D 1 96 ? 6.463 8.521 62.922 1.00 20.34 96 GLY D C 1
ATOM 4714 O O . GLY D 1 96 ? 6.438 9.532 63.591 1.00 23.22 96 GLY D O 1
ATOM 4715 N N . PHE D 1 97 ? 5.948 8.439 61.690 1.00 18.41 97 PHE D N 1
ATOM 4716 C CA . PHE D 1 97 ? 5.339 9.595 61.013 1.00 18.64 97 PHE D CA 1
ATOM 4717 C C . PHE D 1 97 ? 3.958 9.308 60.508 1.00 18.90 97 PHE D C 1
ATOM 4718 O O . PHE D 1 97 ? 3.689 8.196 59.997 1.00 18.87 97 PHE D O 1
ATOM 4726 N N . ARG D 1 98 ? 3.081 10.293 60.677 1.00 17.64 98 ARG D N 1
ATOM 4727 C CA A ARG D 1 98 ? 1.761 10.228 60.060 0.50 18.89 98 ARG D CA 1
ATOM 4728 C CA B ARG D 1 98 ? 1.740 10.244 60.106 0.50 17.13 98 ARG D CA 1
ATOM 4729 C C . ARG D 1 98 ? 1.523 11.503 59.291 1.00 19.55 98 ARG D C 1
ATOM 4730 O O . ARG D 1 98 ? 2.107 12.548 59.616 1.00 17.67 98 ARG D O 1
ATOM 4745 N N . ALA D 1 99 ? 0.667 11.399 58.271 1.00 19.07 99 ALA D N 1
ATOM 4746 C CA . ALA D 1 99 ? 0.320 12.552 57.430 1.00 21.17 99 ALA D CA 1
ATOM 4747 C C . ALA D 1 99 ? -1.117 12.453 56.956 1.00 21.53 99 ALA D C 1
ATOM 4748 O O . ALA D 1 99 ? -1.658 11.323 56.745 1.00 20.11 99 ALA D O 1
ATOM 4750 N N . LEU D 1 100 ? -1.736 13.634 56.832 1.00 21.15 100 LEU D N 1
ATOM 4751 C CA A LEU D 1 100 ? -3.055 13.738 56.276 0.80 26.19 100 LEU D CA 1
ATOM 4752 C CA B LEU D 1 100 ? -3.052 13.765 56.255 0.20 23.54 100 LEU D CA 1
ATOM 4753 C C . LEU D 1 100 ? -2.891 13.599 54.752 1.00 25.88 100 LEU D C 1
ATOM 4754 O O . LEU D 1 100 ? -2.089 14.278 54.159 1.00 25.61 100 LEU D O 1
ATOM 4763 N N . VAL D 1 101 ? -3.600 12.657 54.163 1.00 24.45 101 VAL D N 1
ATOM 4764 C CA . VAL D 1 101 ? -3.569 12.455 52.729 1.00 26.06 101 VAL D CA 1
ATOM 4765 C C . VAL D 1 101 ? -5.038 12.551 52.334 1.00 27.23 101 VAL D C 1
ATOM 4766 O O . VAL D 1 101 ? -5.887 12.000 53.033 1.00 31.01 101 VAL D O 1
ATOM 4770 N N . PRO D 1 102 ? -5.343 13.202 51.216 1.00 35.62 102 PRO D N 1
ATOM 4771 C CA . PRO D 1 102 ? -6.748 13.137 50.747 1.00 37.64 102 PRO D CA 1
ATOM 4772 C C . PRO D 1 102 ? -7.089 11.730 50.226 1.00 33.46 102 PRO D C 1
ATOM 4773 O O . PRO D 1 102 ? -6.458 11.240 49.309 1.00 34.09 102 PRO D O 1
ATOM 4777 N N . ARG D 1 103 ? -8.030 11.105 50.887 1.00 32.61 103 ARG D N 1
ATOM 4778 C CA . ARG D 1 103 ? -8.514 9.807 50.575 1.00 34.87 103 ARG D CA 1
ATOM 4779 C C . ARG D 1 103 ? -10.019 9.881 50.335 1.00 40.81 103 ARG D C 1
ATOM 4780 O O . ARG D 1 103 ? -10.705 10.845 50.757 1.00 47.11 103 ARG D O 1
ATOM 4788 N N . LYS D 1 104 ? -10.553 8.838 49.724 1.00 41.64 104 LYS D N 1
ATOM 4789 C CA . LYS D 1 104 ? -11.983 8.743 49.578 1.00 43.78 104 LYS D CA 1
ATOM 4790 C C . LYS D 1 104 ? -12.604 8.103 50.833 1.00 43.88 104 LYS D C 1
ATOM 4791 O O . LYS D 1 104 ? -12.041 7.148 51.427 1.00 37.78 104 LYS D O 1
ATOM 4797 N N . GLU D 1 105 ? -13.721 8.668 51.293 1.00 39.75 105 GLU D N 1
ATOM 4798 C CA . GLU D 1 105 ? -14.397 8.142 52.506 1.00 41.56 105 GLU D CA 1
ATOM 4799 C C . GLU D 1 105 ? -14.872 6.687 52.295 1.00 35.25 105 GLU D C 1
ATOM 4800 O O . GLU D 1 105 ? -14.733 5.828 53.195 1.00 32.84 105 GLU D O 1
ATOM 4806 N N . LYS D 1 106 ? -15.379 6.400 51.099 1.00 34.49 106 LYS D N 1
ATOM 4807 C CA . LYS D 1 106 ? -15.968 5.093 50.827 1.00 39.16 106 LYS D CA 1
ATOM 4808 C C . LYS D 1 106 ? -15.420 4.658 49.530 1.00 35.21 106 LYS D C 1
ATOM 4809 O O . LYS D 1 106 ? -15.223 5.479 48.688 1.00 30.61 106 LYS D O 1
ATOM 4815 N N . VAL D 1 107 ? -15.129 3.359 49.397 1.00 32.75 107 VAL D N 1
ATOM 4816 C CA . VAL D 1 107 ? -14.667 2.831 48.123 1.00 35.31 107 VAL D CA 1
ATOM 4817 C C . VAL D 1 107 ? -15.278 1.457 47.843 1.00 32.10 107 VAL D C 1
ATOM 4818 O O . VAL D 1 107 ? -15.600 0.700 48.760 1.00 33.10 107 VAL D O 1
ATOM 4822 N N . THR D 1 108 ? -15.424 1.159 46.568 1.00 32.10 108 THR D N 1
ATOM 4823 C CA . THR D 1 108 ? -15.792 -0.176 46.088 1.00 31.87 108 THR D CA 1
ATOM 4824 C C . THR D 1 108 ? -14.607 -0.765 45.340 1.00 29.22 108 THR D C 1
ATOM 4825 O O . THR D 1 108 ? -14.170 -0.207 44.336 1.00 29.15 108 THR D O 1
ATOM 4829 N N . VAL D 1 109 ? -14.089 -1.886 45.854 1.00 28.24 109 VAL D N 1
ATOM 4830 C CA A VAL D 1 109 ? -12.895 -2.547 45.290 0.80 27.29 109 VAL D CA 1
ATOM 4831 C CA B VAL D 1 109 ? -12.904 -2.515 45.282 0.20 25.58 109 VAL D CA 1
ATOM 4832 C C . VAL D 1 109 ? -13.253 -3.929 44.853 1.00 24.89 109 VAL D C 1
ATOM 4833 O O . VAL D 1 109 ? -13.970 -4.616 45.550 1.00 26.76 109 VAL D O 1
ATOM 4840 N N . ARG D 1 110 ? -12.734 -4.312 43.693 1.00 27.54 110 ARG D N 1
ATOM 4841 C CA . ARG D 1 110 ? -12.732 -5.644 43.195 1.00 27.25 110 ARG D CA 1
ATOM 4842 C C . ARG D 1 110 ? -11.339 -6.237 43.232 1.00 24.79 110 ARG D C 1
ATOM 4843 O O . ARG D 1 110 ? -10.399 -5.604 42.777 1.00 25.57 110 ARG D O 1
ATOM 4851 N N . ALA D 1 111 ? -11.245 -7.500 43.625 1.00 24.09 111 ALA D N 1
ATOM 4852 C CA . ALA D 1 111 ? -9.967 -8.197 43.755 1.00 23.10 111 ALA D CA 1
ATOM 4853 C C . ALA D 1 111 ? -10.127 -9.717 43.865 1.00 22.57 111 ALA D C 1
ATOM 4854 O O . ALA D 1 111 ? -11.257 -10.234 43.883 1.00 23.07 111 ALA D O 1
ATOM 4856 N N . LEU D 1 112 ? -9.001 -10.426 43.885 1.00 21.90 112 LEU D N 1
ATOM 4857 C CA . LEU D 1 112 ? -8.943 -11.870 44.208 1.00 24.05 112 LEU D CA 1
ATOM 4858 C C . LEU D 1 112 ? -8.617 -12.097 45.696 1.00 24.52 112 LEU D C 1
ATOM 4859 O O . LEU D 1 112 ? -7.740 -11.440 46.222 1.00 22.73 112 LEU D O 1
ATOM 4864 N N . ASP D 1 113 ? -9.318 -13.010 46.352 1.00 23.15 113 ASP D N 1
ATOM 4865 C CA . ASP D 1 113 ? -9.010 -13.366 47.715 1.00 23.41 113 ASP D CA 1
ATOM 4866 C C . ASP D 1 113 ? -7.841 -14.364 47.740 1.00 23.94 113 ASP D C 1
ATOM 4867 O O . ASP D 1 113 ? -7.216 -14.646 46.715 1.00 23.50 113 ASP D O 1
ATOM 4872 N N . ARG D 1 114 ? -7.486 -14.855 48.914 1.00 25.37 114 ARG D N 1
ATOM 4873 C CA . ARG D 1 114 ? -6.303 -15.736 48.997 1.00 27.54 114 ARG D CA 1
ATOM 4874 C C . ARG D 1 114 ? -6.419 -17.110 48.253 1.00 28.14 114 ARG D C 1
ATOM 4875 O O . ARG D 1 114 ? -5.397 -17.717 47.899 1.00 24.02 114 ARG D O 1
ATOM 4883 N N . ASP D 1 115 ? -7.640 -17.568 47.983 1.00 28.22 115 ASP D N 1
ATOM 4884 C CA . ASP D 1 115 ? -7.841 -18.771 47.175 1.00 34.00 115 ASP D CA 1
ATOM 4885 C C . ASP D 1 115 ? -8.057 -18.448 45.721 1.00 36.90 115 ASP D C 1
ATOM 4886 O O . ASP D 1 115 ? -8.409 -19.327 44.973 1.00 36.59 115 ASP D O 1
ATOM 4891 N N . GLY D 1 116 ? -7.861 -17.188 45.310 1.00 38.26 116 GLY D N 1
ATOM 4892 C CA . GLY D 1 116 ? -7.952 -16.862 43.901 1.00 34.26 116 GLY D CA 1
ATOM 4893 C C . GLY D 1 116 ? -9.396 -16.561 43.489 1.00 34.79 116 GLY D C 1
ATOM 4894 O O . GLY D 1 116 ? -9.664 -16.420 42.331 1.00 35.54 116 GLY D O 1
ATOM 4895 N N . LYS D 1 117 ? -10.330 -16.392 44.408 1.00 31.78 117 LYS D N 1
ATOM 4896 C CA . LYS D 1 117 ? -11.679 -16.090 43.968 1.00 32.22 117 LYS D CA 1
ATOM 4897 C C . LYS D 1 117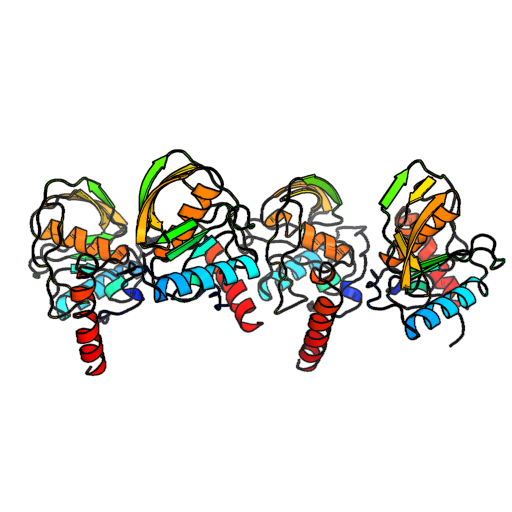 ? -11.954 -14.588 43.883 1.00 32.68 117 LYS D C 1
ATOM 4898 O O . LYS D 1 117 ? -11.519 -13.818 44.758 1.00 29.98 117 LYS D O 1
ATOM 4904 N N . GLU D 1 118 ? -12.707 -14.174 42.866 1.00 29.42 118 GLU D N 1
ATOM 4905 C CA . GLU D 1 118 ? -13.052 -12.766 42.705 1.00 36.06 118 GLU D CA 1
ATOM 4906 C C . GLU D 1 118 ? -14.111 -12.329 43.734 1.00 37.06 118 GLU D C 1
ATOM 4907 O O . GLU D 1 118 ? -15.020 -13.091 44.061 1.00 33.82 118 GLU D O 1
ATOM 4913 N N . PHE D 1 119 ? -13.966 -11.112 44.276 1.00 35.21 119 PHE D N 1
ATOM 4914 C CA . PHE D 1 119 ? -14.970 -10.501 45.148 1.00 30.80 119 PHE D CA 1
ATOM 4915 C C . PHE D 1 119 ? -15.025 -9.007 44.887 1.00 31.86 119 PHE D C 1
ATOM 4916 O O . PHE D 1 119 ? -14.122 -8.438 44.270 1.00 31.66 119 PHE D O 1
ATOM 4924 N N . THR D 1 120 ? -16.106 -8.382 45.359 1.00 31.17 120 THR D N 1
ATOM 4925 C CA . THR D 1 120 ? -16.265 -6.936 45.321 1.00 32.46 120 THR D CA 1
ATOM 4926 C C . THR D 1 120 ? -16.578 -6.509 46.745 1.00 36.49 120 THR D C 1
ATOM 4927 O O . THR D 1 120 ? -17.382 -7.166 47.435 1.00 41.07 120 THR D O 1
ATOM 4931 N N . LEU D 1 121 ? -15.898 -5.474 47.216 1.00 35.32 121 LEU D N 1
ATOM 4932 C CA . LEU D 1 121 ? -15.967 -5.078 48.634 1.00 35.93 121 LEU D CA 1
ATOM 4933 C C . LEU D 1 121 ? -16.346 -3.605 48.777 1.00 34.80 121 LEU D C 1
ATOM 4934 O O . LEU D 1 121 ? -15.738 -2.744 48.173 1.00 30.78 121 LEU D O 1
ATOM 4939 N N . ASP D 1 122 ? -17.354 -3.301 49.576 1.00 30.71 122 ASP D N 1
ATOM 4940 C CA . ASP D 1 122 ? -17.681 -1.924 49.790 1.00 31.10 122 ASP D CA 1
ATOM 4941 C C . ASP D 1 122 ? -17.104 -1.524 51.154 1.00 30.23 122 ASP D C 1
ATOM 4942 O O . ASP D 1 122 ? -17.457 -2.114 52.155 1.00 38.58 122 ASP D O 1
ATOM 4947 N N . ALA D 1 123 ? -16.183 -0.563 51.180 1.00 27.20 123 ALA D N 1
ATOM 4948 C CA . ALA D 1 123 ? -15.412 -0.223 52.368 1.00 26.52 123 ALA D CA 1
ATOM 4949 C C . ALA D 1 123 ? -15.639 1.222 52.775 1.00 29.68 123 ALA D C 1
ATOM 4950 O O . ALA D 1 123 ? -15.748 2.096 51.926 1.00 28.77 123 ALA D O 1
ATOM 4952 N N . ASP D 1 124 ? -15.616 1.477 54.084 1.00 31.15 124 ASP D N 1
ATOM 4953 C CA . ASP D 1 124 ? -15.589 2.846 54.579 1.00 32.34 124 ASP D CA 1
ATOM 4954 C C . ASP D 1 124 ? -14.602 3.014 55.743 1.00 29.08 124 ASP D C 1
ATOM 4955 O O . ASP D 1 124 ? -13.958 2.072 56.169 1.00 28.68 124 ASP D O 1
ATOM 4960 N N . GLY D 1 125 ? -14.536 4.241 56.235 1.00 27.86 125 GLY D N 1
ATOM 4961 C CA . GLY D 1 125 ? -13.693 4.645 57.334 1.00 27.63 125 GLY D CA 1
ATOM 4962 C C . GLY D 1 125 ? -12.264 4.173 57.160 1.00 26.19 125 GLY D C 1
ATOM 4963 O O . GLY D 1 125 ? -11.675 4.250 56.080 1.00 24.11 125 GLY D O 1
ATOM 4964 N N . LEU D 1 126 ? -11.690 3.686 58.234 1.00 28.44 126 LEU D N 1
ATOM 4965 C CA . LEU D 1 126 ? -10.272 3.361 58.186 1.00 27.21 126 LEU D CA 1
ATOM 4966 C C . LEU D 1 126 ? -10.022 2.264 57.154 1.00 26.81 126 LEU D C 1
ATOM 4967 O O . LEU D 1 126 ? -9.019 2.291 56.446 1.00 26.99 126 LEU D O 1
ATOM 4972 N N . LEU D 1 127 ? -10.941 1.314 57.036 1.00 22.18 127 LEU D N 1
ATOM 4973 C CA . LEU D 1 127 ? -10.699 0.213 56.123 1.00 23.08 127 LEU D CA 1
ATOM 4974 C C . LEU D 1 127 ? -10.517 0.748 54.704 1.00 23.23 127 LEU D C 1
ATOM 4975 O O . LEU D 1 127 ? -9.682 0.267 53.982 1.00 22.52 127 LEU D O 1
ATOM 4980 N N . ALA D 1 128 ? -11.271 1.780 54.322 1.00 24.92 128 ALA D N 1
ATOM 4981 C CA . ALA D 1 128 ? -11.166 2.328 52.967 1.00 23.89 128 ALA D CA 1
ATOM 4982 C C . ALA D 1 128 ? -9.875 3.101 52.789 1.00 22.50 128 ALA D C 1
ATOM 4983 O O . ALA D 1 128 ? -9.251 3.049 51.737 1.00 18.94 128 ALA D O 1
ATOM 4985 N N . ILE D 1 129 ? -9.495 3.793 53.845 1.00 24.44 129 ILE D N 1
ATOM 4986 C CA . ILE D 1 129 ? -8.197 4.471 53.901 1.00 24.12 129 ILE D CA 1
ATOM 4987 C C . ILE D 1 129 ? -7.079 3.439 53.664 1.00 22.99 129 ILE D C 1
ATOM 4988 O O . ILE D 1 129 ? -6.265 3.579 52.743 1.00 21.11 129 ILE D O 1
ATOM 4993 N N . CYS D 1 130 ? -7.109 2.366 54.432 1.00 20.20 130 CYS D N 1
ATOM 4994 C CA . CYS D 1 130 ? -6.105 1.326 54.288 1.00 20.00 130 CYS D CA 1
ATOM 4995 C C . CYS D 1 130 ? -6.044 0.821 52.843 1.00 19.30 130 CYS D C 1
ATOM 4996 O O . CYS D 1 130 ? -5.006 0.821 52.234 1.00 20.36 130 CYS D O 1
ATOM 4999 N N . ILE D 1 131 ? -7.184 0.477 52.262 1.00 21.07 131 ILE D N 1
ATOM 5000 C CA . ILE D 1 131 ? -7.205 0.025 50.900 1.00 20.34 131 ILE D CA 1
ATOM 5001 C C . ILE D 1 131 ? -6.503 0.965 49.905 1.00 19.26 131 ILE D C 1
ATOM 5002 O O . ILE D 1 131 ? -5.668 0.539 49.129 1.00 17.96 131 ILE D O 1
ATOM 5007 N N . GLN D 1 132 ? -6.803 2.242 49.993 1.00 19.26 132 GLN D N 1
ATOM 5008 C CA . GLN D 1 132 ? -6.241 3.232 49.135 1.00 19.60 132 GLN D CA 1
ATOM 5009 C C . GLN D 1 132 ? -4.778 3.447 49.402 1.00 18.09 132 GLN D C 1
ATOM 5010 O O . GLN D 1 132 ? -4.007 3.544 48.482 1.00 17.47 132 GLN D O 1
ATOM 5016 N N . HIS D 1 133 ? -4.392 3.413 50.668 1.00 18.68 133 HIS D N 1
ATOM 5017 C CA . HIS D 1 133 ? -2.978 3.534 51.036 1.00 18.07 133 HIS D CA 1
ATOM 5018 C C . HIS D 1 133 ? -2.216 2.345 50.477 1.00 18.81 133 HIS D C 1
ATOM 5019 O O . HIS D 1 133 ? -1.163 2.538 49.889 1.00 16.47 133 HIS D O 1
ATOM 5026 N N . GLU D 1 134 ? -2.775 1.136 50.631 1.00 18.36 134 GLU D N 1
ATOM 5027 C CA . GLU D 1 134 ? -2.039 -0.075 50.215 1.00 17.94 134 GLU D CA 1
ATOM 5028 C C . GLU D 1 134 ? -1.926 -0.210 48.702 1.00 19.42 134 GLU D C 1
ATOM 5029 O O . GLU D 1 134 ? -0.861 -0.644 48.150 1.00 18.56 134 GLU D O 1
ATOM 5035 N N . ILE D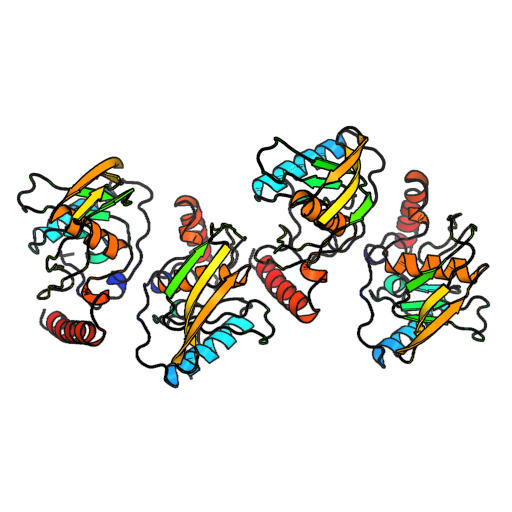 1 135 ? -2.983 0.211 48.000 1.00 18.68 135 ILE D N 1
ATOM 5036 C CA . ILE D 1 135 ? -2.927 0.285 46.548 1.00 19.65 135 ILE D CA 1
ATOM 5037 C C . ILE D 1 135 ? -1.853 1.274 46.090 1.00 18.13 135 ILE D C 1
ATOM 5038 O O . ILE D 1 135 ? -1.137 1.001 45.182 1.00 20.14 135 ILE D O 1
ATOM 5043 N N . ASP D 1 136 ? -1.715 2.408 46.752 1.00 20.38 136 ASP D N 1
ATOM 5044 C CA . ASP D 1 136 ? -0.604 3.343 46.435 1.00 19.15 136 ASP D CA 1
ATOM 5045 C C . ASP D 1 136 ? 0.722 2.599 46.465 1.00 18.90 136 ASP D C 1
ATOM 5046 O O . ASP D 1 136 ? 1.539 2.776 45.560 1.00 16.66 136 ASP D O 1
ATOM 5051 N N . HIS D 1 137 ? 0.928 1.724 47.461 1.00 17.82 137 HIS D N 1
ATOM 5052 C CA . HIS D 1 137 ? 2.217 1.011 47.488 1.00 17.33 137 HIS D CA 1
ATOM 5053 C C . HIS D 1 137 ? 2.436 0.213 46.227 1.00 16.72 137 HIS D C 1
ATOM 5054 O O . HIS D 1 137 ? 3.562 0.186 45.695 1.00 19.03 137 HIS D O 1
ATOM 5061 N N . LEU D 1 138 ? 1.385 -0.511 45.805 1.00 17.11 138 LEU D N 1
ATOM 5062 C CA . LEU D 1 138 ? 1.413 -1.302 44.568 1.00 16.41 138 LEU D CA 1
ATOM 5063 C C . LEU D 1 138 ? 1.752 -0.494 43.327 1.00 17.08 138 LEU D C 1
ATOM 5064 O O . LEU D 1 138 ? 2.263 -1.031 42.352 1.00 15.95 138 LEU D O 1
ATOM 5069 N N . ASN D 1 139 ? 1.521 0.813 43.420 1.00 17.91 139 ASN D N 1
ATOM 5070 C CA . ASN D 1 139 ? 1.835 1.758 42.383 1.00 18.86 139 ASN D CA 1
ATOM 5071 C C . ASN D 1 139 ? 3.054 2.624 42.700 1.00 19.13 139 ASN D C 1
ATOM 5072 O O . ASN D 1 139 ? 3.197 3.673 42.125 1.00 20.01 139 ASN D O 1
ATOM 5077 N N . GLY D 1 140 ? 3.908 2.173 43.612 1.00 19.40 140 GLY D N 1
ATOM 5078 C CA . GLY D 1 140 ? 5.120 2.845 43.920 1.00 20.95 140 GLY D CA 1
ATOM 5079 C C . GLY D 1 140 ? 4.930 4.220 44.563 1.00 21.57 140 GLY D C 1
ATOM 5080 O O . GLY D 1 140 ? 5.811 5.069 44.465 1.00 21.47 140 GLY D O 1
ATOM 5081 N N . ILE D 1 141 ? 3.825 4.415 45.269 1.00 20.53 141 ILE D N 1
ATOM 5082 C CA . ILE D 1 141 ? 3.510 5.682 45.913 1.00 21.18 141 ILE D CA 1
ATOM 5083 C C . ILE D 1 141 ? 3.436 5.561 47.443 1.00 20.70 141 ILE D C 1
ATOM 5084 O O . ILE D 1 141 ? 2.762 4.693 47.968 1.00 17.69 141 ILE D O 1
ATOM 5089 N N . LEU D 1 142 ? 4.112 6.477 48.132 1.00 21.21 142 LEU D N 1
ATOM 5090 C CA . LEU D 1 142 ? 4.145 6.539 49.581 1.00 19.88 142 LEU D CA 1
ATOM 5091 C C . LEU D 1 142 ? 3.479 7.792 50.116 1.00 21.86 142 LEU D C 1
ATOM 5092 O O . LEU D 1 142 ? 3.353 8.793 49.383 1.00 24.48 142 LEU D O 1
ATOM 5097 N N . PHE D 1 143 ? 3.088 7.779 51.399 1.00 19.59 143 PHE D N 1
ATOM 5098 C CA . PHE D 1 143 ? 2.339 8.941 51.929 1.00 21.37 143 PHE D CA 1
ATOM 5099 C C . PHE D 1 143 ? 3.177 10.190 51.908 1.00 21.16 143 PHE D C 1
ATOM 5100 O O . PHE D 1 143 ? 2.620 11.284 51.738 1.00 21.79 143 PHE D O 1
ATOM 5108 N N . VAL D 1 144 ? 4.493 10.030 52.025 1.00 20.88 144 VAL D N 1
ATOM 5109 C CA . VAL D 1 144 ? 5.415 11.198 51.988 1.00 22.36 144 VAL D CA 1
ATOM 5110 C C . VAL D 1 144 ? 5.441 11.849 50.583 1.00 24.59 144 VAL D C 1
ATOM 5111 O O . VAL D 1 144 ? 5.899 12.969 50.451 1.00 23.03 144 VAL D O 1
ATOM 5115 N N . ASP D 1 145 ? 4.916 11.149 49.554 1.00 24.40 145 ASP D N 1
ATOM 5116 C CA . ASP D 1 145 ? 4.922 11.693 48.222 1.00 25.41 145 ASP D CA 1
ATOM 5117 C C . ASP D 1 145 ? 3.810 12.729 48.101 1.00 25.41 145 ASP D C 1
ATOM 5118 O O . ASP D 1 145 ? 3.845 13.493 47.184 1.00 27.98 145 ASP D O 1
ATOM 5123 N N . TYR D 1 146 ? 2.854 12.771 49.019 1.00 24.89 146 TYR D N 1
ATOM 5124 C CA . TYR D 1 146 ? 1.864 13.852 48.999 1.00 28.31 146 TYR D CA 1
ATOM 5125 C C . TYR D 1 146 ? 2.318 15.098 49.801 1.00 29.38 146 TYR D C 1
ATOM 5126 O O . TYR D 1 146 ? 1.600 16.090 49.814 1.00 30.00 146 TYR D O 1
ATOM 5135 N N . LEU D 1 147 ? 3.439 14.991 50.517 1.00 29.60 147 LEU D N 1
ATOM 5136 C CA . LEU D 1 147 ? 3.975 16.068 51.331 1.00 30.29 147 LEU D CA 1
ATOM 5137 C C . LEU D 1 147 ? 4.866 17.004 50.524 1.00 32.17 147 LEU D C 1
ATOM 5138 O O . LEU D 1 147 ? 5.357 16.656 49.427 1.00 28.07 147 LEU D O 1
ATOM 5143 N N . SER D 1 148 ? 5.125 18.171 51.108 1.00 33.24 148 SER D N 1
ATOM 5144 C CA . SER D 1 148 ? 6.046 19.128 50.515 1.00 34.42 148 SER D CA 1
ATOM 5145 C C . SER D 1 148 ? 7.441 18.498 50.434 1.00 36.10 148 SER D C 1
ATOM 5146 O O . SER D 1 148 ? 7.782 17.613 51.242 1.00 33.99 148 SER D O 1
ATOM 5149 N N . PRO D 1 149 ? 8.257 18.922 49.452 1.00 37.35 149 PRO D N 1
ATOM 5150 C CA . PRO D 1 149 ? 9.638 18.436 49.369 1.00 35.99 149 PRO D CA 1
ATOM 5151 C C . PRO D 1 149 ? 10.376 18.488 50.686 1.00 33.20 149 PRO D C 1
ATOM 5152 O O . PRO D 1 149 ? 11.135 17.563 51.026 1.00 33.38 149 PRO D O 1
ATOM 5156 N N . LEU D 1 150 ? 10.124 19.562 51.437 1.00 31.34 150 LEU D N 1
ATOM 5157 C CA . LEU D 1 150 ? 10.830 19.798 52.674 1.00 35.32 150 LEU D CA 1
ATOM 5158 C C . LEU D 1 150 ? 10.378 18.800 53.753 1.00 30.40 150 LEU D C 1
ATOM 5159 O O . LEU D 1 150 ? 11.195 18.179 54.416 1.00 29.44 150 LEU D O 1
ATOM 5164 N N . LYS D 1 151 ? 9.084 18.608 53.892 1.00 30.51 151 LYS D N 1
ATOM 5165 C CA . LYS D 1 151 ? 8.610 17.615 54.853 1.00 32.14 151 LYS D CA 1
ATOM 5166 C C . LYS D 1 151 ? 9.096 16.224 54.491 1.00 28.11 151 LYS D C 1
ATOM 5167 O O . LYS D 1 151 ? 9.617 15.505 55.346 1.00 27.63 151 LYS D O 1
ATOM 5173 N N . ARG D 1 152 ? 8.982 15.854 53.213 1.00 26.60 152 ARG D N 1
ATOM 5174 C CA . ARG D 1 152 ? 9.510 14.544 52.768 1.00 24.86 152 ARG D CA 1
ATOM 5175 C C . ARG D 1 152 ? 11.004 14.406 53.076 1.00 24.40 152 ARG D C 1
ATOM 5176 O O . ARG D 1 152 ? 11.475 13.390 53.661 1.00 24.68 152 ARG D O 1
ATOM 5184 N N . GLN D 1 153 ? 11.794 15.432 52.717 1.00 24.89 153 GLN D N 1
ATOM 5185 C CA . GLN D 1 153 ? 13.248 15.306 52.925 1.00 27.10 153 GLN D CA 1
ATOM 5186 C C . GLN D 1 153 ? 13.603 15.149 54.404 1.00 24.28 153 GLN D C 1
ATOM 5187 O O . GLN D 1 153 ? 14.515 14.420 54.748 1.00 26.66 153 GLN D O 1
ATOM 5193 N N . ARG D 1 154 ? 12.918 15.866 55.290 1.00 25.59 154 ARG D N 1
ATOM 5194 C CA . ARG D 1 154 ? 13.176 15.699 56.716 1.00 28.46 154 ARG D CA 1
ATOM 5195 C C . ARG D 1 154 ? 12.874 14.273 57.185 1.00 25.88 154 ARG D C 1
ATOM 5196 O O . ARG D 1 154 ? 13.638 13.696 57.906 1.00 22.82 154 ARG D O 1
ATOM 5204 N N . ILE D 1 155 ? 11.739 13.709 56.764 1.00 23.47 155 ILE D N 1
ATOM 5205 C CA . ILE D 1 155 ? 11.486 12.323 57.136 1.00 25.41 155 ILE D CA 1
ATOM 5206 C C . ILE D 1 155 ? 12.615 11.436 56.618 1.00 23.07 155 ILE D C 1
ATOM 5207 O O . ILE D 1 155 ? 13.150 10.604 57.303 1.00 20.41 155 ILE D O 1
ATOM 5212 N N . LYS D 1 156 ? 12.972 11.609 55.364 1.00 28.04 156 LYS D N 1
ATOM 5213 C CA . LYS D 1 156 ? 13.971 10.762 54.802 1.00 28.87 156 LYS D CA 1
ATOM 5214 C C . LYS D 1 156 ? 15.263 10.775 55.614 1.00 28.29 156 LYS D C 1
ATOM 5215 O O . LYS D 1 156 ? 15.834 9.725 55.930 1.00 25.69 156 LYS D O 1
ATOM 5221 N N . GLU D 1 157 ? 15.718 11.971 55.967 1.00 31.18 157 GLU D N 1
ATOM 5222 C CA . GLU D 1 157 ? 16.952 12.117 56.770 1.00 31.07 157 GLU D CA 1
ATOM 5223 C C . GLU D 1 157 ? 16.877 11.397 58.103 1.00 27.55 157 GLU D C 1
ATOM 5224 O O . GLU D 1 157 ? 17.836 10.679 58.492 1.00 26.05 157 GLU D O 1
ATOM 5230 N N . LYS D 1 158 ? 15.765 11.599 58.806 1.00 24.62 158 LYS D N 1
ATOM 5231 C CA . LYS D 1 158 ? 15.579 10.965 60.104 1.00 26.37 158 LYS D CA 1
ATOM 5232 C C . LYS D 1 158 ? 15.505 9.465 59.947 1.00 21.97 158 LYS D C 1
ATOM 5233 O O . LYS D 1 158 ? 16.081 8.722 60.711 1.00 23.26 158 LYS D O 1
ATOM 5239 N N . LEU D 1 159 ? 14.881 8.984 58.894 1.00 22.48 159 LEU D N 1
ATOM 5240 C CA . LEU D 1 159 ? 14.806 7.515 58.745 1.00 20.48 159 LEU D CA 1
ATOM 5241 C C . LEU D 1 159 ? 16.128 6.885 58.303 1.00 20.06 159 LEU D C 1
ATOM 5242 O O . LEU D 1 159 ? 16.462 5.794 58.722 1.00 18.19 159 LEU D O 1
ATOM 5247 N N . ILE D 1 160 ? 16.892 7.576 57.474 1.00 25.56 160 ILE D N 1
ATOM 5248 C CA . ILE D 1 160 ? 18.278 7.134 57.256 1.00 28.29 160 ILE D CA 1
ATOM 5249 C C . ILE D 1 160 ? 18.994 6.888 58.569 1.00 28.18 160 ILE D C 1
ATOM 5250 O O . ILE D 1 160 ? 19.564 5.796 58.778 1.00 31.58 160 ILE D O 1
ATOM 5255 N N . LYS D 1 161 ? 18.858 7.820 59.508 1.00 27.02 161 LYS D N 1
ATOM 5256 C CA . LYS D 1 161 ? 19.461 7.599 60.835 1.00 29.71 161 LYS D CA 1
ATOM 5257 C C . LYS D 1 161 ? 18.837 6.448 61.618 1.00 28.95 161 LYS D C 1
ATOM 5258 O O . LYS D 1 161 ? 19.541 5.611 62.185 1.00 26.61 161 LYS D O 1
ATOM 5264 N N . TYR D 1 162 ? 17.508 6.397 61.670 1.00 29.27 162 TYR D N 1
ATOM 5265 C CA . TYR D 1 162 ? 16.843 5.278 62.374 1.00 27.40 162 TYR D CA 1
ATOM 5266 C C . TYR D 1 162 ? 17.298 3.886 61.879 1.00 26.36 162 TYR D C 1
ATOM 5267 O O . TYR D 1 162 ? 17.609 2.953 62.702 1.00 24.92 162 TYR D O 1
ATOM 5276 N N . LYS D 1 163 ? 17.311 3.727 60.543 1.00 26.46 163 LYS D N 1
ATOM 5277 C CA . LYS D 1 163 ? 17.649 2.436 59.916 1.00 26.47 163 LYS D CA 1
ATOM 5278 C C . LYS D 1 163 ? 19.040 1.956 60.359 1.00 29.25 163 LYS D C 1
ATOM 5279 O O . LYS D 1 163 ? 19.235 0.768 60.636 1.00 27.23 163 LYS D O 1
ATOM 5285 N N . LYS D 1 164 ? 19.977 2.887 60.466 1.00 29.91 164 LYS D N 1
ATOM 5286 C CA . LYS D 1 164 ? 21.306 2.551 60.988 1.00 35.42 164 LYS D CA 1
ATOM 5287 C C . LYS D 1 164 ? 21.266 2.142 62.460 1.00 40.26 164 LYS D C 1
ATOM 5288 O O . LYS D 1 164 ? 21.862 1.130 62.822 1.00 42.96 164 LYS D O 1
ATOM 5294 N N . GLN D 1 165 ? 20.506 2.855 63.287 1.00 47.36 165 GLN D N 1
ATOM 5295 C CA . GLN D 1 165 ? 20.407 2.486 64.724 1.00 52.18 165 GLN D CA 1
ATOM 5296 C C . GLN D 1 165 ? 19.889 1.047 64.930 1.00 52.87 165 GLN D C 1
ATOM 5297 O O . GLN D 1 165 ? 20.283 0.418 65.893 1.00 53.00 165 GLN D O 1
ATOM 5303 N N . ILE D 1 166 ? 19.050 0.504 64.032 1.00 53.96 166 ILE D N 1
ATOM 5304 C CA . ILE D 1 166 ? 18.774 -0.954 64.051 1.00 56.39 166 ILE D CA 1
ATOM 5305 C C . ILE D 1 166 ? 19.661 -1.698 63.030 1.00 62.93 166 ILE D C 1
ATOM 5306 O O . ILE D 1 166 ? 19.783 -2.915 62.984 1.00 68.38 166 ILE D O 1
#

Foldseek 3Di:
DFAFAAPPDVLLQAQAAADPFLDPVNLVLVVVQLVVCLVLVHQKDAVSRRPHRYQWMWGHNPSPPPDIFIFGPKDWPDFAAKDWDFDDDPNQPPGTDTAIDTQKTWMWGAGNNRHIDIDIDGDPVRVRVVQRVCSNNSHHRLVVPDPVVSVVSNVVVVVVVVVD/DQAFAAPPDVLLQDQAAADPDLDPVVLVLLVVQLVVCLVLVHQKDACSRSPRRYQWIWGDHVSPPPDIFIFGPKDWPDFAAWDWDFDDDSNLPPGTDTDIDTQKTWMWGAGSNRDIDIDIDGDPVRVRVVQRVCSNNSHHRLVRPDPVVSVVSNVVVVVVVVVD/DDAFDFAAPPDVLLQDQAAADPDLDVVVLVLQVSQVVVCLVLVHQKDAQSRRPHRYQWIWGHNPSPPPDIFIFGPKDWDDFADWDWDQDDDSNQPPGTDTAIDTQWTWMWGAGSNRDIDIDIDGDPVRVRVVQRSCSSNSHHRLVRPDPVVSVVSRVVVVVVVVVD/DDLAFAAPPDVLLQDQAAADPDLDDVNLVLQVSQLVSCLVLVHFKDASSRSPHRYAWIWGHRVSPPPDIFIFGPKDWPDFADWDQDWDDDSNLPPDTGGDTFTQWTWMWGATNNRDIDIDIDGDVVRVRVVQRVCSNNSHHPLVRPDPVSSVVSNVVVVVVVVVD

Radius of gyration: 32.35 Å; Cα contacts (8 Å, |Δi|>4): 1413; chains: 4; bounding box: 54×50×101 Å

B-factor: mean 27.29, std 10.03, range [12.38, 84.51]

Organism: Haemophilus influenzae (strain 86-028NP) (NCBI:txid281310)

Solvent-accessible surface area: 31526 Å² total; per-residue (Å²): 84,50,132,30,31,37,15,33,48,77,51,1,54,6,11,3,42,53,7,96,116,21,59,110,67,13,55,128,32,0,58,25,0,12,64,3,0,37,112,94,155,12,66,9,0,0,0,1,1,8,73,36,48,48,36,0,0,0,0,0,34,129,38,88,131,151,85,69,34,15,0,0,34,3,85,64,95,59,50,103,32,128,47,27,65,57,6,25,16,23,0,1,8,4,9,66,12,98,0,89,15,72,75,81,4,37,0,90,1,38,41,82,100,29,149,98,55,84,34,112,9,85,42,73,30,0,7,9,0,22,16,9,17,21,2,0,40,2,40,2,3,0,33,93,37,45,86,67,60,41,70,74,16,62,41,20,0,92,41,32,76,154,56,120,89,56,129,21,32,37,7,40,48,49,45,1,19,6,47,3,78,73,7,125,120,21,54,109,62,11,52,123,36,0,61,24,0,18,84,0,0,33,106,76,164,13,79,10,0,0,0,0,1,8,71,37,56,54,36,0,0,0,0,2,52,147,38,71,123,134,95,76,52,17,0,0,43,11,98,64,83,51,39,89,31,153,51,30,80,106,10,36,19,41,0,0,40,55,46,146,7,111,0,100,20,89,73,89,3,32,0,88,4,50,39,82,78,29,124,116,52,76,28,106,8,88,43,74,33,0,12,12,0,23,12,8,20,19,2,0,48,0,53,3,2,0,41,92,31,52,57,124,120,12,70,120,16,47,96,97,5,64,154,102,70,164,154,157,242,134,93,41,116,30,34,37,2,33,49,61,46,1,11,6,14,4,61,56,10,121,111,24,65,104,62,11,53,120,30,0,59,36,0,16,95,20,0,46,136,53,78,9,33,8,0,0,0,0,1,7,73,32,42,52,35,0,0,0,0,0,25,62,5,19,130,129,80,76,35,16,0,0,41,10,86,72,77,57,49,106,38,158,35,8,7,42,7,25,20,32,0,1,15,11,54,60,11,93,1,102,16,87,63,82,2,28,0,82,2,44,43,84,87,26,136,115,52,80,41,115,4,70,8,12,30,0,4,6,0,15,14,8,15,19,2,0,46,0,51,3,4,0,41,96,44,54,51,126,113,11,73,146,17,33,82,93,4,58,122,79,75,160,141,160,196,74,60,98,16,39,32,12,35,48,66,46,1,16,3,14,2,36,47,6,95,132,18,72,109,65,11,62,110,27,0,44,53,0,9,69,2,0,36,103,71,168,15,70,8,0,0,0,1,1,30,75,43,44,53,35,0,0,0,0,1,47,147,37,84,130,145,85,72,53,13,0,0,42,13,93,69,77,53,50,108,42,120,26,64,78,102,10,42,17,41,0,0,35,53,48,156,6,101,1,85,15,74,49,95,4,30,0,85,3,48,39,76,84,28,129,124,52,79,28,112,5,87,24,73,30,0,5,8,0,24,13,6,21,19,3,0,49,0,51,2,3,0,43,98,37,53,83,95,123,27,82,130,14,71,83,122,4,68,134,92,74,150,147,154

Secondary structure (DSSP, 8-state):
--PPPPSS-GGGSPBPBPPS---HHHHHHHHHHHHHHHHTT-SEEEGGGGT--BSEEEE-SSSSSSS-EEEEEEEEEEEE--B--EE--TTSTT--EE--B-SEEEEEEE-TTS-EEEEEE-HHHHHHHHHHHHHHBT--GGGGS-HHHHHHHHHHHHHHHHH-/-PPPP-SS-GGGG-BPBPPS---HHHHHHHHHHHHHHHHHT-SEEEGGGGT--BSEEEE-SSSSSSS-EEEEEEEEEEEE--B--EE--TTSTT--EE--B-SEEEEEEE-TTS-EEEEEE-HHHHHHHHHHHHHHBT--GGGGS-HHHHHHHHHHHHHHHHH-/-PPP----SS-GGGGBBPBPPS---HHHHHHHHHHHHHHHHTT-SEEEGGGGT--BSEEEE-SSSSSSS-EEEEEEEEEEEE--B--EE--TTSTT--EE--B-SEEEEEEE-TTS-EEEEEEEHHHHHHHHHHHHHHBT--GGGGS-HHHHHHHHHHHHHHHHH-/-------SS-GGGGBBPBPPS---HHHHHHHHHHHHHHHHTT-SEEEGGGGT--BSEEEE-SSSSSTT-EEEEEEEEEEEES-B--EE--TTSTT--EE--B-SEEEEEEE-TTS-EEEEEEEHHHHHHHHHHHHHHBT--GGGGS-HHHHHHHHHHHHHHHHH-

Nearest PDB structures (foldseek):
  4wxk-assembly1_A  TM=1.006E+00  e=4.574E-33  Haemophilus influenzae 86-028NP
  3k6l-assembly1_A  TM=9.756E-01  e=1.134E-23  Escherichia coli K-12
  3fwx-assembly2_B  TM=9.759E-01  e=5.454E-23  Vibrio cholerae O395
  6caz-assembly1_A  TM=9.520E-01  e=5.418E-22  Legionella pneumophila subsp. pneumophila str. Philadelphia 1
  3qu1-assembly1_B  TM=9.449E-01  e=7.093E-17  Vibrio cholerae

CATH classification: 3.90.45.10

Sequence (659 aa):
ALNVLIYPDDHLKKVVCEEPVTEVNDAIRKIVDDMFDTMYQEKGIGLAAPQVDILQRIITIDVEGDKQNQFVLINPEILASEGETGIEEEGCLSIPGFRALVPRKEKVTVRALDRDGKEFTLDADGLLAICIQHEIDHLNGILFVDYLSPLKRQRIKEKLIKYKKQIALNVLIYPDDHLKVVCEPVTEVNDAIRKIVDDMFDTMYQEKGIGLAAPQVDILQRIITIDVEGDKQNQFVLINPEILASEGETGIEEGCLSIPGFRRALVPRKEKVVTVRALDRDGKEFTLDADGLLAICIQHEIDHLNGILFVDYLSPLKRQRRIKEKLIKYKKQIMTALNVLIYPDDHLKVVCEPVTEVNDAIRKIVDDMFDTMYQEKGIGLAAPQVDILQRIITTIDVEEGDKQNQFVLINPEILASEGETGIEEEGCLSIPGFRALVPRKEKVTVRALDRDGKEFTLDADGLLAICCIQHEIDHLNGILFVDYLSPLKRQRIKEKLIKYKKQITALNVLIYPDDHLKVVCEPVTEVNDAIRKIVDDMFDTMYQQEKGIGLAAPQVDILQRIITIDVEGDKQNQFVLINPEILASEGETGIEEGCLSIPGFRRALLVPRKEKVTVVRALDRDGKEFTLDADGLLAICIQHEIDHLNGILFVDYLSPLKRQRIKEKLIKYKKQI